Protein AF-0000000069436191 (afdb_homodimer)

Solvent-accessible surface area (backbone atoms only — not comparable to full-atom values): 34877 Å² total; per-residue (Å²): 104,67,65,55,50,49,53,53,51,55,36,47,48,59,32,48,50,51,50,50,50,50,41,52,49,48,66,71,60,47,90,66,58,65,64,50,59,71,51,43,87,77,59,64,56,68,67,55,45,51,48,48,34,53,72,69,38,68,75,49,60,66,70,57,40,47,51,50,51,50,52,30,48,76,67,63,47,40,49,51,24,73,82,80,64,40,48,31,56,70,60,41,53,61,14,43,38,42,38,49,53,44,50,52,50,9,48,49,52,15,51,68,48,12,42,57,51,8,46,51,25,37,74,38,59,88,35,71,61,21,48,48,52,53,25,49,29,48,41,52,43,27,42,54,63,63,58,50,43,52,48,47,36,48,49,39,20,62,67,65,59,71,33,62,68,56,32,63,52,57,89,82,63,73,72,68,80,86,48,93,70,79,67,38,61,62,58,37,20,62,73,69,32,57,92,62,36,32,59,42,23,48,39,31,42,49,61,58,18,49,53,58,13,33,50,52,17,27,53,38,20,51,43,26,19,53,32,34,47,56,40,62,68,33,68,69,46,53,52,44,51,71,72,63,53,53,70,65,52,47,45,60,62,59,26,41,58,65,20,38,55,66,35,52,53,49,52,45,56,41,57,51,50,42,62,63,50,36,28,57,46,19,53,73,29,55,31,69,19,47,40,35,51,44,53,51,24,55,75,66,62,22,56,38,36,38,41,37,45,50,51,50,48,25,49,50,39,50,51,53,48,50,51,41,53,52,50,46,37,65,71,39,52,76,71,60,58,75,126,104,67,65,56,51,49,54,53,51,56,36,48,50,59,32,48,51,50,49,52,51,50,42,53,49,47,66,70,60,49,90,64,56,64,66,49,60,71,50,44,88,76,60,64,57,68,68,55,44,53,49,47,34,55,70,70,39,67,76,49,59,65,71,57,38,48,51,51,50,51,52,31,48,77,69,63,48,40,49,52,26,75,81,80,64,40,47,33,56,70,59,41,51,61,14,44,38,41,37,49,53,42,50,51,50,9,47,49,52,14,50,68,48,12,43,58,51,8,45,51,25,35,76,39,60,87,35,70,61,22,48,47,53,52,24,50,30,49,42,52,42,26,40,53,62,65,57,50,44,51,47,47,37,50,48,40,20,63,68,64,58,72,31,63,68,57,32,61,52,57,90,81,62,74,74,68,82,87,50,90,69,80,68,39,62,62,59,37,21,62,73,69,32,57,92,61,36,33,56,42,25,48,37,30,42,50,61,58,18,49,52,58,13,33,50,51,17,27,52,38,21,50,43,26,19,52,31,34,47,57,41,63,67,33,67,69,47,53,52,45,51,70,72,63,54,52,69,67,52,45,45,59,62,59,27,40,58,64,20,38,55,67,35,53,52,48,52,44,56,40,56,53,50,43,64,62,51,36,27,58,48,19,53,74,29,55,32,69,20,48,42,37,51,45,52,51,23,57,75,65,62,22,56,37,37,39,42,38,45,48,51,51,50,26,49,48,41,50,51,53,49,50,50,40,51,54,50,45,37,66,72,39,53,77,70,60,58,72,125

Radius of gyration: 26.85 Å; Cα contacts (8 Å, |Δi|>4): 843; chains: 2; bounding box: 74×88×77 Å

Foldseek 3Di:
DVVVLVVLVVVLVVVLVVLLVVLLVVVVPPPDLVLDVLVPPPDDDPVVSVVVCVVLVVVPDSVVNSVVCVVCVVVVQLDAWSVPRHGLSVLAVLQALLLVLLLVLLLCVLCVQQQVLLLVLLVPPPDPSVVVSLVQLVVLQPDDLLVLLVVCLCVCCVPVVQADQAEQFDPPWDQDPVDPDPSNQLVRCVPGNDPCSNVRRVRLNVSLSNSLNSNSNSVLSVLNNVLLNVQCPDPVLVVVVVVPDDPVCSSVPPRNLRSCLVSLVSSLVVSLVSSVVVLSSCVRRVRSHLNVQLVVCVVVVRSSNNSSSVSVSSSVSSVSSSVSVVVSCVSPVVVVDDD/DVVVLVVLVVVLVVVLVVLLVVLLVVVVPPPDLVLDVLVPPPDDDPVVSVVVCVVLVVPPDSVVNSVVCVVCVVVVQLDAFSVPRHGLSVLAVLQALLLVLLLVLLLCVLCVQQQVLLLVLLVPPPDPSVVVSLVQLVVLQPDDLLVLLVVCLCVCCVPVVQAHQAEQFDPPWDQDPVDPDPSNQLVRCVVGNDPCSNVRRVRLNPSLSNSLNSNSNSVLSVLNNVLLNVQCPDPVLVVVVVVPDDPVCSSVPPRNLRSCLVSLVSSLVVSLVSSVVVLSSCVRRVRSHLNVQLVVCVVVVRSSNNSSSSSVSSSVSSVSSSVSVVVSCVSPVVVVDDD

Nearest PDB structures (foldseek):
  8wd9-assembly1_B  TM=8.576E-01  e=1.086E-16  Mycobacterium tuberculosis H37Rv
  8wda-assembly1_B  TM=8.908E-01  e=9.859E-16  Mycobacterium tuberculosis H37Rv
  8j5q-assembly1_B  TM=8.521E-01  e=1.640E-15  Mycobacterium tuberculosis H37Rv
  3tuz-assembly2_F  TM=8.317E-01  e=4.512E-04  Escherichia coli K-12
  6bav-assembly1_B  TM=1.288E-01  e=5.093E+00  Pyrococcus horikoshii OT3

InterPro domains:
  IPR000515 ABC transporter type 1, transmembrane domain MetI-like [PF00528] (114-337)
  IPR000515 ABC transporter type 1, transmembrane domain MetI-like [PS50928] (96-328)
  IPR000515 ABC transporter type 1, transmembrane domain MetI-like [cd06261] (96-326)
  IPR035906 MetI-like superfamily [G3DSA:1.10.3720.10] (88-330)
  IPR035906 MetI-like superfamily [SSF161098] (89-322)
  IPR045621 ABC transporter type 1, GsiC-like, N-terminal domain [PF19300] (1-99)

Structure (mmCIF, N/CA/C/O backbone):
data_AF-0000000069436191-model_v1
#
loop_
_entity.id
_entity.type
_entity.pdbx_description
1 polymer 'Dipeptide ABC transporter permease DppB'
#
loop_
_atom_site.group_PDB
_atom_site.id
_atom_site.type_symbol
_atom_site.label_atom_id
_atom_site.label_alt_id
_atom_site.label_comp_id
_atom_site.label_asym_id
_atom_site.label_entity_id
_atom_site.label_seq_id
_atom_site.pdbx_PDB_ins_code
_atom_site.Cartn_x
_atom_site.Cartn_y
_atom_site.Cartn_z
_atom_site.occupancy
_atom_site.B_iso_or_equiv
_atom_site.auth_seq_id
_atom_site.auth_comp_id
_atom_site.auth_asym_id
_atom_site.auth_atom_id
_atom_site.pdbx_PDB_model_num
ATOM 1 N N . MET A 1 1 ? -16.312 -28.203 4.945 1 65.62 1 MET A N 1
ATOM 2 C CA . MET A 1 1 ? -16.547 -26.766 4.895 1 65.62 1 MET A CA 1
ATOM 3 C C . MET A 1 1 ? -16.672 -26.172 6.297 1 65.62 1 MET A C 1
ATOM 5 O O . MET A 1 1 ? -16.016 -25.172 6.613 1 65.62 1 MET A O 1
ATOM 9 N N . LEU A 1 2 ? -17.5 -26.906 7.113 1 65.94 2 LEU A N 1
ATOM 10 C CA . LEU A 1 2 ? -17.688 -26.391 8.469 1 65.94 2 LEU A CA 1
ATOM 11 C C . LEU A 1 2 ? -16.375 -26.422 9.25 1 65.94 2 LEU A C 1
ATOM 13 O O . LEU A 1 2 ? -16.047 -25.484 9.969 1 65.94 2 LEU A O 1
ATOM 17 N N . GLN A 1 3 ? -15.711 -27.484 9.062 1 65.38 3 GLN A N 1
ATOM 18 C CA . GLN A 1 3 ? -14.43 -27.578 9.75 1 65.38 3 GLN A CA 1
ATOM 19 C C . GLN A 1 3 ? -13.453 -26.516 9.25 1 65.38 3 GLN A C 1
ATOM 21 O O . GLN A 1 3 ? -12.68 -25.969 10.031 1 65.38 3 GLN A O 1
ATOM 26 N N . PHE A 1 4 ? -13.578 -26.328 8 1 68.19 4 PHE A N 1
ATOM 27 C CA . PHE A 1 4 ? -12.75 -25.297 7.391 1 68.19 4 PHE A CA 1
ATOM 28 C C . PHE A 1 4 ? -13.086 -23.922 7.953 1 68.19 4 PHE A C 1
ATOM 30 O O . PHE A 1 4 ? -12.188 -23.156 8.32 1 68.19 4 PHE A O 1
ATOM 37 N N . ILE A 1 5 ? -14.32 -23.672 8.094 1 70.69 5 ILE A N 1
ATOM 38 C CA . ILE A 1 5 ? -14.797 -22.391 8.609 1 70.69 5 ILE A CA 1
ATOM 39 C C . ILE A 1 5 ? -14.406 -22.234 10.078 1 70.69 5 ILE A C 1
ATOM 41 O O . ILE A 1 5 ? -13.938 -21.172 10.5 1 70.69 5 ILE A O 1
ATOM 45 N N . LEU A 1 6 ? -14.508 -23.312 10.773 1 69.94 6 LEU A N 1
ATOM 46 C CA . LEU A 1 6 ? -14.195 -23.281 12.195 1 69.94 6 LEU A CA 1
ATOM 47 C C . LEU A 1 6 ? -12.703 -23.078 12.422 1 69.94 6 LEU A C 1
ATOM 49 O O . LEU A 1 6 ? -12.297 -22.359 13.336 1 69.94 6 LEU A O 1
ATOM 53 N N . ARG A 1 7 ? -12.023 -23.656 11.594 1 67.75 7 ARG A N 1
ATOM 54 C CA . ARG A 1 7 ? -10.578 -23.516 11.711 1 67.75 7 ARG A CA 1
ATOM 55 C C . ARG A 1 7 ? -10.133 -22.094 11.398 1 67.75 7 ARG A C 1
ATOM 57 O O . ARG A 1 7 ? -9.273 -21.547 12.086 1 67.75 7 ARG A O 1
ATOM 64 N N . ARG A 1 8 ? -10.797 -21.625 10.438 1 69.19 8 ARG A N 1
ATOM 65 C CA . ARG A 1 8 ? -10.461 -20.25 10.062 1 69.19 8 ARG A CA 1
ATOM 66 C C . ARG A 1 8 ? -10.945 -19.266 11.117 1 69.19 8 ARG A C 1
ATOM 68 O O . ARG A 1 8 ? -10.258 -18.281 11.414 1 69.19 8 ARG A O 1
ATOM 75 N N . LEU A 1 9 ? -12.078 -19.578 11.648 1 71.5 9 LEU A N 1
ATOM 76 C CA . LEU A 1 9 ? -12.609 -18.75 12.727 1 71.5 9 LEU A CA 1
ATOM 77 C C . LEU A 1 9 ? -11.719 -18.844 13.969 1 71.5 9 LEU A C 1
ATOM 79 O O . LEU A 1 9 ? -11.562 -17.859 14.695 1 71.5 9 LEU A O 1
ATOM 83 N N . GLY A 1 10 ? -11.148 -19.938 14.156 1 70.62 10 GLY A N 1
ATOM 84 C CA . GLY A 1 10 ? -10.211 -20.125 15.25 1 70.62 10 GLY A CA 1
ATOM 85 C C . GLY A 1 10 ? -8.984 -19.25 15.141 1 70.62 10 GLY A C 1
ATOM 86 O O . GLY A 1 10 ? -8.438 -18.812 16.156 1 70.62 10 GLY A O 1
ATOM 87 N N . LEU A 1 11 ? -8.68 -18.922 13.961 1 70.44 11 LEU A N 1
ATOM 88 C CA . LEU A 1 11 ? -7.504 -18.078 13.742 1 70.44 11 LEU A CA 1
ATOM 89 C C . LEU A 1 11 ? -7.832 -16.609 13.984 1 70.44 11 LEU A C 1
ATOM 91 O O . LEU A 1 11 ? -6.945 -15.82 14.305 1 70.44 11 LEU A O 1
ATOM 95 N N . VAL A 1 12 ? -9.078 -16.344 13.906 1 75.81 12 VAL A N 1
ATOM 96 C CA . VAL A 1 12 ? -9.539 -14.969 14.062 1 75.81 12 VAL A CA 1
ATOM 97 C C . VAL A 1 12 ? -9.492 -14.57 15.539 1 75.81 12 VAL A C 1
ATOM 99 O O . VAL A 1 12 ? -9.164 -13.43 15.875 1 75.81 12 VAL A O 1
ATOM 102 N N . ILE A 1 13 ? -9.602 -15.516 16.391 1 77.5 13 ILE A N 1
ATOM 103 C CA . ILE A 1 13 ? -9.719 -15.234 17.812 1 77.5 13 ILE A CA 1
ATOM 104 C C . ILE A 1 13 ? -8.367 -14.773 18.359 1 77.5 13 ILE A C 1
ATOM 106 O O . ILE A 1 13 ? -8.258 -13.695 18.938 1 77.5 13 ILE A O 1
ATOM 110 N N . PRO A 1 14 ? -7.367 -15.484 18.109 1 75.94 14 PRO A N 1
ATOM 111 C CA . PRO A 1 14 ? -6.07 -15.016 18.609 1 75.94 14 PRO A CA 1
ATOM 112 C C . PRO A 1 14 ? -5.656 -13.68 18 1 75.94 14 PRO A C 1
ATOM 114 O O . PRO A 1 14 ? -5.016 -12.867 18.672 1 75.94 14 PRO A O 1
ATOM 117 N N . THR A 1 15 ? -5.996 -13.586 16.812 1 75.88 15 THR A N 1
ATOM 118 C CA . THR A 1 15 ? -5.672 -12.328 16.156 1 75.88 15 THR A CA 1
ATOM 119 C C . THR A 1 15 ? -6.41 -11.164 16.812 1 75.88 15 THR A C 1
ATOM 121 O O . THR A 1 15 ? -5.836 -10.102 17.016 1 75.88 15 THR A O 1
ATOM 124 N N . PHE A 1 16 ? -7.609 -11.438 17.094 1 80.25 16 PHE A N 1
ATOM 125 C CA . PHE A 1 16 ? -8.422 -10.414 17.75 1 80.25 16 PHE A CA 1
ATOM 126 C C . PHE A 1 16 ? -7.879 -10.109 19.141 1 80.25 16 PHE A C 1
ATOM 128 O O . PHE A 1 16 ? -7.824 -8.945 19.562 1 80.25 16 PHE A O 1
ATOM 135 N N . ILE A 1 17 ? -7.465 -11.062 19.828 1 81.44 17 ILE A N 1
ATOM 136 C CA . ILE A 1 17 ? -6.883 -10.875 21.156 1 81.44 17 ILE A CA 1
ATOM 137 C C . ILE A 1 17 ? -5.586 -10.078 21.047 1 81.44 17 ILE A C 1
ATOM 139 O O . ILE A 1 17 ? -5.332 -9.18 21.844 1 81.44 17 ILE A O 1
ATOM 143 N N . GLY A 1 18 ? -4.879 -10.445 20.078 1 78.12 18 GLY A N 1
ATOM 144 C CA . GLY A 1 18 ? -3.643 -9.703 19.859 1 78.12 18 GLY A CA 1
ATOM 145 C C . GLY A 1 18 ? -3.867 -8.227 19.609 1 78.12 18 GLY A C 1
ATOM 146 O O . GLY A 1 18 ? -3.189 -7.379 20.188 1 78.12 18 GLY A O 1
ATOM 147 N N . ILE A 1 19 ? -4.82 -7.941 18.859 1 80.38 19 ILE A N 1
ATOM 148 C CA . ILE A 1 19 ? -5.102 -6.555 18.516 1 80.38 19 ILE A CA 1
ATOM 149 C C . ILE A 1 19 ? -5.656 -5.816 19.734 1 80.38 19 ILE A C 1
ATOM 151 O O . ILE A 1 19 ? -5.324 -4.652 19.969 1 80.38 19 ILE A O 1
ATOM 155 N N . THR A 1 20 ? -6.516 -6.488 20.453 1 84.69 20 THR A N 1
ATOM 156 C CA . THR A 1 20 ? -7.09 -5.852 21.625 1 84.69 20 THR A CA 1
ATOM 157 C C . THR A 1 20 ? -6.016 -5.59 22.688 1 84.69 20 THR A C 1
ATOM 159 O O . THR A 1 20 ? -6.047 -4.566 23.375 1 84.69 20 THR A O 1
ATOM 162 N N . LEU A 1 21 ? -5.113 -6.465 22.781 1 83.06 21 LEU A N 1
ATOM 163 C CA . LEU A 1 21 ? -4.016 -6.27 23.719 1 83.06 21 LEU A CA 1
ATOM 164 C C . LEU A 1 21 ? -3.152 -5.082 23.312 1 83.06 21 LEU A C 1
ATOM 166 O O . LEU A 1 21 ? -2.746 -4.281 24.156 1 83.06 21 LEU A O 1
ATOM 170 N N . LEU A 1 22 ? -2.959 -5.012 22.094 1 78 22 LEU A N 1
ATOM 171 C CA . LEU A 1 22 ? -2.107 -3.938 21.594 1 78 22 LEU A CA 1
ATOM 172 C C . LEU A 1 22 ? -2.801 -2.586 21.734 1 78 22 LEU A C 1
ATOM 174 O O . LEU A 1 22 ? -2.17 -1.595 22.109 1 78 22 LEU A O 1
ATOM 178 N N . THR A 1 23 ? -4.035 -2.539 21.406 1 79.5 23 THR A N 1
ATOM 179 C CA . THR A 1 23 ? -4.77 -1.282 21.531 1 79.5 23 THR A CA 1
ATOM 180 C C . THR A 1 23 ? -4.895 -0.86 22.984 1 79.5 23 THR A C 1
ATOM 182 O O . THR A 1 23 ? -4.836 0.331 23.297 1 79.5 23 THR A O 1
ATOM 185 N N . PHE A 1 24 ? -5.086 -1.838 23.812 1 81.56 24 PHE A N 1
ATOM 186 C CA . PHE A 1 24 ? -5.141 -1.571 25.25 1 81.56 24 PHE A CA 1
ATOM 187 C C . PHE A 1 24 ? -3.807 -1.03 25.75 1 81.56 24 PHE A C 1
ATOM 189 O O . PHE A 1 24 ? -3.771 -0.061 26.516 1 81.56 24 PHE A O 1
ATOM 196 N N . ALA A 1 25 ? -2.805 -1.638 25.344 1 76.25 25 ALA A N 1
ATOM 197 C CA . ALA A 1 25 ? -1.471 -1.213 25.75 1 76.25 25 ALA A CA 1
ATOM 198 C C . ALA A 1 25 ? -1.166 0.198 25.266 1 76.25 25 ALA A C 1
ATOM 200 O O . ALA A 1 25 ? -0.521 0.983 25.953 1 76.25 25 ALA A O 1
ATOM 201 N N . PHE A 1 26 ? -1.603 0.531 24.172 1 73.06 26 PHE A N 1
ATOM 202 C CA . PHE A 1 26 ? -1.365 1.833 23.562 1 73.06 26 PHE A CA 1
ATOM 203 C C . PHE A 1 26 ? -1.899 2.953 24.453 1 73.06 26 PHE A C 1
ATOM 205 O O . PHE A 1 26 ? -1.212 3.949 24.672 1 73.06 26 PHE A O 1
ATOM 212 N N . VAL A 1 27 ? -3.066 2.803 24.844 1 70.31 27 VAL A N 1
ATOM 213 C CA . VAL A 1 27 ? -3.713 3.859 25.625 1 70.31 27 VAL A CA 1
ATOM 214 C C . VAL A 1 27 ? -3 4.031 26.953 1 70.31 27 VAL A C 1
ATOM 216 O O . VAL A 1 27 ? -2.902 5.145 27.484 1 70.31 27 VAL A O 1
ATOM 219 N N . HIS A 1 28 ? -2.486 2.932 27.391 1 72.88 28 HIS A N 1
ATOM 220 C CA . HIS A 1 28 ? -1.858 2.982 28.703 1 72.88 28 HIS A CA 1
ATOM 221 C C . HIS A 1 28 ? -0.408 3.443 28.609 1 72.88 28 HIS A C 1
ATOM 223 O O . HIS A 1 28 ? 0.21 3.783 29.609 1 72.88 28 HIS A O 1
ATOM 229 N N . MET A 1 29 ? 0.049 3.461 27.406 1 68.06 29 MET A N 1
ATOM 230 C CA . MET A 1 29 ? 1.433 3.891 27.234 1 68.06 29 MET A CA 1
ATOM 231 C C . MET A 1 29 ? 1.503 5.379 26.906 1 68.06 29 MET A C 1
ATOM 233 O O . MET A 1 29 ? 2.584 5.969 26.906 1 68.06 29 MET A O 1
ATOM 237 N N . ILE A 1 30 ? 0.489 5.969 26.438 1 61.47 30 ILE A N 1
ATOM 238 C CA . ILE A 1 30 ? 0.455 7.402 26.172 1 61.47 30 ILE A CA 1
ATOM 239 C C . ILE A 1 30 ? 0.725 8.172 27.469 1 61.47 30 ILE A C 1
ATOM 241 O O . ILE A 1 30 ? 0.074 7.938 28.484 1 61.47 30 ILE A O 1
ATOM 245 N N . PRO A 1 31 ? 1.877 8.977 27.344 1 57.66 31 PRO A N 1
ATOM 246 C CA . PRO A 1 31 ? 2.168 9.781 28.547 1 57.66 31 PRO A CA 1
ATOM 247 C C . PRO A 1 31 ? 1.069 10.797 28.844 1 57.66 31 PRO A C 1
ATOM 249 O O . PRO A 1 31 ? 0.55 11.445 27.938 1 57.66 31 PRO A O 1
ATOM 252 N N . GLY A 1 32 ? 0.412 10.797 30.016 1 57.31 32 GLY A N 1
ATOM 253 C CA . GLY A 1 32 ? -0.577 11.742 30.5 1 57.31 32 GLY A CA 1
ATOM 254 C C . GLY A 1 32 ? -1.736 11.086 31.219 1 57.31 32 GLY A C 1
ATOM 255 O O . GLY A 1 32 ? -1.962 9.883 31.078 1 57.31 32 GLY A O 1
ATOM 256 N N . ASP A 1 33 ? -2.031 11.641 32.312 1 58.78 33 ASP A N 1
ATOM 257 C CA . ASP A 1 33 ? -3.184 11.18 33.094 1 58.78 33 ASP A CA 1
ATOM 258 C C . ASP A 1 33 ? -4.457 11.219 32.25 1 58.78 33 ASP A C 1
ATOM 260 O O . ASP A 1 33 ? -4.898 12.297 31.828 1 58.78 33 ASP A O 1
ATOM 264 N N . PRO A 1 34 ? -4.855 9.992 31.656 1 60.06 34 PRO A N 1
ATOM 265 C CA . PRO A 1 34 ? -6.055 9.984 30.812 1 60.06 34 PRO A CA 1
ATOM 266 C C . PRO A 1 34 ? -7.172 10.867 31.359 1 60.06 34 PRO A C 1
ATOM 268 O O . PRO A 1 34 ? -7.906 11.492 30.594 1 60.06 34 PRO A O 1
ATOM 271 N N . VAL A 1 35 ? -7.238 10.875 32.625 1 61.38 35 VAL A N 1
ATOM 272 C CA . VAL A 1 35 ? -8.258 11.695 33.281 1 61.38 35 VAL A CA 1
ATOM 273 C C . VAL A 1 35 ? -7.973 13.172 33 1 61.38 35 VAL A C 1
ATOM 275 O O . VAL A 1 35 ? -8.891 13.961 32.75 1 61.38 35 VAL A O 1
ATOM 278 N N . MET A 1 36 ? -6.754 13.406 33 1 62.09 36 MET A N 1
ATOM 279 C CA . MET A 1 36 ? -6.391 14.797 32.781 1 62.09 36 MET A CA 1
ATOM 280 C C . MET A 1 36 ? -6.605 15.172 31.312 1 62.09 36 MET A C 1
ATOM 282 O O . MET A 1 36 ? -7.02 16.297 31 1 62.09 36 MET A O 1
ATOM 286 N N . ILE A 1 37 ? -6.391 14.266 30.562 1 59.62 37 ILE A N 1
ATOM 287 C CA . ILE A 1 37 ? -6.57 14.508 29.125 1 59.62 37 ILE A CA 1
ATOM 288 C C . ILE A 1 37 ? -8.055 14.695 28.812 1 59.62 37 ILE A C 1
ATOM 290 O O . ILE A 1 37 ? -8.422 15.57 28.031 1 59.62 37 ILE A O 1
ATOM 294 N N . MET A 1 38 ? -8.812 13.883 29.453 1 57.78 38 MET A N 1
ATOM 295 C CA . MET A 1 38 ? -10.258 13.977 29.266 1 57.78 38 MET A CA 1
ATOM 296 C C . MET A 1 38 ? -10.805 15.281 29.844 1 57.78 38 MET A C 1
ATOM 298 O O . MET A 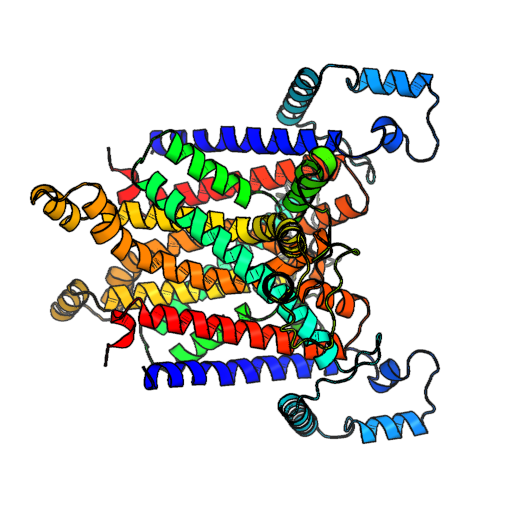1 38 ? -11.742 15.867 29.297 1 57.78 38 MET A O 1
ATOM 302 N N . ALA A 1 39 ? -10.219 15.578 31.016 1 58.19 39 ALA A N 1
ATOM 303 C CA . ALA A 1 39 ? -10.695 16.781 31.688 1 58.19 39 ALA A CA 1
ATOM 304 C C . ALA A 1 39 ? -10.266 18.031 30.938 1 58.19 39 ALA A C 1
ATOM 306 O O . ALA A 1 39 ? -10.852 19.109 31.125 1 58.19 39 ALA A O 1
ATOM 307 N N . GLY A 1 40 ? -9.508 17.734 29.812 1 52.88 40 GLY A N 1
ATOM 308 C CA . GLY A 1 40 ? -9.086 18.859 29.016 1 52.88 40 GLY A CA 1
ATOM 309 C C . GLY A 1 40 ? -8.227 19.859 29.781 1 52.88 40 GLY A C 1
ATOM 310 O O . GLY A 1 40 ? -7.562 19.484 30.75 1 52.88 40 GLY A O 1
ATOM 311 N N . GLU A 1 41 ? -8.234 21.156 29.312 1 51.88 41 GLU A N 1
ATOM 312 C CA . GLU A 1 41 ? -7.48 22.297 29.812 1 51.88 41 GLU A CA 1
ATOM 313 C C . GLU A 1 41 ? -7.992 22.766 31.172 1 51.88 41 GLU A C 1
ATOM 315 O O . GLU A 1 41 ? -7.309 23.5 31.875 1 51.88 41 GLU A O 1
ATOM 320 N N . ARG A 1 42 ? -9.211 22.625 31.5 1 55.75 42 ARG A N 1
ATOM 321 C CA . ARG A 1 42 ? -9.734 23.344 32.656 1 55.75 42 ARG A CA 1
ATOM 322 C C . ARG A 1 42 ? -9.258 22.703 33.938 1 55.75 42 ARG A C 1
ATOM 324 O O . ARG A 1 42 ? -9.398 23.297 35.031 1 55.75 42 ARG A O 1
ATOM 331 N N . GLY A 1 43 ? -8.492 21.797 33.875 1 58.41 43 GLY A N 1
ATOM 332 C CA . GLY A 1 43 ? -7.93 21.266 35.094 1 58.41 43 GLY A CA 1
ATOM 333 C C . GLY A 1 43 ? -8.969 20.625 36 1 58.41 43 GLY A C 1
ATOM 334 O O . GLY A 1 43 ? -10.164 20.891 35.875 1 58.41 43 GLY A O 1
ATOM 335 N N . ILE A 1 44 ? -8.883 19.469 36.531 1 65.12 44 ILE A N 1
ATOM 336 C CA . ILE A 1 44 ? -9.828 18.844 37.438 1 65.12 44 ILE A CA 1
ATOM 337 C C . ILE A 1 44 ? -9.25 18.828 38.844 1 65.12 44 ILE A C 1
ATOM 339 O O . ILE A 1 44 ? -8.031 18.812 39.031 1 65.12 44 ILE A O 1
ATOM 343 N N . SER A 1 45 ? -10.078 19.25 39.719 1 72.44 45 SER A N 1
ATOM 344 C CA . SER A 1 45 ? -9.68 19.156 41.125 1 72.44 45 SER A CA 1
ATOM 345 C C . SER A 1 45 ? -9.141 17.766 41.469 1 72.44 45 SER A C 1
ATOM 347 O O . SER A 1 45 ? -9.531 16.781 40.844 1 72.44 45 SER A O 1
ATOM 349 N N . PRO A 1 46 ? -8.109 17.703 42.25 1 74.94 46 PRO A N 1
ATOM 350 C CA . PRO A 1 46 ? -7.531 16.422 42.656 1 74.94 46 PRO A CA 1
ATOM 351 C C . PRO A 1 46 ? -8.586 15.414 43.094 1 74.94 46 PRO A C 1
ATOM 353 O O . PRO A 1 46 ? -8.461 14.211 42.844 1 74.94 46 PRO A O 1
ATOM 356 N N . GLU A 1 47 ? -9.555 15.859 43.781 1 73.31 47 GLU A N 1
ATOM 357 C CA . GLU A 1 47 ? -10.602 14.953 44.25 1 73.31 47 GLU A CA 1
ATOM 358 C C . GLU A 1 47 ? -11.391 14.375 43.094 1 73.31 47 GLU A C 1
ATOM 360 O O . GLU A 1 47 ? -11.656 13.172 43.062 1 73.31 47 GLU A O 1
ATOM 365 N N . ARG A 1 48 ? -11.688 15.203 42.188 1 73 48 ARG A N 1
ATOM 366 C CA . ARG A 1 48 ? -12.422 14.742 41.031 1 73 48 ARG A CA 1
ATOM 367 C C . ARG A 1 48 ? -11.562 13.836 40.156 1 73 48 ARG A C 1
ATOM 369 O O . ARG A 1 48 ? -12.055 12.875 39.562 1 73 48 ARG A O 1
ATOM 376 N N . HIS A 1 49 ? -10.336 14.211 40.156 1 72.38 49 HIS A N 1
ATOM 377 C CA . HIS A 1 49 ? -9.406 13.359 39.406 1 72.38 49 HIS A CA 1
ATOM 378 C C . HIS A 1 49 ? -9.398 11.945 39.969 1 72.38 49 HIS A C 1
ATOM 380 O O . HIS A 1 49 ? -9.484 10.977 39.219 1 72.38 49 HIS A O 1
ATOM 386 N N . ALA A 1 50 ? -9.312 11.875 41.25 1 72 50 ALA A N 1
ATOM 387 C CA . ALA A 1 50 ? -9.297 10.57 41.875 1 72 50 ALA A CA 1
ATOM 388 C C . ALA A 1 50 ? -10.617 9.836 41.688 1 72 50 ALA A C 1
ATOM 390 O O . ALA A 1 50 ? -10.633 8.617 41.469 1 72 50 ALA A O 1
ATOM 391 N N . GLN A 1 51 ? -11.633 10.516 41.719 1 68.81 51 GLN A N 1
ATOM 392 C CA . GLN A 1 51 ? -12.953 9.938 41.469 1 68.81 51 GLN A CA 1
ATOM 393 C C . GLN A 1 51 ? -13.086 9.398 40.062 1 68.81 51 GLN A C 1
ATOM 395 O O . GLN A 1 51 ? -13.617 8.312 39.844 1 68.81 51 GLN A O 1
ATOM 400 N N . LEU A 1 52 ? -12.531 10.172 39.188 1 66.88 52 LEU A N 1
ATOM 401 C CA . LEU A 1 52 ? -12.617 9.758 37.781 1 66.88 52 LEU A CA 1
ATOM 402 C C . LEU A 1 52 ? -11.727 8.555 37.5 1 66.88 52 LEU A C 1
ATOM 404 O O . LEU A 1 52 ? -12.078 7.676 36.719 1 66.88 52 LEU A O 1
ATOM 408 N N . LEU A 1 53 ? -10.648 8.594 38.219 1 67.75 53 LEU A N 1
ATOM 409 C CA . LEU A 1 53 ? -9.758 7.445 38.094 1 67.75 53 LEU A CA 1
ATOM 410 C C . LEU A 1 53 ? -10.438 6.168 38.594 1 67.75 53 LEU A C 1
ATOM 412 O O . LEU A 1 53 ? -10.32 5.117 37.969 1 67.75 53 LEU A O 1
ATOM 416 N N . ALA A 1 54 ? -11.102 6.375 39.688 1 68.12 54 ALA A N 1
ATOM 417 C CA . ALA A 1 54 ? -11.812 5.238 40.25 1 68.12 54 ALA A CA 1
ATOM 418 C C . ALA A 1 54 ? -13.008 4.844 39.375 1 68.12 54 ALA A C 1
ATOM 420 O O . ALA A 1 54 ? -13.266 3.658 39.188 1 68.12 54 ALA A O 1
ATOM 421 N N . GLU A 1 55 ? -13.609 5.727 38.875 1 64.88 55 GLU A N 1
ATOM 422 C CA . GLU A 1 55 ? -14.781 5.484 38.031 1 64.88 55 GLU A CA 1
ATOM 423 C C . GLU A 1 55 ? -14.391 4.805 36.719 1 64.88 55 GLU A C 1
ATOM 425 O O . GLU A 1 55 ? -15.125 3.953 36.219 1 64.88 55 GLU A O 1
ATOM 430 N N . LEU A 1 56 ? -13.219 5.18 36.344 1 64.31 56 LEU A N 1
ATOM 431 C CA . LEU A 1 56 ? -12.781 4.641 35.062 1 64.31 56 LEU A CA 1
ATOM 432 C C . LEU A 1 56 ? -12 3.348 35.25 1 64.31 56 LEU A C 1
ATOM 434 O O . LEU A 1 56 ? -11.664 2.674 34.25 1 64.31 56 LEU A O 1
ATOM 438 N N . GLY A 1 57 ? -11.922 2.98 36.562 1 65.19 57 GLY A N 1
ATOM 439 C CA . GLY A 1 57 ? -11.242 1.742 36.938 1 65.19 57 GLY A CA 1
ATOM 440 C C . GLY A 1 57 ? -9.758 1.759 36.594 1 65.19 57 GLY A C 1
ATOM 441 O O . GLY A 1 57 ? -9.164 0.711 36.344 1 65.19 57 GLY A O 1
ATOM 442 N N . LEU A 1 58 ? -9.234 2.928 36.625 1 67.31 58 LEU A N 1
ATOM 443 C CA . LEU A 1 58 ? -7.828 3.059 36.25 1 67.31 58 LEU A CA 1
ATOM 444 C C . LEU A 1 58 ? -6.926 2.787 37.438 1 67.31 58 LEU A C 1
ATOM 446 O O . LEU A 1 58 ? -5.703 2.703 37.281 1 67.31 58 LEU A O 1
ATOM 450 N N . ASP A 1 59 ? -7.613 2.584 38.625 1 71.31 59 ASP A N 1
ATOM 451 C CA . ASP A 1 59 ? -6.883 2.264 39.844 1 71.31 59 ASP A CA 1
ATOM 452 C C . ASP A 1 59 ? -6.734 0.753 40 1 71.31 59 ASP A C 1
ATOM 454 O O . ASP A 1 59 ? -6 0.292 40.875 1 71.31 59 ASP A O 1
ATOM 458 N N . LYS A 1 60 ? -7.332 0.055 39.156 1 78.94 60 LYS A N 1
ATOM 459 C CA . LYS A 1 60 ? -7.281 -1.402 39.25 1 78.94 60 LYS A CA 1
ATOM 460 C C . LYS A 1 60 ? -6.062 -1.956 38.531 1 78.94 60 LYS A C 1
ATOM 462 O O . LYS A 1 60 ? -5.434 -1.252 37.719 1 78.94 60 LYS A O 1
ATOM 467 N N . PRO A 1 61 ? -5.703 -3.225 38.938 1 84.88 61 PRO A N 1
ATOM 468 C CA . PRO A 1 61 ? -4.598 -3.855 38.219 1 84.88 61 PRO A CA 1
ATOM 469 C C . PRO A 1 61 ? -4.844 -3.918 36.688 1 84.88 61 PRO A C 1
ATOM 471 O O . PRO A 1 61 ? -5.996 -3.961 36.25 1 84.88 61 PRO A O 1
ATOM 474 N N . MET A 1 62 ? -3.865 -3.939 35.938 1 84 62 MET A N 1
ATOM 475 C CA . MET A 1 62 ? -3.908 -3.838 34.469 1 84 62 MET A CA 1
ATOM 476 C C . MET A 1 62 ? -4.734 -4.969 33.875 1 84 62 MET A C 1
ATOM 478 O O . MET A 1 62 ? -5.457 -4.766 32.906 1 84 62 MET A O 1
ATOM 482 N N . TRP A 1 63 ? -4.582 -6.168 34.469 1 86.62 63 TRP A N 1
ATOM 483 C CA . TRP A 1 63 ? -5.312 -7.297 33.906 1 86.62 63 TRP A CA 1
ATOM 484 C C . TRP A 1 63 ? -6.816 -7.105 34.062 1 86.62 63 TRP A C 1
ATOM 486 O O . TRP A 1 63 ? -7.594 -7.492 33.188 1 86.62 63 TRP A O 1
ATOM 496 N N . GLN A 1 64 ? -7.258 -6.488 35.156 1 87.88 64 GLN A N 1
ATOM 497 C CA . GLN A 1 64 ? -8.68 -6.207 35.344 1 87.88 64 GLN A CA 1
ATOM 498 C C . GLN A 1 64 ? -9.148 -5.102 34.406 1 87.88 64 GLN A C 1
ATOM 500 O O . GLN A 1 64 ? -10.273 -5.152 33.906 1 87.88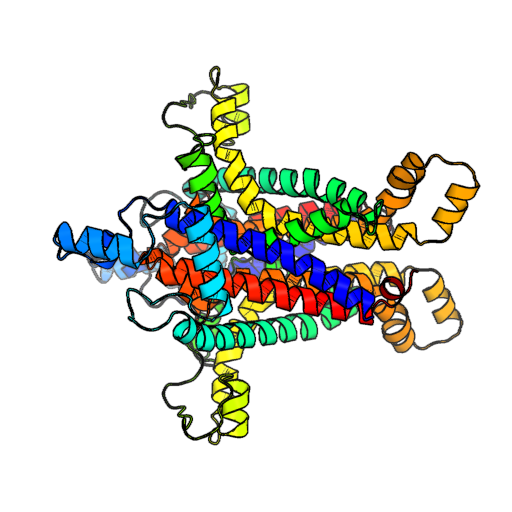 64 GLN A O 1
ATOM 505 N N . GLN A 1 65 ? -8.305 -4.16 34.25 1 86.38 65 GLN A N 1
ATOM 506 C CA . GLN A 1 65 ? -8.633 -3.096 33.312 1 86.38 65 GLN A CA 1
ATOM 507 C C . GLN A 1 65 ? -8.805 -3.645 31.906 1 86.38 65 GLN A C 1
ATOM 509 O O . GLN A 1 65 ? -9.688 -3.207 31.172 1 86.38 65 GLN A O 1
ATOM 514 N N . TYR A 1 66 ? -7.961 -4.605 31.656 1 88.88 66 TYR A N 1
ATOM 515 C CA . TYR A 1 66 ? -8.039 -5.223 30.328 1 88.88 66 TYR A CA 1
ATOM 516 C C . TYR A 1 66 ? -9.344 -5.992 30.172 1 88.88 66 TYR A C 1
ATOM 518 O O . TYR A 1 66 ? -9.992 -5.914 29.125 1 88.88 66 TYR A O 1
ATOM 526 N N . LEU A 1 67 ? -9.727 -6.715 31.156 1 88.38 67 LEU A N 1
ATOM 527 C CA . LEU A 1 67 ? -10.969 -7.473 31.094 1 88.38 67 LEU A CA 1
ATOM 528 C C . LEU A 1 67 ? -12.172 -6.543 30.969 1 88.38 67 LEU A C 1
ATOM 530 O O . LEU A 1 67 ? -13.141 -6.852 30.266 1 88.38 67 LEU A O 1
ATOM 534 N N . HIS A 1 68 ? -12.07 -5.473 31.688 1 84.94 68 HIS A N 1
ATOM 535 C CA . HIS A 1 68 ? -13.133 -4.48 31.578 1 84.94 68 HIS A CA 1
ATOM 536 C C . HIS A 1 68 ? -13.188 -3.889 30.172 1 84.94 68 HIS A C 1
ATOM 538 O O . HIS A 1 68 ? -14.281 -3.664 29.641 1 84.94 68 HIS A O 1
ATOM 544 N N . TYR A 1 69 ? -12.031 -3.559 29.703 1 85.44 69 TYR A N 1
ATOM 545 C CA . TYR A 1 69 ? -11.922 -3.047 28.344 1 85.44 69 TYR A CA 1
ATOM 546 C C . TYR A 1 69 ? -12.547 -4.016 27.344 1 85.44 69 TYR A C 1
ATOM 548 O O . TYR A 1 69 ? -13.344 -3.615 26.5 1 85.44 69 TYR A O 1
ATOM 556 N N . ILE A 1 70 ? -12.297 -5.297 27.5 1 87.94 70 ILE A N 1
ATOM 557 C CA . ILE A 1 70 ? -12.812 -6.324 26.594 1 87.94 70 ILE A CA 1
ATOM 558 C C . ILE A 1 70 ? -14.328 -6.426 26.75 1 87.94 70 ILE A C 1
ATOM 560 O O . ILE A 1 70 ? -15.047 -6.602 25.766 1 87.94 70 ILE A O 1
ATOM 564 N N . TRP A 1 71 ? -14.727 -6.367 27.938 1 87 71 TRP A N 1
ATOM 565 C CA . TRP A 1 71 ? -16.156 -6.414 28.203 1 87 71 TRP A CA 1
ATOM 566 C C . TRP A 1 71 ? -16.875 -5.246 27.547 1 87 71 TRP A C 1
ATOM 568 O O . TRP A 1 71 ? -17.953 -5.418 26.969 1 87 71 TRP A O 1
ATOM 578 N N . GLY A 1 72 ? -16.344 -4.156 27.656 1 85.69 72 GLY A N 1
ATOM 579 C CA . GLY A 1 72 ? -16.891 -2.986 26.984 1 85.69 72 GLY A CA 1
ATOM 580 C C . GLY A 1 72 ? -16.953 -3.129 25.469 1 85.69 72 GLY A C 1
ATOM 581 O O . GLY A 1 72 ? -17.984 -2.852 24.859 1 85.69 72 GLY A O 1
ATOM 582 N N . VAL A 1 73 ? -15.914 -3.588 24.922 1 85.88 73 VAL A N 1
ATOM 583 C CA . VAL A 1 73 ? -15.812 -3.762 23.469 1 85.88 73 VAL A CA 1
ATOM 584 C C . VAL A 1 73 ? -16.875 -4.754 23 1 85.88 73 VAL A C 1
ATOM 586 O O . VAL A 1 73 ? -17.531 -4.527 21.984 1 85.88 73 VAL A O 1
ATOM 589 N N . MET A 1 74 ? -17.047 -5.809 23.75 1 85.81 74 MET A N 1
ATOM 590 C CA . MET A 1 74 ? -18 -6.852 23.375 1 85.81 74 MET A CA 1
ATOM 591 C C . MET A 1 74 ? -19.422 -6.348 23.484 1 85.81 74 MET A C 1
ATOM 593 O O . MET A 1 74 ? -20.328 -6.891 22.828 1 85.81 74 MET A O 1
ATOM 597 N N . HIS A 1 75 ? -19.578 -5.316 24.25 1 86.69 75 HIS A N 1
ATOM 598 C CA . HIS A 1 75 ? -20.906 -4.758 24.391 1 86.69 75 HIS A CA 1
ATOM 599 C C . HIS A 1 75 ? -21.062 -3.473 23.594 1 86.69 75 HIS A C 1
ATOM 601 O O . HIS A 1 75 ? -22 -2.697 23.828 1 86.69 75 HIS A O 1
ATOM 607 N N . GLY A 1 76 ? -20.141 -3.232 22.812 1 81.19 76 GLY A N 1
ATOM 608 C CA . GLY A 1 76 ? -20.25 -2.117 21.891 1 81.19 76 GLY A CA 1
ATOM 609 C C . GLY A 1 76 ? -19.781 -0.803 22.484 1 81.19 76 GLY A C 1
ATOM 610 O O . GLY A 1 76 ? -19.969 0.258 21.875 1 81.19 76 GLY A O 1
ATOM 611 N N . ASP A 1 77 ? -19.297 -0.852 23.641 1 86.69 77 ASP A N 1
ATOM 612 C CA . ASP A 1 77 ? -18.766 0.355 24.25 1 86.69 77 ASP A CA 1
ATOM 613 C C . ASP A 1 77 ? -17.297 0.563 23.859 1 86.69 77 ASP A C 1
ATOM 615 O O . ASP A 1 77 ? -16.391 -0.029 24.469 1 86.69 77 ASP A O 1
ATOM 619 N N . LEU A 1 78 ? -17.141 1.458 22.969 1 87.56 78 LEU A N 1
ATOM 620 C CA . LEU A 1 78 ? -15.805 1.729 22.453 1 87.56 78 LEU A CA 1
ATOM 621 C C . LEU A 1 78 ? -15.32 3.107 22.891 1 87.56 78 LEU A C 1
ATOM 623 O O . LEU A 1 78 ? -14.305 3.602 22.406 1 87.56 78 LEU A O 1
ATOM 627 N N . GLY A 1 79 ? -16.109 3.68 23.797 1 84.81 79 GLY A N 1
ATOM 628 C CA . GLY A 1 79 ? -15.758 5 24.281 1 84.81 79 GLY A CA 1
ATOM 629 C C . GLY A 1 79 ? -16.469 6.125 23.547 1 84.81 79 GLY A C 1
ATOM 630 O O . GLY A 1 79 ? -17.328 5.871 22.703 1 84.81 79 GLY A O 1
ATOM 631 N N . ILE A 1 80 ? -16.141 7.379 23.984 1 87.38 80 ILE A N 1
ATOM 632 C CA . ILE A 1 80 ? -16.734 8.586 23.438 1 87.38 80 ILE A CA 1
ATOM 633 C C . ILE A 1 80 ? -15.648 9.484 22.859 1 87.38 80 ILE A C 1
ATOM 635 O O . ILE A 1 80 ? -14.594 9.68 23.469 1 87.38 80 ILE A O 1
ATOM 639 N N . SER A 1 81 ? -15.953 9.906 21.625 1 90 81 SER A N 1
ATOM 640 C CA . SER A 1 81 ? -15.008 10.82 21 1 90 81 SER A CA 1
ATOM 641 C C . SER A 1 81 ? -14.805 12.07 21.844 1 90 81 SER A C 1
ATOM 643 O O . SER A 1 81 ? -15.766 12.633 22.375 1 90 81 SER A O 1
ATOM 645 N N . LEU A 1 82 ? -13.555 12.492 21.969 1 81.38 82 LEU A N 1
ATOM 646 C CA . LEU A 1 82 ? -13.25 13.703 22.719 1 81.38 82 LEU A CA 1
ATOM 647 C C . LEU A 1 82 ? -13.664 14.953 21.953 1 81.38 82 LEU A C 1
ATOM 649 O O . LEU A 1 82 ? -14.008 15.969 22.547 1 81.38 82 LEU A O 1
ATOM 653 N N . LYS A 1 83 ? -13.625 14.781 20.703 1 83.38 83 LYS A N 1
ATOM 654 C CA . LYS A 1 83 ? -13.914 15.93 19.844 1 83.38 83 LYS A CA 1
ATOM 655 C C . LYS A 1 83 ? -15.414 16.078 19.609 1 83.38 83 LYS A C 1
ATOM 657 O O . LYS A 1 83 ? -15.992 17.125 19.906 1 83.38 83 LYS A O 1
ATOM 662 N N . SER A 1 84 ? -16.031 15.07 19.156 1 88.44 84 SER A N 1
ATOM 663 C CA . SER A 1 84 ? -17.438 15.172 18.766 1 88.44 84 SER A CA 1
ATOM 664 C C . SER A 1 84 ? -18.359 14.836 19.938 1 88.44 84 SER A C 1
ATOM 666 O O . SER A 1 84 ? -19.547 15.133 19.891 1 88.44 84 SER A O 1
ATOM 668 N N . ARG A 1 85 ? -17.828 14.133 20.906 1 89.81 85 ARG A N 1
ATOM 669 C CA . ARG A 1 85 ? -18.562 13.766 22.109 1 89.81 85 ARG A CA 1
ATOM 670 C C . ARG A 1 85 ? -19.672 12.773 21.797 1 89.81 85 ARG A C 1
ATOM 672 O O . ARG A 1 85 ? -20.719 12.766 22.453 1 89.81 85 ARG A O 1
ATOM 679 N N . ILE A 1 86 ? -19.547 12.031 20.812 1 92.19 86 ILE A N 1
ATOM 680 C CA . ILE A 1 86 ? -20.469 10.945 20.5 1 92.19 86 ILE A CA 1
ATOM 681 C C . ILE A 1 86 ? -19.719 9.609 20.547 1 92.19 86 ILE A C 1
ATOM 683 O O . ILE A 1 86 ? -18.5 9.578 20.453 1 92.19 86 ILE A O 1
ATOM 687 N N . PRO A 1 87 ? -20.562 8.586 20.719 1 92.62 87 PRO A N 1
ATOM 688 C CA . PRO A 1 87 ? -19.922 7.27 20.781 1 92.62 87 PRO A CA 1
ATOM 689 C C . PRO A 1 87 ? -19.109 6.945 19.531 1 92.62 87 PRO A C 1
ATOM 691 O O . PRO A 1 87 ? -19.531 7.266 18.422 1 92.62 87 PRO A O 1
ATOM 694 N N . VAL A 1 88 ? -17.938 6.316 19.766 1 93.06 88 VAL A N 1
ATOM 695 C CA . VAL A 1 88 ? -17.016 5.961 18.703 1 93.06 88 VAL A CA 1
ATOM 696 C C . VAL A 1 88 ? -17.719 5.07 17.688 1 93.06 88 VAL A C 1
ATOM 698 O O . VAL A 1 88 ? -17.516 5.203 16.469 1 93.06 88 VAL A O 1
ATOM 701 N N . TRP A 1 89 ? -18.641 4.281 18.141 1 91.56 89 TRP A N 1
ATOM 702 C CA . TRP A 1 89 ? -19.391 3.393 17.266 1 91.56 89 TRP A CA 1
ATOM 703 C C . TRP A 1 89 ? -20.219 4.191 16.266 1 91.56 89 TRP A C 1
ATOM 705 O O . TRP A 1 89 ? -20.281 3.842 15.086 1 91.56 89 TRP A O 1
ATOM 715 N N . ASP A 1 90 ? -20.766 5.215 16.734 1 92.94 90 ASP A N 1
ATOM 716 C CA . ASP A 1 90 ? -21.641 6.023 15.898 1 92.94 90 ASP A CA 1
ATOM 717 C C . ASP A 1 90 ? -20.844 6.801 14.852 1 92.94 90 ASP A C 1
ATOM 719 O O . ASP A 1 90 ? -21.344 7.062 13.75 1 92.94 90 ASP A O 1
ATOM 723 N N . GLU A 1 91 ? -19.672 7.07 15.148 1 92.88 91 GLU A N 1
ATOM 724 C CA . GLU A 1 91 ? -18.797 7.723 14.18 1 92.88 91 GLU A CA 1
ATOM 725 C C . GLU A 1 91 ? -18.25 6.723 13.164 1 92.88 91 GLU A C 1
ATOM 727 O O . GLU A 1 91 ? -18.062 7.055 11.992 1 92.88 91 GLU A O 1
ATOM 732 N N . PHE A 1 92 ? -18.094 5.578 13.625 1 92.88 92 PHE A N 1
ATOM 733 C CA . PHE A 1 92 ? -17.422 4.543 12.852 1 92.88 92 PHE A CA 1
ATOM 734 C C . PHE A 1 92 ? -18.312 4.039 11.727 1 92.88 92 PHE A C 1
ATOM 736 O O . PHE A 1 92 ? -17.875 3.889 10.586 1 92.88 92 PHE A O 1
ATOM 743 N N . VAL A 1 93 ? -19.516 3.818 11.977 1 92.62 93 VAL A N 1
ATOM 744 C CA . VAL A 1 93 ? -20.391 3.035 11.109 1 92.62 93 VAL A CA 1
ATOM 745 C C . VAL A 1 93 ? -20.547 3.734 9.758 1 92.62 93 VAL A C 1
ATOM 747 O O . VAL A 1 93 ? -20.344 3.121 8.711 1 92.62 93 VAL A O 1
ATOM 750 N N . PRO A 1 94 ? -20.891 5.004 9.805 1 93.06 94 PRO A N 1
ATOM 751 C CA . PRO A 1 94 ? -21.016 5.648 8.5 1 93.06 94 PRO A CA 1
ATOM 752 C C . PRO A 1 94 ? -19.703 5.684 7.723 1 93.06 94 PRO A C 1
ATOM 754 O O . PRO A 1 94 ? -19.703 5.562 6.496 1 93.06 94 PRO A O 1
ATOM 757 N N . ARG A 1 95 ? -18.609 5.879 8.391 1 93 95 ARG A N 1
ATOM 758 C CA . ARG A 1 95 ? -17.297 5.918 7.754 1 93 95 ARG A CA 1
ATOM 759 C C . ARG A 1 95 ? -16.906 4.547 7.207 1 93 95 ARG A C 1
ATOM 761 O O . ARG A 1 95 ? -16.281 4.449 6.152 1 93 95 ARG A O 1
ATOM 768 N N . PHE A 1 96 ? -17.297 3.621 7.973 1 92.06 96 PHE A N 1
ATOM 769 C CA . PHE A 1 96 ? -17.062 2.25 7.535 1 92.06 96 PHE A CA 1
ATOM 770 C C . PHE A 1 96 ? -17.797 1.966 6.227 1 92.06 96 PHE A C 1
ATOM 772 O O . PHE A 1 96 ? -17.219 1.39 5.305 1 92.06 96 PHE A O 1
ATOM 779 N N . LYS A 1 97 ? -18.969 2.238 6.141 1 93.44 97 LYS A N 1
ATOM 780 C CA . LYS A 1 97 ? -19.766 2.012 4.938 1 93.44 97 LYS A CA 1
ATOM 781 C C . LYS A 1 97 ? -19.172 2.754 3.74 1 93.44 97 LYS A C 1
ATOM 783 O O . LYS A 1 97 ? -19.156 2.23 2.625 1 93.44 97 LYS A O 1
ATOM 788 N N . ALA A 1 98 ? -18.703 3.924 4.008 1 94.56 98 ALA A N 1
ATOM 789 C CA . ALA A 1 98 ? -18.078 4.711 2.945 1 94.56 98 ALA A CA 1
ATOM 790 C C . ALA A 1 98 ? -16.812 4.023 2.426 1 94.56 98 ALA A C 1
ATOM 792 O O . ALA A 1 98 ? -16.625 3.904 1.214 1 94.56 98 ALA A O 1
ATOM 793 N N . THR A 1 99 ? -15.969 3.588 3.33 1 92.81 99 THR A N 1
ATOM 794 C CA . THR A 1 99 ? -14.719 2.934 2.945 1 92.81 99 THR A CA 1
ATOM 795 C C . THR A 1 99 ? -15 1.596 2.266 1 92.81 99 THR A C 1
ATOM 797 O O . THR A 1 99 ? -14.352 1.25 1.275 1 92.81 99 THR A O 1
ATOM 800 N N . LEU A 1 100 ? -15.93 0.903 2.793 1 90.81 100 LEU A N 1
ATOM 801 C CA . LEU A 1 100 ? -16.281 -0.392 2.217 1 90.81 100 LEU A CA 1
ATOM 802 C C . LEU A 1 100 ? -16.797 -0.232 0.795 1 90.81 100 LEU A C 1
ATOM 804 O O . LEU A 1 100 ? -16.422 -0.992 -0.1 1 90.81 100 LEU A O 1
ATOM 808 N N . GLU A 1 101 ? -17.672 0.655 0.647 1 94.56 101 GLU A N 1
ATOM 809 C CA . GLU A 1 101 ? -18.219 0.916 -0.679 1 94.56 101 GLU A CA 1
ATOM 810 C C . GLU A 1 101 ? -17.125 1.292 -1.67 1 94.56 101 GLU A C 1
ATOM 812 O O . GLU A 1 101 ? -17.094 0.797 -2.799 1 94.56 101 GLU A O 1
ATOM 817 N N . LEU A 1 102 ? -16.25 2.158 -1.283 1 94.75 102 LEU A N 1
ATOM 818 C CA . LEU A 1 102 ? -15.133 2.578 -2.121 1 94.75 102 LEU A CA 1
ATOM 819 C C . LEU A 1 102 ? -14.219 1.4 -2.438 1 94.75 102 LEU A C 1
ATOM 821 O O . LEU A 1 102 ? -13.82 1.208 -3.588 1 94.75 102 LEU A O 1
ATOM 825 N N . GLY A 1 103 ? -13.891 0.653 -1.419 1 92.94 103 GLY A N 1
ATOM 826 C CA . GLY A 1 103 ? -13.023 -0.5 -1.594 1 92.94 103 GLY A CA 1
ATOM 827 C C . GLY A 1 103 ? -13.594 -1.541 -2.537 1 92.94 103 GLY A C 1
ATOM 828 O O . GLY A 1 103 ? -12.883 -2.074 -3.391 1 92.94 103 GLY A O 1
ATOM 829 N N . VAL A 1 104 ? -14.836 -1.816 -2.379 1 91.81 104 VAL A N 1
ATOM 830 C CA . VAL A 1 104 ? -15.492 -2.807 -3.221 1 91.81 104 VAL A CA 1
ATOM 831 C C . VAL A 1 104 ? -15.492 -2.336 -4.676 1 91.81 104 VAL A C 1
ATOM 833 O O . VAL A 1 104 ? -15.18 -3.109 -5.582 1 91.81 104 VAL A O 1
ATOM 836 N N . CYS A 1 105 ? -15.828 -1.125 -4.871 1 95.69 105 CYS A N 1
ATOM 837 C CA . CYS A 1 105 ? -15.844 -0.586 -6.227 1 95.69 105 CYS A CA 1
ATOM 838 C C . CYS A 1 105 ? -14.438 -0.572 -6.82 1 95.69 105 CYS A C 1
ATOM 840 O O . CYS A 1 105 ? -14.266 -0.842 -8.008 1 95.69 105 CYS A O 1
ATOM 842 N N . ALA A 1 106 ? -13.469 -0.227 -6.031 1 95.88 106 ALA A N 1
ATOM 843 C CA . ALA A 1 106 ? -12.078 -0.236 -6.488 1 95.88 106 ALA A CA 1
ATOM 844 C C . ALA A 1 106 ? -11.648 -1.639 -6.906 1 95.88 106 ALA A C 1
ATOM 846 O O . ALA A 1 106 ? -11 -1.812 -7.938 1 95.88 106 ALA A O 1
ATOM 847 N N . MET A 1 107 ? -12.062 -2.621 -6.156 1 93 107 MET A N 1
ATOM 848 C CA . MET A 1 107 ? -11.695 -4 -6.461 1 93 107 MET A CA 1
ATOM 849 C C . MET A 1 107 ? -12.422 -4.496 -7.703 1 93 107 MET A C 1
ATOM 851 O O . MET A 1 107 ? -11.852 -5.234 -8.508 1 93 107 MET A O 1
ATOM 855 N N . ILE A 1 108 ? -13.664 -4.156 -7.797 1 95.38 108 ILE A N 1
ATOM 856 C CA . ILE A 1 108 ? -14.422 -4.527 -8.984 1 95.38 108 ILE A CA 1
ATOM 857 C C . ILE A 1 108 ? -13.75 -3.949 -10.227 1 95.38 108 ILE A C 1
ATOM 859 O O . ILE A 1 108 ? -13.57 -4.648 -11.227 1 95.38 108 ILE A O 1
ATOM 863 N N . PHE A 1 109 ? -13.398 -2.732 -10.133 1 96.12 109 PHE A N 1
ATOM 864 C CA . PHE A 1 109 ? -12.688 -2.086 -11.227 1 96.12 109 PHE A CA 1
ATOM 865 C C . PHE A 1 109 ? -11.391 -2.83 -11.547 1 96.12 109 PHE A C 1
ATOM 867 O O . PHE A 1 109 ? -11.117 -3.145 -12.703 1 96.12 109 PHE A O 1
ATOM 874 N N . ALA A 1 110 ? -10.555 -3.125 -10.516 1 95.44 110 ALA A N 1
ATOM 875 C CA . ALA A 1 110 ? -9.258 -3.777 -10.68 1 95.44 110 ALA A CA 1
ATOM 876 C C . ALA A 1 110 ? -9.422 -5.168 -11.289 1 95.44 110 ALA A C 1
ATOM 878 O O . ALA A 1 110 ? -8.672 -5.547 -12.195 1 95.44 110 ALA A O 1
ATOM 879 N N . VAL A 1 111 ? -10.43 -5.891 -10.852 1 95.25 111 VAL A N 1
ATOM 880 C CA . VAL A 1 111 ? -10.641 -7.262 -11.312 1 95.25 111 VAL A CA 1
ATOM 881 C C . VAL A 1 111 ? -11.25 -7.25 -12.711 1 95.25 111 VAL A C 1
ATOM 883 O O . VAL A 1 111 ? -10.797 -7.977 -13.602 1 95.25 111 VAL A O 1
ATOM 886 N N . ALA A 1 112 ? -12.258 -6.426 -12.93 1 97 112 ALA A N 1
ATOM 887 C CA . ALA A 1 112 ? -12.984 -6.379 -14.195 1 97 112 ALA A CA 1
ATOM 888 C C . ALA A 1 112 ? -12.07 -5.938 -15.336 1 97 112 ALA A C 1
ATOM 890 O O . ALA A 1 112 ? -12.227 -6.391 -16.469 1 97 112 ALA A O 1
ATOM 891 N N . VAL A 1 113 ? -11.188 -5.125 -15.055 1 96.25 113 VAL A N 1
ATOM 892 C CA . VAL A 1 113 ? -10.289 -4.629 -16.078 1 96.25 113 VAL A CA 1
ATOM 893 C C . VAL A 1 113 ? -9 -5.449 -16.078 1 96.25 113 VAL A C 1
ATOM 895 O O . VAL A 1 113 ? -8.477 -5.801 -17.141 1 96.25 113 VAL A O 1
ATOM 898 N N . GLY A 1 114 ? -8.484 -5.766 -14.922 1 96.06 114 GLY A N 1
ATOM 899 C CA . GLY A 1 114 ? -7.184 -6.398 -14.773 1 96.06 114 GLY A CA 1
ATOM 900 C C . GLY A 1 114 ? -7.129 -7.797 -15.367 1 96.06 114 GLY A C 1
ATOM 901 O O . GLY A 1 114 ? -6.172 -8.141 -16.062 1 96.06 114 GLY A O 1
ATOM 902 N N . ILE A 1 115 ? -8.109 -8.594 -15.102 1 95.69 115 ILE A N 1
ATOM 903 C CA . ILE A 1 115 ? -8.109 -9.977 -15.57 1 95.69 115 ILE A CA 1
ATOM 904 C C . ILE A 1 115 ? -8.188 -10.008 -17.094 1 95.69 115 ILE A C 1
ATOM 906 O O . ILE A 1 115 ? -7.332 -10.602 -17.75 1 95.69 115 ILE A O 1
ATOM 910 N N . PRO A 1 116 ? -9.195 -9.32 -17.703 1 96 116 PRO A N 1
ATOM 911 C CA . PRO A 1 116 ? -9.266 -9.344 -19.172 1 96 116 PRO A CA 1
ATOM 912 C C . PRO A 1 116 ? -8 -8.789 -19.828 1 96 116 PRO A C 1
ATOM 914 O O . PRO A 1 116 ? -7.523 -9.344 -20.828 1 96 116 PRO A O 1
ATOM 917 N N . VAL A 1 117 ? -7.477 -7.762 -19.344 1 95.62 117 VAL A N 1
ATOM 918 C CA . VAL A 1 117 ? -6.281 -7.156 -19.922 1 95.62 117 VAL A CA 1
ATOM 919 C C . VAL A 1 117 ? -5.098 -8.109 -19.781 1 95.62 117 VAL A C 1
ATOM 921 O O . VAL A 1 117 ? -4.305 -8.266 -20.703 1 95.62 117 VAL A O 1
ATOM 924 N N . GLY A 1 118 ? -4.957 -8.742 -18.625 1 94.19 118 GLY A N 1
ATOM 925 C CA . GLY A 1 118 ? -3.896 -9.719 -18.422 1 94.19 118 GLY A CA 1
ATOM 926 C C . GLY A 1 118 ? -4.008 -10.922 -19.344 1 94.19 118 GLY A C 1
ATOM 927 O O . GLY A 1 118 ? -3.006 -11.391 -19.875 1 94.19 118 GLY A O 1
ATOM 928 N N . VAL A 1 119 ? -5.207 -11.383 -19.5 1 94.44 119 VAL A N 1
ATOM 929 C CA . VAL A 1 119 ? -5.461 -12.523 -20.375 1 94.44 119 VAL A CA 1
ATOM 930 C C . VAL A 1 119 ? -5.105 -12.156 -21.812 1 94.44 119 VAL A C 1
ATOM 932 O O . VAL A 1 119 ? -4.387 -12.898 -22.484 1 94.44 119 VAL A O 1
ATOM 935 N N . LEU A 1 120 ? -5.602 -11.016 -22.219 1 94.06 120 LEU A N 1
ATOM 936 C CA . LEU A 1 120 ? -5.371 -10.586 -23.594 1 94.06 120 LEU A CA 1
ATOM 937 C C . LEU A 1 120 ? -3.887 -10.336 -23.844 1 94.06 120 LEU A C 1
ATOM 939 O O . LEU A 1 120 ? -3.375 -10.617 -24.922 1 94.06 120 LEU A O 1
ATOM 943 N N . ALA A 1 121 ? -3.27 -9.789 -22.906 1 92.25 121 ALA A N 1
ATOM 944 C CA . ALA A 1 121 ? -1.835 -9.539 -23.031 1 92.25 121 ALA A CA 1
ATOM 945 C C . ALA A 1 121 ? -1.062 -10.844 -23.172 1 92.25 121 ALA A C 1
ATOM 947 O O . ALA A 1 121 ? -0.1 -10.93 -23.938 1 92.25 121 ALA A O 1
ATOM 948 N N . ALA A 1 122 ? -1.481 -11.836 -22.438 1 91 122 ALA A N 1
ATOM 949 C CA . ALA A 1 122 ? -0.821 -13.141 -22.5 1 91 122 ALA A CA 1
ATOM 950 C C . ALA A 1 122 ? -1.092 -13.82 -23.844 1 91 122 ALA A C 1
ATOM 952 O O . ALA A 1 122 ? -0.199 -14.453 -24.406 1 91 122 ALA A O 1
ATOM 953 N N . VAL A 1 123 ? -2.332 -13.727 -24.297 1 91 123 VAL A N 1
ATOM 954 C CA . VAL A 1 123 ? -2.738 -14.391 -25.531 1 91 123 VAL A CA 1
ATOM 955 C C . VAL A 1 123 ? -2.033 -13.742 -26.719 1 91 123 VAL A C 1
ATOM 957 O O . VAL A 1 123 ? -1.676 -14.422 -27.688 1 91 123 VAL A O 1
ATOM 960 N N . LYS A 1 124 ? -1.864 -12.477 -26.656 1 92 124 LYS A N 1
ATOM 961 C CA . LYS A 1 124 ? -1.164 -11.758 -27.719 1 92 124 LYS A CA 1
ATOM 962 C C . LYS A 1 124 ? 0.265 -11.414 -27.297 1 92 124 LYS A C 1
ATOM 964 O O . LYS A 1 124 ? 0.702 -10.273 -27.438 1 92 124 LYS A O 1
ATOM 969 N N . ARG A 1 125 ? 0.778 -12.406 -26.875 1 86.38 125 ARG A N 1
ATOM 970 C CA . ARG A 1 125 ? 2.121 -12.219 -26.344 1 86.38 125 ARG A CA 1
ATOM 971 C C . ARG A 1 125 ? 3.045 -11.586 -27.375 1 86.38 125 ARG A C 1
ATOM 973 O O . ARG A 1 125 ? 3.086 -12.023 -28.531 1 86.38 125 ARG A O 1
ATOM 980 N N . GLY A 1 126 ? 3.801 -10.5 -26.984 1 82.62 126 GLY A N 1
ATOM 981 C CA . GLY A 1 126 ? 4.766 -9.859 -27.859 1 82.62 126 GLY A CA 1
ATOM 982 C C . GLY A 1 126 ? 4.148 -8.805 -28.75 1 82.62 126 GLY A C 1
ATOM 983 O O . GLY A 1 126 ? 4.859 -8.094 -29.469 1 82.62 126 GLY A O 1
ATOM 984 N N . SER A 1 127 ? 2.879 -8.688 -28.719 1 87.62 127 SER A N 1
ATOM 985 C CA . SER A 1 127 ? 2.176 -7.695 -29.516 1 87.62 127 SER A CA 1
ATOM 986 C C . SER A 1 127 ? 2.273 -6.309 -28.891 1 87.62 127 SER A C 1
ATOM 988 O O . SER A 1 127 ? 2.779 -6.156 -27.781 1 87.62 127 SER A O 1
ATOM 990 N N . ILE A 1 128 ? 1.813 -5.34 -29.688 1 85.88 128 ILE A N 1
ATOM 991 C CA . ILE A 1 128 ? 1.771 -3.965 -29.203 1 85.88 128 ILE A CA 1
ATOM 992 C C . ILE A 1 128 ? 0.83 -3.865 -28 1 85.88 128 ILE A C 1
ATOM 994 O O . ILE A 1 128 ? 1.083 -3.102 -27.062 1 85.88 128 ILE A O 1
ATOM 998 N N . PHE A 1 129 ? -0.188 -4.629 -28.078 1 87.81 129 PHE A N 1
ATOM 999 C CA . PHE A 1 129 ? -1.133 -4.613 -26.969 1 87.81 129 PHE A CA 1
ATOM 1000 C C . PHE A 1 129 ? -0.483 -5.148 -25.703 1 87.81 129 PHE A C 1
ATOM 1002 O O . PHE A 1 129 ? -0.678 -4.594 -24.609 1 87.81 129 PHE A O 1
ATOM 1009 N N . ASP A 1 130 ? 0.183 -6.199 -25.828 1 88.06 130 ASP A N 1
ATOM 1010 C CA . ASP A 1 130 ? 0.902 -6.785 -24.703 1 88.06 130 ASP A CA 1
ATOM 1011 C C . ASP A 1 130 ? 1.846 -5.77 -24.062 1 88.06 130 ASP A C 1
ATOM 1013 O O . ASP A 1 130 ? 1.739 -5.477 -22.875 1 88.06 130 ASP A O 1
ATOM 1017 N N . HIS A 1 131 ? 2.543 -5.133 -24.922 1 80.69 131 HIS A N 1
ATOM 1018 C CA . HIS A 1 131 ? 3.533 -4.18 -24.438 1 80.69 131 HIS A CA 1
ATOM 1019 C C . HIS A 1 131 ? 2.863 -2.949 -23.844 1 80.69 131 HIS A C 1
ATOM 1021 O O . HIS A 1 131 ? 3.301 -2.441 -22.797 1 80.69 131 HIS A O 1
ATOM 1027 N N . THR A 1 132 ? 1.88 -2.572 -24.438 1 83.25 132 THR A N 1
ATOM 1028 C CA . THR A 1 132 ? 1.178 -1.387 -23.969 1 83.25 132 THR A CA 1
ATOM 1029 C C . THR A 1 132 ? 0.461 -1.681 -22.641 1 83.25 132 THR A C 1
ATOM 1031 O O . THR A 1 132 ? 0.475 -0.857 -21.734 1 83.25 132 THR A O 1
ATOM 1034 N N . ALA A 1 133 ? -0.172 -2.807 -22.547 1 85.38 133 ALA A N 1
ATOM 1035 C CA . ALA A 1 133 ? -0.905 -3.176 -21.344 1 85.38 133 ALA A CA 1
ATOM 1036 C C . ALA A 1 133 ? 0.035 -3.297 -20.156 1 85.38 133 ALA A C 1
ATOM 1038 O O . ALA A 1 133 ? -0.242 -2.754 -19.078 1 85.38 133 ALA A O 1
ATOM 1039 N N . VAL A 1 134 ? 1.089 -3.9 -20.422 1 79.94 134 VAL A N 1
ATOM 1040 C CA . VAL A 1 134 ? 2.064 -4.094 -19.344 1 79.94 134 VAL A CA 1
ATOM 1041 C C . VAL A 1 134 ? 2.729 -2.762 -19 1 79.94 134 VAL A C 1
ATOM 1043 O O . VAL A 1 134 ? 2.943 -2.453 -17.828 1 79.94 134 VAL A O 1
ATOM 1046 N N . GLY A 1 135 ? 2.998 -1.99 -19.984 1 78.25 135 GLY A N 1
ATOM 1047 C CA . GLY A 1 135 ? 3.578 -0.675 -19.766 1 78.25 135 GLY A CA 1
ATOM 1048 C C . GLY A 1 135 ? 2.676 0.254 -18.984 1 78.25 135 GLY A C 1
ATOM 1049 O O . GLY A 1 135 ? 3.127 0.925 -18.047 1 78.25 135 GLY A O 1
ATOM 1050 N N . LEU A 1 136 ? 1.458 0.226 -19.281 1 81.31 136 LEU A N 1
ATOM 1051 C CA . LEU A 1 136 ? 0.493 1.078 -18.594 1 81.31 136 LEU A CA 1
ATOM 1052 C C . LEU A 1 136 ? 0.293 0.621 -17.156 1 81.31 136 LEU A C 1
ATOM 1054 O O . LEU A 1 136 ? 0.118 1.447 -16.25 1 81.31 136 LEU A O 1
ATOM 1058 N N . ALA A 1 137 ? 0.226 -0.646 -17.031 1 80.81 137 ALA A N 1
ATOM 1059 C CA . ALA A 1 137 ? 0.098 -1.182 -15.672 1 80.81 137 ALA A CA 1
ATOM 1060 C C . ALA A 1 137 ? 1.293 -0.786 -14.812 1 80.81 137 ALA A C 1
ATOM 1062 O O . ALA A 1 137 ? 1.13 -0.418 -13.648 1 80.81 137 ALA A O 1
ATOM 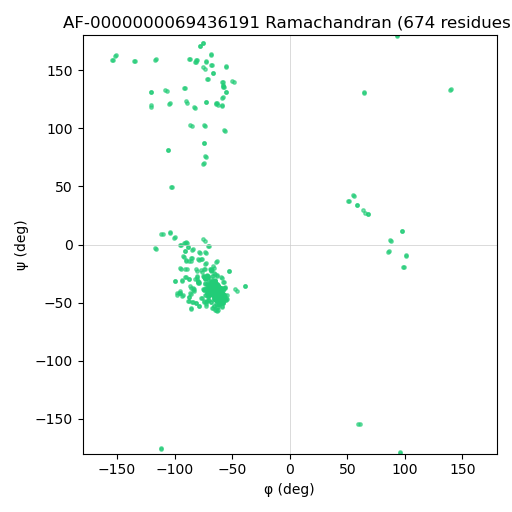1063 N N . LEU A 1 138 ? 2.42 -0.787 -15.445 1 74.62 138 LEU A N 1
ATOM 1064 C CA . LEU A 1 138 ? 3.641 -0.401 -14.742 1 74.62 138 LEU A CA 1
ATOM 1065 C C . LEU A 1 138 ? 3.643 1.093 -14.438 1 74.62 138 LEU A C 1
ATOM 1067 O O . LEU A 1 138 ? 4.105 1.512 -13.375 1 74.62 138 LEU A O 1
ATOM 1071 N N . THR A 1 139 ? 3.17 1.854 -15.32 1 74.31 139 THR A N 1
ATOM 1072 C CA . THR A 1 139 ? 3.092 3.295 -15.117 1 74.31 139 THR A CA 1
ATOM 1073 C C . THR A 1 139 ? 2.191 3.627 -13.93 1 74.31 139 THR A C 1
ATOM 1075 O O . THR A 1 139 ? 2.547 4.449 -13.086 1 74.31 139 THR A O 1
ATOM 1078 N N . GLY A 1 140 ? 1.005 3.047 -13.984 1 73.12 140 GLY A N 1
ATOM 1079 C CA . GLY A 1 140 ? 0.096 3.256 -12.867 1 73.12 140 GLY A CA 1
ATOM 1080 C C . GLY A 1 140 ? 0.687 2.842 -11.531 1 73.12 140 GLY A C 1
ATOM 1081 O O . GLY A 1 140 ? 0.524 3.543 -10.531 1 73.12 140 GLY A O 1
ATOM 1082 N N . TYR A 1 141 ? 1.381 1.855 -11.578 1 74.12 141 TYR A N 1
ATOM 1083 C CA . TYR A 1 141 ? 2.014 1.29 -10.398 1 74.12 141 TYR A CA 1
ATOM 1084 C C . TYR A 1 141 ? 3.152 2.178 -9.906 1 74.12 141 TYR A C 1
ATOM 1086 O O . TYR A 1 141 ? 3.424 2.248 -8.711 1 74.12 141 TYR A O 1
ATOM 1094 N N . SER A 1 142 ? 3.766 2.92 -10.82 1 72.81 142 SER A N 1
ATOM 1095 C CA . SER A 1 142 ? 4.992 3.65 -10.516 1 72.81 142 SER A CA 1
ATOM 1096 C C . SER A 1 142 ? 4.688 5.066 -10.039 1 72.81 142 SER A C 1
ATOM 1098 O O . SER A 1 142 ? 5.574 5.762 -9.539 1 72.81 142 SER A O 1
ATOM 1100 N N . MET A 1 143 ? 3.504 5.43 -10.18 1 77 143 MET A N 1
ATOM 1101 C CA . MET A 1 143 ? 3.131 6.777 -9.75 1 77 143 MET A CA 1
ATOM 1102 C C . MET A 1 143 ? 2.66 6.777 -8.297 1 77 143 MET A C 1
ATOM 1104 O O . MET A 1 143 ? 1.919 5.887 -7.883 1 77 143 MET A O 1
ATOM 1108 N N . PRO A 1 144 ? 3.186 7.789 -7.547 1 75.69 144 PRO A N 1
ATOM 1109 C CA . PRO A 1 144 ? 2.609 7.922 -6.207 1 75.69 144 PRO A CA 1
ATOM 1110 C C . PRO A 1 144 ? 1.098 8.141 -6.234 1 75.69 144 PRO A C 1
ATOM 1112 O O . PRO A 1 144 ? 0.593 8.891 -7.07 1 75.69 144 PRO A O 1
ATOM 1115 N N . ILE A 1 145 ? 0.489 7.449 -5.387 1 79 145 ILE A N 1
ATOM 1116 C CA . ILE A 1 145 ? -0.97 7.43 -5.387 1 79 145 ILE A CA 1
ATOM 1117 C C . ILE A 1 145 ? -1.508 8.844 -5.211 1 79 145 ILE A C 1
ATOM 1119 O O . ILE A 1 145 ? -2.516 9.219 -5.816 1 79 145 ILE A O 1
ATOM 1123 N N . PHE A 1 146 ? -0.929 9.602 -4.301 1 76.19 146 PHE A N 1
ATOM 1124 C CA . PHE A 1 146 ? -1.433 10.945 -4.062 1 76.19 146 PHE A CA 1
ATOM 1125 C C . PHE A 1 146 ? -1.305 11.805 -5.316 1 76.19 146 PHE A C 1
ATOM 1127 O O . PHE A 1 146 ? -2.197 12.594 -5.629 1 76.19 146 PHE A O 1
ATOM 1134 N N . TRP A 1 147 ? -0.218 11.68 -5.945 1 77.44 147 TRP A N 1
ATOM 1135 C CA . TRP A 1 147 ? 0.002 12.438 -7.172 1 77.44 147 TRP A CA 1
ATOM 1136 C C . TRP A 1 147 ? -0.962 12 -8.266 1 77.44 147 TRP A C 1
ATOM 1138 O O . TRP A 1 147 ? -1.518 12.828 -8.984 1 77.44 147 TRP A O 1
ATOM 1148 N N . TRP A 1 148 ? -1.048 10.766 -8.391 1 83.44 148 TRP A N 1
ATOM 1149 C CA . TRP A 1 148 ? -1.976 10.203 -9.367 1 83.44 148 TRP A CA 1
ATOM 1150 C C . TRP A 1 148 ? -3.393 10.711 -9.125 1 83.44 148 TRP A C 1
ATOM 1152 O O . TRP A 1 148 ? -4.082 11.125 -10.062 1 83.44 148 TRP A O 1
ATOM 1162 N N . GLY A 1 149 ? -3.814 10.656 -7.91 1 85.94 149 GLY A N 1
ATOM 1163 C CA . GLY A 1 149 ? -5.133 11.164 -7.559 1 85.94 149 GLY A CA 1
ATOM 1164 C C . GLY A 1 149 ? -5.312 12.633 -7.875 1 85.94 149 GLY A C 1
ATOM 1165 O O . GLY A 1 149 ? -6.32 13.031 -8.461 1 85.94 149 GLY A O 1
ATOM 1166 N N . MET A 1 150 ? -4.375 13.383 -7.52 1 80.5 150 MET A N 1
ATOM 1167 C CA . MET A 1 150 ? -4.445 14.828 -7.742 1 80.5 150 MET A CA 1
ATOM 1168 C C . MET A 1 150 ? -4.477 15.141 -9.234 1 80.5 150 MET A C 1
ATOM 1170 O O . MET A 1 150 ? -5.207 16.031 -9.672 1 80.5 150 MET A O 1
ATOM 1174 N N . MET A 1 151 ? -3.705 14.414 -10 1 82.69 151 MET A N 1
ATOM 1175 C CA . MET A 1 151 ? -3.66 14.625 -11.445 1 82.69 151 MET A CA 1
ATOM 1176 C C . MET A 1 151 ? -5.004 14.297 -12.086 1 82.69 151 MET A C 1
ATOM 1178 O O . MET A 1 151 ? -5.461 15.008 -12.977 1 82.69 151 MET A O 1
ATOM 1182 N N . LEU A 1 152 ? -5.523 13.25 -11.68 1 87.69 152 LEU A N 1
ATOM 1183 C CA . LEU A 1 152 ? -6.812 12.859 -12.242 1 87.69 152 LEU A CA 1
ATOM 1184 C C . LEU A 1 152 ? -7.891 13.883 -11.891 1 87.69 152 LEU A C 1
ATOM 1186 O O . LEU A 1 152 ? -8.766 14.172 -12.711 1 87.69 152 LEU A O 1
ATOM 1190 N N . ILE A 1 153 ? -7.836 14.391 -10.664 1 87.81 153 ILE A N 1
ATOM 1191 C CA . ILE A 1 153 ? -8.789 15.43 -10.281 1 87.81 153 ILE A CA 1
ATOM 1192 C C . ILE A 1 153 ? -8.609 16.656 -11.18 1 87.81 153 ILE A C 1
ATOM 1194 O O . ILE A 1 153 ? -9.586 17.188 -11.703 1 87.81 153 ILE A O 1
ATOM 1198 N N . MET A 1 154 ? -7.469 17.078 -11.367 1 82.75 154 MET A N 1
ATOM 1199 C CA . MET A 1 154 ? -7.172 18.281 -12.133 1 82.75 154 MET A CA 1
ATOM 1200 C C . MET A 1 154 ? -7.582 18.109 -13.594 1 82.75 154 MET A C 1
ATOM 1202 O O . MET A 1 154 ? -8.156 19.016 -14.195 1 82.75 154 MET A O 1
ATOM 1206 N N . LEU A 1 155 ? -7.32 16.953 -14.125 1 83.44 155 LEU A N 1
ATOM 1207 C CA . LEU A 1 155 ? -7.582 16.719 -15.539 1 83.44 155 LEU A CA 1
ATOM 1208 C C . LEU A 1 155 ? -9.055 16.391 -15.773 1 83.44 155 LEU A C 1
ATOM 1210 O O . LEU A 1 155 ? -9.727 17.047 -16.578 1 83.44 155 LEU A O 1
ATOM 1214 N N . VAL A 1 156 ? -9.531 15.492 -15.039 1 89.62 156 VAL A N 1
ATOM 1215 C CA . VAL A 1 156 ? -10.844 14.93 -15.336 1 89.62 156 VAL A CA 1
ATOM 1216 C C . VAL A 1 156 ? -11.93 15.781 -14.68 1 89.62 156 VAL A C 1
ATOM 1218 O O . VAL A 1 156 ? -12.977 16.031 -15.273 1 89.62 156 VAL A O 1
ATOM 1221 N N . SER A 1 157 ? -11.656 16.188 -13.461 1 89.25 157 SER A N 1
ATOM 1222 C CA . SER A 1 157 ? -12.695 16.906 -12.719 1 89.25 157 SER A CA 1
ATOM 1223 C C . SER A 1 157 ? -12.641 18.406 -13 1 89.25 157 SER A C 1
ATOM 1225 O O . SER A 1 157 ? -13.68 19.031 -13.203 1 89.25 157 SER A O 1
ATOM 1227 N N . VAL A 1 158 ? -11.531 18.953 -12.984 1 83.94 158 VAL A N 1
ATOM 1228 C CA . VAL A 1 158 ? -11.406 20.406 -13.078 1 83.94 158 VAL A CA 1
ATOM 1229 C C . VAL A 1 158 ? -11.344 20.828 -14.547 1 83.94 158 VAL A C 1
ATOM 1231 O O . VAL A 1 158 ? -12.148 21.641 -15 1 83.94 158 VAL A O 1
ATOM 1234 N N . HIS A 1 159 ? -10.547 20.219 -15.312 1 82.25 159 HIS A N 1
ATOM 1235 C CA . HIS A 1 159 ? -10.352 20.656 -16.688 1 82.25 159 HIS A CA 1
ATOM 1236 C C . HIS A 1 159 ? -11.492 20.188 -17.578 1 82.25 159 HIS A C 1
ATOM 1238 O O . HIS A 1 159 ? -12.094 21 -18.297 1 82.25 159 HIS A O 1
ATOM 1244 N N . TRP A 1 160 ? -11.789 18.875 -17.562 1 90.12 160 TRP A N 1
ATOM 1245 C CA . TRP A 1 160 ? -12.797 18.312 -18.453 1 90.12 160 TRP A CA 1
ATOM 1246 C C . TRP A 1 160 ? -14.18 18.344 -17.797 1 90.12 160 TRP A C 1
ATOM 1248 O O . TRP A 1 160 ? -15.195 18.141 -18.484 1 90.12 160 TRP A O 1
ATOM 1258 N N . ASN A 1 161 ? -14.242 18.578 -16.5 1 91.75 161 ASN A N 1
ATOM 1259 C CA . ASN A 1 161 ? -15.492 18.656 -15.758 1 91.75 161 ASN A CA 1
ATOM 1260 C C . ASN A 1 161 ? -16.344 17.406 -15.938 1 91.75 161 ASN A C 1
ATOM 1262 O O . ASN A 1 161 ? -17.547 17.484 -16.172 1 91.75 161 ASN A O 1
ATOM 1266 N N . LEU A 1 162 ? -15.688 16.281 -15.891 1 92.5 162 LEU A N 1
ATOM 1267 C CA . LEU A 1 162 ? -16.391 15.023 -16.141 1 92.5 162 LEU A CA 1
ATOM 1268 C C . LEU A 1 162 ? -16.859 14.406 -14.82 1 92.5 162 LEU A C 1
ATOM 1270 O O . LEU A 1 162 ? -17.812 13.625 -14.812 1 92.5 162 LEU A O 1
ATOM 1274 N N . THR A 1 163 ? -16.172 14.617 -13.773 1 93.62 163 THR A N 1
ATOM 1275 C CA . THR A 1 163 ? -16.5 14.07 -12.469 1 93.62 163 THR A CA 1
ATOM 1276 C C . THR A 1 163 ? -16.359 15.133 -11.383 1 93.62 163 THR A C 1
ATOM 1278 O O . THR A 1 163 ? -15.688 16.141 -11.586 1 93.62 163 THR A O 1
ATOM 1281 N N . PRO A 1 164 ? -17.062 14.898 -10.258 1 92.5 164 PRO A N 1
ATOM 1282 C CA . PRO A 1 164 ? -16.859 15.828 -9.148 1 92.5 164 PRO A CA 1
ATOM 1283 C C . PRO A 1 164 ? -15.469 15.727 -8.539 1 92.5 164 PRO A C 1
ATOM 1285 O O . PRO A 1 164 ? -14.758 14.75 -8.773 1 92.5 164 PRO A O 1
ATOM 1288 N N . VAL A 1 165 ? -15.133 16.75 -7.781 1 87.44 165 VAL A N 1
ATOM 1289 C CA . VAL A 1 165 ? -13.789 16.859 -7.23 1 87.44 165 VAL A CA 1
ATOM 1290 C C . VAL A 1 165 ? -13.703 16.109 -5.91 1 87.44 165 VAL A C 1
ATOM 1292 O O . VAL A 1 165 ? -12.664 15.523 -5.59 1 87.44 165 VAL A O 1
ATOM 1295 N N . SER A 1 166 ? -14.789 16.156 -5.145 1 90.06 166 SER A N 1
ATOM 1296 C CA . SER A 1 166 ? -14.688 15.609 -3.797 1 90.06 166 SER A CA 1
ATOM 1297 C C . SER A 1 166 ? -16.047 15.148 -3.281 1 90.06 166 SER A C 1
ATOM 1299 O O . SER A 1 166 ? -17.078 15.523 -3.83 1 90.06 166 SER A O 1
ATOM 1301 N N . GLY A 1 167 ? -15.938 14.25 -2.285 1 91.06 167 GLY A N 1
ATOM 1302 C CA . GLY A 1 167 ? -17.156 13.836 -1.611 1 91.06 167 GLY A CA 1
ATOM 1303 C C . GLY A 1 167 ? -17.766 12.586 -2.203 1 91.06 167 GLY A C 1
ATOM 1304 O O . GLY A 1 167 ? -17.25 12.031 -3.174 1 91.06 167 GLY A O 1
ATOM 1305 N N . ARG A 1 168 ? -18.859 12.211 -1.599 1 93.44 168 ARG A N 1
ATOM 1306 C CA . ARG A 1 168 ? -19.562 11 -2.025 1 93.44 168 ARG A CA 1
ATOM 1307 C C . ARG A 1 168 ? -20.75 11.344 -2.918 1 93.44 168 ARG A C 1
ATOM 1309 O O . ARG A 1 168 ? -21.172 10.531 -3.746 1 93.44 168 ARG A O 1
ATOM 1316 N N . VAL A 1 169 ? -21.297 12.461 -2.646 1 93.06 169 VAL A N 1
ATOM 1317 C CA . VAL A 1 169 ? -22.438 12.969 -3.408 1 93.06 169 VAL A CA 1
ATOM 1318 C C . VAL A 1 169 ? -22.438 14.492 -3.385 1 93.06 169 VAL A C 1
ATOM 1320 O O . VAL A 1 169 ? -21.766 15.102 -2.547 1 93.06 169 VAL A O 1
ATOM 1323 N N . SER A 1 170 ? -23.188 15 -4.332 1 92 170 SER A N 1
ATOM 1324 C CA . SER A 1 170 ? -23.344 16.453 -4.355 1 92 170 SER A CA 1
ATOM 1325 C C . SER A 1 170 ? -24.25 16.922 -3.217 1 92 170 SER A C 1
ATOM 1327 O O . SER A 1 170 ? -25.031 16.141 -2.662 1 92 170 SER A O 1
ATOM 1329 N N . ASP A 1 171 ? -24.078 18.156 -2.91 1 86.62 171 ASP A N 1
ATOM 1330 C CA . ASP A 1 171 ? -24.859 18.766 -1.84 1 86.62 171 ASP A CA 1
ATOM 1331 C C . ASP A 1 171 ? -26.344 18.797 -2.199 1 86.62 171 ASP A C 1
ATOM 1333 O O . ASP A 1 171 ? -27.203 18.906 -1.319 1 86.62 171 ASP A O 1
ATOM 1337 N N . MET A 1 172 ? -26.625 18.594 -3.393 1 84.56 172 MET A N 1
ATOM 1338 C CA . MET A 1 172 ? -28.016 18.672 -3.859 1 84.56 172 MET A CA 1
ATOM 1339 C C . MET A 1 172 ? -28.734 17.344 -3.664 1 84.56 172 MET A C 1
ATOM 1341 O O . MET A 1 172 ? -29.953 17.281 -3.734 1 84.56 172 MET A O 1
ATOM 1345 N N . VAL A 1 173 ? -27.984 16.312 -3.414 1 88.5 173 VAL A N 1
ATOM 1346 C CA . VAL A 1 173 ? -28.578 15 -3.209 1 88.5 173 VAL A CA 1
ATOM 1347 C C . VAL A 1 173 ? -29.062 14.875 -1.766 1 88.5 173 VAL A C 1
ATOM 1349 O O . VAL A 1 173 ? -28.281 15.039 -0.825 1 88.5 173 VAL A O 1
ATOM 1352 N N . PHE A 1 174 ? -30.391 14.695 -1.632 1 86.5 174 PHE A N 1
ATOM 1353 C CA . PHE A 1 174 ? -30.984 14.539 -0.315 1 86.5 174 PHE A CA 1
ATOM 1354 C C . PHE A 1 174 ? -31.703 13.203 -0.201 1 86.5 174 PHE A C 1
ATOM 1356 O O . PHE A 1 174 ? -32.594 12.891 -1.007 1 86.5 174 PHE A O 1
ATOM 1363 N N . LEU A 1 175 ? -31.266 12.406 0.721 1 90.56 175 LEU A N 1
ATOM 1364 C CA . LEU A 1 175 ? -31.922 11.141 1.015 1 90.56 175 LEU A CA 1
ATOM 1365 C C . LEU A 1 175 ? -32.719 11.227 2.324 1 90.56 175 LEU A C 1
ATOM 1367 O O . LEU A 1 175 ? -32.156 11.602 3.357 1 90.56 175 LEU A O 1
ATOM 1371 N N . ASP A 1 176 ? -33.969 10.992 2.242 1 88.56 176 ASP A N 1
ATOM 1372 C CA . ASP A 1 176 ? -34.875 11.055 3.389 1 88.56 176 ASP A CA 1
ATOM 1373 C C . ASP A 1 176 ? -34.531 10 4.43 1 88.56 176 ASP A C 1
ATOM 1375 O O . ASP A 1 176 ? -34.594 8.797 4.152 1 88.56 176 ASP A O 1
ATOM 1379 N N . ASP A 1 177 ? -34.25 10.383 5.605 1 86.81 177 ASP A N 1
ATOM 1380 C CA . ASP A 1 177 ? -33.781 9.492 6.672 1 86.81 177 ASP A CA 1
ATOM 1381 C C . ASP A 1 177 ? -34.906 8.625 7.203 1 86.81 177 ASP A C 1
ATOM 1383 O O . ASP A 1 177 ? -34.688 7.723 8.008 1 86.81 177 ASP A O 1
ATOM 1387 N N . THR A 1 178 ? -36.156 8.883 6.738 1 90.81 178 THR A N 1
ATOM 1388 C CA . THR A 1 178 ? -37.281 8.055 7.129 1 90.81 178 THR A CA 1
ATOM 1389 C C . THR A 1 178 ? -37.281 6.727 6.375 1 90.81 178 THR A C 1
ATOM 1391 O O . THR A 1 178 ? -37.938 5.766 6.785 1 90.81 178 THR A O 1
ATOM 1394 N N . ASN A 1 179 ? -36.625 6.723 5.266 1 90.44 179 ASN A N 1
ATOM 1395 C CA . ASN A 1 179 ? -36.469 5.488 4.512 1 90.44 179 ASN A CA 1
ATOM 1396 C C . ASN A 1 179 ? -35.438 4.559 5.168 1 90.44 179 ASN A C 1
ATOM 1398 O O . ASN A 1 179 ? -34.625 5 5.969 1 90.44 179 ASN A O 1
ATOM 1402 N N . PRO A 1 180 ? -35.594 3.303 4.961 1 92.38 180 PRO A N 1
ATOM 1403 C CA . PRO A 1 180 ? -34.594 2.361 5.504 1 92.38 180 PRO A CA 1
ATOM 1404 C C . PRO A 1 180 ? -33.281 2.389 4.746 1 92.38 180 PRO A C 1
ATOM 1406 O O . PRO A 1 180 ? -32.938 1.427 4.047 1 92.38 180 PRO A O 1
ATOM 1409 N N . LEU A 1 181 ? -32.594 3.393 5.027 1 93.44 181 LEU A N 1
ATOM 1410 C CA . LEU A 1 181 ? -31.312 3.602 4.34 1 93.44 181 LEU A CA 1
ATOM 1411 C C . LEU A 1 181 ? -30.266 2.6 4.812 1 93.44 181 LEU A C 1
ATOM 1413 O O . LEU A 1 181 ? -30.219 2.27 6 1 93.44 181 LEU A O 1
ATOM 1417 N N . THR A 1 182 ? -29.469 2.16 3.887 1 93.56 182 THR A N 1
ATOM 1418 C CA . THR A 1 182 ? -28.406 1.209 4.18 1 93.56 182 THR A CA 1
ATOM 1419 C C . THR A 1 182 ? -27.125 1.938 4.602 1 93.56 182 THR A C 1
ATOM 1421 O O . THR A 1 182 ? -26.281 1.371 5.293 1 93.56 182 THR A O 1
ATOM 1424 N N . GLY A 1 183 ? -26.938 3.119 4.098 1 92.81 183 GLY A N 1
ATOM 1425 C CA . GLY A 1 183 ? -25.719 3.869 4.344 1 92.81 183 GLY A CA 1
ATOM 1426 C C . GLY A 1 183 ? -24.734 3.814 3.182 1 92.81 183 GLY A C 1
ATOM 1427 O O . GLY A 1 183 ? -23.75 4.547 3.16 1 92.81 183 GLY A O 1
ATOM 1428 N N . PHE A 1 184 ? -25.047 2.961 2.262 1 95.56 184 PHE A N 1
ATOM 1429 C CA . PHE A 1 184 ? -24.312 2.924 1.004 1 95.56 184 PHE A CA 1
ATOM 1430 C C . PHE A 1 184 ? -24.938 3.861 -0.021 1 95.56 184 PHE A C 1
ATOM 1432 O O . PHE A 1 184 ? -26.094 3.658 -0.435 1 95.56 184 PHE A O 1
ATOM 1439 N N . MET A 1 185 ? -24.188 4.77 -0.49 1 95.62 185 MET A N 1
ATOM 1440 C CA . MET A 1 185 ? -24.734 5.844 -1.306 1 95.62 185 MET A CA 1
ATOM 1441 C C . MET A 1 185 ? -25.203 5.316 -2.658 1 95.62 185 MET A C 1
ATOM 1443 O O . MET A 1 185 ? -26.219 5.777 -3.195 1 95.62 185 MET A O 1
ATOM 1447 N N . LEU A 1 186 ? -24.469 4.391 -3.211 1 96.31 186 LEU A N 1
ATOM 1448 C CA . LEU A 1 186 ? -24.875 3.84 -4.5 1 96.31 186 LEU A CA 1
ATOM 1449 C C . LEU A 1 186 ? -26.203 3.094 -4.379 1 96.31 186 LEU A C 1
ATOM 1451 O O . LEU A 1 186 ? -27.094 3.262 -5.215 1 96.31 186 LEU A O 1
ATOM 1455 N N . ILE A 1 187 ? -26.344 2.361 -3.316 1 96.12 187 ILE A N 1
ATOM 1456 C CA . ILE A 1 187 ? -27.562 1.591 -3.098 1 96.12 187 ILE A CA 1
ATOM 1457 C C . ILE A 1 187 ? -28.703 2.531 -2.723 1 96.12 187 ILE A C 1
ATOM 1459 O O . ILE A 1 187 ? -29.797 2.449 -3.293 1 96.12 187 ILE A O 1
ATOM 1463 N N . ASP A 1 188 ? -28.5 3.404 -1.797 1 96.62 188 ASP A N 1
ATOM 1464 C CA . ASP A 1 188 ? -29.547 4.289 -1.282 1 96.62 188 ASP A CA 1
ATOM 1465 C C . ASP A 1 188 ? -30.047 5.23 -2.371 1 96.62 188 ASP A C 1
ATOM 1467 O O . ASP A 1 188 ? -31.25 5.496 -2.461 1 96.62 188 ASP A O 1
ATOM 1471 N N . THR A 1 189 ? -29.156 5.742 -3.205 1 96 189 THR A N 1
ATOM 1472 C CA . THR A 1 189 ? -29.578 6.648 -4.27 1 96 189 THR A CA 1
ATOM 1473 C C . THR A 1 189 ? -30.297 5.883 -5.375 1 96 189 THR A C 1
ATOM 1475 O O . THR A 1 189 ? -31.172 6.43 -6.055 1 96 189 THR A O 1
ATOM 1478 N N . ALA A 1 190 ? -29.969 4.641 -5.594 1 96.12 190 ALA A N 1
ATOM 1479 C CA . ALA A 1 190 ? -30.609 3.82 -6.609 1 96.12 190 ALA A CA 1
ATOM 1480 C C . ALA A 1 190 ? -32.031 3.477 -6.207 1 96.12 190 ALA A C 1
ATOM 1482 O O . ALA A 1 190 ? -32.938 3.453 -7.047 1 96.12 190 ALA A O 1
ATOM 1483 N N . ILE A 1 191 ? -32.219 3.248 -4.961 1 96.06 191 ILE A N 1
ATOM 1484 C CA . ILE A 1 191 ? -33.5 2.754 -4.492 1 96.06 191 ILE A CA 1
ATOM 1485 C C . ILE A 1 191 ? -34.375 3.928 -4.059 1 96.06 191 ILE A C 1
ATOM 1487 O O . ILE A 1 191 ? -35.562 3.986 -4.391 1 96.06 191 ILE A O 1
ATOM 1491 N N . TRP A 1 192 ? -33.844 4.859 -3.357 1 94.19 192 TRP A N 1
ATOM 1492 C CA . TRP A 1 192 ? -34.656 5.887 -2.715 1 94.19 192 TRP A CA 1
ATOM 1493 C C . TRP A 1 192 ? -34.312 7.266 -3.279 1 94.19 192 TRP A C 1
ATOM 1495 O O . TRP A 1 192 ? -34.938 8.258 -2.896 1 94.19 192 TRP A O 1
ATOM 1505 N N . GLY A 1 193 ? -33.344 7.316 -4.168 1 92.56 193 GLY A N 1
ATOM 1506 C CA . GLY A 1 193 ? -32.938 8.609 -4.691 1 92.56 193 GLY A CA 1
ATOM 1507 C C . GLY A 1 193 ? -33.875 9.117 -5.793 1 92.56 193 GLY A C 1
ATOM 1508 O O . GLY A 1 193 ? -34.594 8.344 -6.402 1 92.56 193 GLY A O 1
ATOM 1509 N N . GLU A 1 194 ? -33.812 10.398 -5.973 1 93.81 194 GLU A N 1
ATOM 1510 C CA . GLU A 1 194 ? -34.5 11.016 -7.105 1 93.81 194 GLU A CA 1
ATOM 1511 C C . GLU A 1 194 ? -33.75 10.758 -8.414 1 93.81 194 GLU A C 1
ATOM 1513 O O . GLU A 1 194 ? -32.688 10.148 -8.406 1 93.81 194 GLU A O 1
ATOM 1518 N N . GLU A 1 195 ? -34.406 11.172 -9.477 1 92.12 195 GLU A N 1
ATOM 1519 C CA . GLU A 1 195 ? -33.781 11 -10.789 1 92.12 195 GLU A CA 1
ATOM 1520 C C . GLU A 1 195 ? -32.438 11.711 -10.852 1 92.12 195 GLU A C 1
ATOM 1522 O O . GLU A 1 195 ? -32.312 12.883 -10.469 1 92.12 195 GLU A O 1
ATOM 1527 N N . GLY A 1 196 ? -31.422 11.008 -11.219 1 93.31 196 GLY A N 1
ATOM 1528 C CA . GLY A 1 196 ? -30.125 11.625 -11.367 1 93.31 196 GLY A CA 1
ATOM 1529 C C . GLY A 1 196 ? -29.219 11.398 -10.164 1 93.31 196 GLY A C 1
ATOM 1530 O O . GLY A 1 196 ? -28 11.562 -10.258 1 93.31 196 GLY A O 1
ATOM 1531 N N . ASN A 1 197 ? -29.859 11.055 -9.039 1 94.94 197 ASN A N 1
ATOM 1532 C CA . ASN A 1 197 ? -29.078 10.906 -7.82 1 94.94 197 ASN A CA 1
ATOM 1533 C C . ASN A 1 197 ? -28.094 9.75 -7.918 1 94.94 197 ASN A C 1
ATOM 1535 O O . ASN A 1 197 ? -26.969 9.852 -7.438 1 94.94 197 ASN A O 1
ATOM 1539 N N . PHE A 1 198 ? -28.562 8.742 -8.508 1 96.31 198 PHE A N 1
ATOM 1540 C CA . PHE A 1 198 ? -27.688 7.594 -8.672 1 96.31 198 PHE A CA 1
ATOM 1541 C C . PHE A 1 198 ? -26.5 7.941 -9.562 1 96.31 198 PHE A C 1
ATOM 1543 O O . PHE A 1 198 ? -25.359 7.555 -9.273 1 96.31 198 PHE A O 1
ATOM 1550 N N . ILE A 1 199 ? -26.75 8.641 -10.586 1 95.75 199 ILE A N 1
ATOM 1551 C CA . ILE A 1 199 ? -25.688 9.047 -11.516 1 95.75 199 ILE A CA 1
ATOM 1552 C C . ILE A 1 199 ? -24.719 9.984 -10.812 1 95.75 199 ILE A C 1
ATOM 1554 O O . ILE A 1 199 ? -23.516 9.945 -11.062 1 95.75 199 ILE A O 1
ATOM 1558 N N . ASP A 1 200 ? -25.25 10.805 -9.953 1 96 200 ASP A N 1
ATOM 1559 C CA . ASP A 1 200 ? -24.406 11.703 -9.164 1 96 200 ASP A CA 1
ATOM 1560 C C . ASP A 1 200 ? -23.469 10.914 -8.258 1 96 200 ASP A C 1
ATOM 1562 O O . ASP A 1 200 ? -22.266 11.188 -8.211 1 96 200 ASP A O 1
ATOM 1566 N N . ALA A 1 201 ? -24.031 9.945 -7.609 1 96.31 201 ALA A N 1
ATOM 1567 C CA . ALA A 1 201 ? -23.234 9.094 -6.723 1 96.31 201 ALA A CA 1
ATOM 1568 C C . ALA A 1 201 ? -22.172 8.336 -7.504 1 96.31 201 ALA A C 1
ATOM 1570 O O . ALA A 1 201 ? -21.031 8.203 -7.051 1 96.31 201 ALA A O 1
ATOM 1571 N N . LEU A 1 202 ? -22.531 7.875 -8.602 1 96.31 202 LEU A N 1
ATOM 1572 C CA . LEU A 1 202 ? -21.609 7.141 -9.461 1 96.31 202 LEU A CA 1
ATOM 1573 C C . LEU A 1 202 ? -20.469 8.047 -9.938 1 96.31 202 LEU A C 1
ATOM 1575 O O . LEU A 1 202 ? -19.312 7.629 -9.969 1 96.31 202 LEU A O 1
ATOM 1579 N N . ALA A 1 203 ? -20.828 9.219 -10.289 1 96.06 203 ALA A N 1
ATOM 1580 C CA . ALA A 1 203 ? -19.844 10.18 -10.773 1 96.06 203 ALA A CA 1
ATOM 1581 C C . ALA A 1 203 ? -18.812 10.5 -9.695 1 96.06 203 ALA A C 1
ATOM 1583 O O . ALA A 1 203 ? -17.641 10.727 -9.992 1 96.06 203 ALA A O 1
ATOM 1584 N N . HIS A 1 204 ? -19.234 10.547 -8.461 1 96.06 204 HIS A N 1
ATOM 1585 C CA . HIS A 1 204 ? -18.344 10.82 -7.336 1 96.06 204 HIS A CA 1
ATOM 1586 C C . HIS A 1 204 ? -17.453 9.617 -7.027 1 96.06 204 HIS A C 1
ATOM 1588 O O . HIS A 1 204 ? -16.375 9.773 -6.461 1 96.06 204 HIS A O 1
ATOM 1594 N N . MET A 1 205 ? -17.875 8.445 -7.457 1 96.88 205 MET A N 1
ATOM 1595 C CA . MET A 1 205 ? -17.219 7.191 -7.102 1 96.88 205 MET A CA 1
ATOM 1596 C C . MET A 1 205 ? -16.141 6.832 -8.117 1 96.88 205 MET A C 1
ATOM 1598 O O . MET A 1 205 ? -15.141 6.203 -7.773 1 96.88 205 MET A O 1
ATOM 1602 N N . ILE A 1 206 ? -16.234 7.203 -9.273 1 96.62 206 ILE A N 1
ATOM 1603 C CA . ILE A 1 206 ? -15.453 6.711 -10.398 1 96.62 206 ILE A CA 1
ATOM 1604 C C . ILE A 1 206 ? -13.977 7.016 -10.18 1 96.62 206 ILE A C 1
ATOM 1606 O O . ILE A 1 206 ? -13.141 6.105 -10.164 1 96.62 206 ILE A O 1
ATOM 1610 N N . LEU A 1 207 ? -13.609 8.281 -9.914 1 95.69 207 LEU A N 1
ATOM 1611 C CA . LEU A 1 207 ? -12.211 8.664 -9.844 1 95.69 207 LEU A CA 1
ATOM 1612 C C . LEU A 1 207 ? -11.547 8.086 -8.602 1 95.69 207 LEU A C 1
ATOM 1614 O O . LEU A 1 207 ? -10.461 7.5 -8.68 1 95.69 207 LEU A O 1
ATOM 1618 N N . PRO A 1 208 ? -12.211 8.242 -7.414 1 95.19 208 PRO A N 1
ATOM 1619 C CA . PRO A 1 208 ? -11.586 7.641 -6.238 1 95.19 208 PRO A CA 1
ATOM 1620 C C . PRO A 1 208 ? -11.414 6.129 -6.367 1 95.19 208 PRO A C 1
ATOM 1622 O O . PRO A 1 208 ? -10.406 5.574 -5.922 1 95.19 208 PRO A O 1
ATOM 1625 N N . ALA A 1 209 ? -12.383 5.492 -6.977 1 95.88 209 ALA A N 1
ATOM 1626 C CA . ALA A 1 209 ? -12.289 4.047 -7.172 1 95.88 209 ALA A CA 1
ATOM 1627 C C . ALA A 1 209 ? -11.156 3.691 -8.125 1 95.88 209 ALA A C 1
ATOM 1629 O O . ALA A 1 209 ? -10.445 2.703 -7.918 1 95.88 209 ALA A O 1
ATOM 1630 N N . MET A 1 210 ? -11.023 4.426 -9.102 1 94.56 210 MET A N 1
ATOM 1631 C CA . MET A 1 210 ? -9.945 4.191 -10.062 1 94.56 210 MET A CA 1
ATOM 1632 C C . MET A 1 210 ? -8.578 4.406 -9.414 1 94.56 210 MET A C 1
ATOM 1634 O O . MET A 1 210 ? -7.66 3.617 -9.625 1 94.56 210 MET A O 1
ATOM 1638 N N . VAL A 1 211 ? -8.469 5.449 -8.656 1 92.38 211 VAL A N 1
ATOM 1639 C CA . VAL A 1 211 ? -7.199 5.77 -8.008 1 92.38 211 VAL A CA 1
ATOM 1640 C C . VAL A 1 211 ? -6.836 4.676 -7.008 1 92.38 211 VAL A C 1
ATOM 1642 O O . VAL A 1 211 ? -5.715 4.16 -7.02 1 92.38 211 VAL A O 1
ATOM 1645 N N . LEU A 1 212 ? -7.773 4.301 -6.215 1 91.81 212 LEU A N 1
ATOM 1646 C CA . LEU A 1 212 ? -7.539 3.264 -5.211 1 91.81 212 LEU A CA 1
ATOM 1647 C C . LEU A 1 212 ? -7.301 1.911 -5.875 1 91.81 212 LEU A C 1
ATOM 1649 O O . LEU A 1 212 ? -6.559 1.079 -5.348 1 91.81 212 LEU A O 1
ATOM 1653 N N . GLY A 1 213 ? -7.898 1.676 -7 1 92.81 213 GLY A N 1
ATOM 1654 C CA . GLY A 1 213 ? -7.82 0.394 -7.684 1 92.81 213 GLY A CA 1
ATOM 1655 C C . GLY A 1 213 ? -6.633 0.29 -8.625 1 92.81 213 GLY A C 1
ATOM 1656 O O . GLY A 1 213 ? -6.383 -0.771 -9.203 1 92.81 213 GLY A O 1
ATOM 1657 N N . THR A 1 214 ? -5.887 1.301 -8.742 1 90.56 214 THR A N 1
ATOM 1658 C CA . THR A 1 214 ? -4.805 1.336 -9.719 1 90.56 214 THR A CA 1
ATOM 1659 C C . THR A 1 214 ? -3.732 0.304 -9.383 1 90.56 214 THR A C 1
ATOM 1661 O O . THR A 1 214 ? -3.312 -0.469 -10.242 1 90.56 214 THR A O 1
ATOM 1664 N N . ILE A 1 215 ? -3.318 0.243 -8.133 1 86.81 215 ILE A N 1
ATOM 1665 C CA . ILE A 1 215 ? -2.254 -0.673 -7.738 1 86.81 215 ILE A CA 1
ATOM 1666 C C . ILE A 1 215 ? -2.75 -2.113 -7.836 1 86.81 215 ILE A C 1
ATOM 1668 O O . ILE A 1 215 ? -2.125 -2.949 -8.492 1 86.81 215 ILE A O 1
ATOM 1672 N N . PRO A 1 216 ? -3.912 -2.393 -7.266 1 90.81 216 PRO A N 1
ATOM 1673 C CA . PRO A 1 216 ? -4.43 -3.748 -7.461 1 90.81 216 PRO A CA 1
ATOM 1674 C C . PRO A 1 216 ? -4.59 -4.113 -8.938 1 90.81 216 PRO A C 1
ATOM 1676 O O . PRO A 1 216 ? -4.371 -5.266 -9.312 1 90.81 216 PRO A O 1
ATOM 1679 N N . LEU A 1 217 ? -5 -3.166 -9.703 1 92.44 217 LEU A N 1
ATOM 1680 C CA . LEU A 1 217 ? -5.148 -3.412 -11.133 1 92.44 217 LEU A CA 1
ATOM 1681 C C . LEU A 1 217 ? -3.828 -3.859 -11.75 1 92.44 217 LEU A C 1
ATOM 1683 O O . LEU A 1 217 ? -3.785 -4.848 -12.484 1 92.44 217 LEU A O 1
ATOM 1687 N N . ALA A 1 218 ? -2.85 -3.133 -11.477 1 88.56 218 ALA A N 1
ATOM 1688 C CA . ALA A 1 218 ? -1.532 -3.451 -12.023 1 88.56 218 ALA A CA 1
ATOM 1689 C C . ALA A 1 218 ? -1.068 -4.832 -11.57 1 88.56 218 ALA A C 1
ATOM 1691 O O . ALA A 1 218 ? -0.509 -5.598 -12.352 1 88.56 218 ALA A O 1
ATOM 1692 N N . VAL A 1 219 ? -1.269 -5.18 -10.359 1 87.81 219 VAL A N 1
ATOM 1693 C CA . VAL A 1 219 ? -0.853 -6.457 -9.789 1 87.81 219 VAL A CA 1
ATOM 1694 C C . VAL A 1 219 ? -1.643 -7.594 -10.438 1 87.81 219 VAL A C 1
ATOM 1696 O O . VAL A 1 219 ? -1.075 -8.625 -10.797 1 87.81 219 VAL A O 1
ATOM 1699 N N . ILE A 1 220 ? -2.859 -7.379 -10.602 1 92.06 220 ILE A N 1
ATOM 1700 C CA . ILE A 1 220 ? -3.727 -8.406 -11.164 1 92.06 220 ILE A CA 1
ATOM 1701 C C . ILE A 1 220 ? -3.385 -8.625 -12.641 1 92.06 220 ILE A C 1
ATOM 1703 O O . ILE A 1 220 ? -3.342 -9.758 -13.109 1 92.06 220 ILE A O 1
ATOM 1707 N N . VAL A 1 221 ? -3.162 -7.559 -13.359 1 92.25 221 VAL A N 1
ATOM 1708 C CA . VAL A 1 221 ? -2.764 -7.672 -14.758 1 92.25 221 VAL A CA 1
ATOM 1709 C C . VAL A 1 221 ? -1.492 -8.516 -14.867 1 92.25 221 VAL A C 1
ATOM 1711 O O . VAL A 1 221 ? -1.431 -9.461 -15.656 1 92.25 221 VAL A O 1
ATOM 1714 N N . ARG A 1 222 ? -0.581 -8.25 -14.062 1 85.69 222 ARG A N 1
ATOM 1715 C CA . ARG A 1 222 ? 0.715 -8.922 -14.133 1 85.69 222 ARG A CA 1
ATOM 1716 C C . ARG A 1 222 ? 0.602 -10.375 -13.703 1 85.69 222 ARG A C 1
ATOM 1718 O O . ARG A 1 222 ? 1.185 -11.266 -14.328 1 85.69 222 ARG A O 1
ATOM 1725 N N . MET A 1 223 ? -0.08 -10.594 -12.664 1 88.31 223 MET A N 1
ATOM 1726 C CA . MET A 1 223 ? -0.238 -11.961 -12.188 1 88.31 223 MET A CA 1
ATOM 1727 C C . MET A 1 223 ? -1.027 -12.805 -13.188 1 88.31 223 MET A C 1
ATOM 1729 O O . MET A 1 223 ? -0.668 -13.945 -13.461 1 88.31 223 MET A O 1
ATOM 1733 N N . THR A 1 224 ? -2.045 -12.195 -13.695 1 92.44 224 THR A N 1
ATOM 1734 C CA . THR A 1 224 ? -2.867 -12.914 -14.664 1 92.44 224 THR A CA 1
ATOM 1735 C C . THR A 1 224 ? -2.062 -13.227 -15.922 1 92.44 224 THR A C 1
ATOM 1737 O O . THR A 1 224 ? -2.104 -14.359 -16.422 1 92.44 224 THR A O 1
ATOM 1740 N N . ARG A 1 225 ? -1.4 -12.258 -16.359 1 90.88 225 ARG A N 1
ATOM 1741 C CA . ARG A 1 225 ? -0.581 -12.469 -17.547 1 90.88 225 ARG A CA 1
ATOM 1742 C C . ARG A 1 225 ? 0.461 -13.562 -17.297 1 90.88 225 ARG A C 1
ATOM 1744 O O . ARG A 1 225 ? 0.639 -14.453 -18.125 1 90.88 225 ARG A O 1
ATOM 1751 N N . SER A 1 226 ? 1.143 -13.477 -16.234 1 84.19 226 SER A N 1
ATOM 1752 C CA . SER A 1 226 ? 2.191 -14.438 -15.898 1 84.19 226 SER A CA 1
ATOM 1753 C C . SER A 1 226 ? 1.629 -15.852 -15.766 1 84.19 226 SER A C 1
ATOM 1755 O O . SER A 1 226 ? 2.203 -16.797 -16.297 1 84.19 226 SER A O 1
ATOM 1757 N N . SER A 1 227 ? 0.557 -15.961 -15.07 1 87.12 227 SER A N 1
ATOM 1758 C CA . SER A 1 227 ? -0.072 -17.266 -14.867 1 87.12 227 SER A CA 1
ATOM 1759 C C . SER A 1 227 ? -0.586 -17.844 -16.188 1 87.12 227 SER A C 1
ATOM 1761 O O . SER A 1 227 ? -0.455 -19.047 -16.438 1 87.12 227 SER A O 1
ATOM 1763 N N . MET A 1 228 ? -1.154 -17 -17.031 1 90.19 228 MET A N 1
ATOM 1764 C CA . MET A 1 228 ? -1.658 -17.438 -18.328 1 90.19 228 MET A CA 1
ATOM 1765 C C . MET A 1 228 ? -0.521 -17.922 -19.219 1 90.19 228 MET A C 1
ATOM 1767 O O . MET A 1 228 ? -0.66 -18.938 -19.922 1 90.19 228 MET A O 1
ATOM 1771 N N . LEU A 1 229 ? 0.555 -17.266 -19.234 1 85.38 229 LEU A N 1
ATOM 1772 C CA . LEU A 1 229 ? 1.705 -17.656 -20.047 1 85.38 229 LEU A CA 1
ATOM 1773 C C . LEU A 1 229 ? 2.244 -19 -19.609 1 85.38 229 LEU A C 1
ATOM 1775 O O . LEU A 1 229 ? 2.652 -19.812 -20.453 1 85.38 229 LEU A O 1
ATOM 1779 N N . GLU A 1 230 ? 2.232 -19.172 -18.312 1 82.31 230 GLU A N 1
ATOM 1780 C CA . GLU A 1 230 ? 2.695 -20.453 -17.781 1 82.31 230 GLU A CA 1
ATOM 1781 C C . GLU A 1 230 ? 1.77 -21.594 -18.203 1 82.31 230 GLU A C 1
ATOM 1783 O O . GLU A 1 230 ? 2.234 -22.656 -18.609 1 82.31 230 GLU A O 1
ATOM 1788 N N . VAL A 1 231 ? 0.543 -21.344 -18.109 1 84.31 231 VAL A N 1
ATOM 1789 C CA . VAL A 1 231 ? -0.448 -22.375 -18.375 1 84.31 231 VAL A CA 1
ATOM 1790 C C . VAL A 1 231 ? -0.523 -22.641 -19.891 1 84.31 231 VAL A C 1
ATOM 1792 O O . VAL A 1 231 ? -0.69 -23.781 -20.312 1 84.31 231 VAL A O 1
ATOM 1795 N N . LEU A 1 232 ? -0.427 -21.625 -20.734 1 87.25 232 LEU A N 1
ATOM 1796 C CA . LEU A 1 232 ? -0.521 -21.766 -22.172 1 87.25 232 LEU A CA 1
ATOM 1797 C C . LEU A 1 232 ? 0.659 -22.547 -22.734 1 87.25 232 LEU A C 1
ATOM 1799 O O . LEU A 1 232 ? 0.582 -23.109 -23.828 1 87.25 232 LEU A O 1
ATOM 1803 N N . GLY A 1 233 ? 1.673 -22.609 -21.969 1 82 233 GLY A N 1
ATOM 1804 C CA . GLY A 1 233 ? 2.848 -23.359 -22.391 1 82 233 GLY A CA 1
ATOM 1805 C C . GLY A 1 233 ? 2.816 -24.812 -21.984 1 82 233 GLY A C 1
ATOM 1806 O O . GLY A 1 233 ? 3.701 -25.594 -22.344 1 82 233 GLY A O 1
ATOM 1807 N N . GLU A 1 234 ? 1.775 -25.219 -21.344 1 83.19 234 GLU A N 1
ATOM 1808 C CA . GLU A 1 234 ? 1.691 -26.578 -20.812 1 83.19 234 GLU A CA 1
ATOM 1809 C C . GLU A 1 234 ? 1.271 -27.562 -21.891 1 83.19 234 GLU A C 1
ATOM 1811 O O . GLU A 1 234 ? 0.625 -27.188 -22.875 1 83.19 234 GLU A O 1
ATOM 1816 N N . ASP A 1 235 ? 1.623 -28.828 -21.656 1 81.88 235 ASP A N 1
ATOM 1817 C CA . ASP A 1 235 ? 1.382 -29.891 -22.625 1 81.88 235 ASP A CA 1
ATOM 1818 C C . ASP A 1 235 ? -0.114 -30.156 -22.797 1 81.88 235 ASP A C 1
ATOM 1820 O O . ASP A 1 235 ? -0.569 -30.484 -23.891 1 81.88 235 ASP A O 1
ATOM 1824 N N . TYR A 1 236 ? -0.829 -30.047 -21.781 1 80.25 236 TYR A N 1
ATOM 1825 C CA . TYR A 1 236 ? -2.248 -30.359 -21.891 1 80.25 236 TYR A CA 1
ATOM 1826 C C . TYR A 1 236 ? -2.967 -29.344 -22.766 1 80.25 236 TYR A C 1
ATOM 1828 O O . TYR A 1 236 ? -4.008 -29.641 -23.344 1 80.25 236 TYR A O 1
ATOM 1836 N N . ILE A 1 237 ? -2.428 -28.234 -22.906 1 85.75 237 ILE A N 1
ATOM 1837 C CA . ILE A 1 237 ? -2.992 -27.203 -23.781 1 85.75 237 ILE A CA 1
ATOM 1838 C C . ILE A 1 237 ? -2.707 -27.562 -25.234 1 85.75 237 ILE A C 1
ATOM 1840 O O . ILE A 1 237 ? -3.566 -27.391 -26.094 1 85.75 237 ILE A O 1
ATOM 1844 N N . ARG A 1 238 ? -1.58 -28.062 -25.453 1 84.44 238 ARG A N 1
ATOM 1845 C CA . ARG A 1 238 ? -1.243 -28.516 -26.797 1 84.44 238 ARG A CA 1
ATOM 1846 C C . ARG A 1 238 ? -2.145 -29.672 -27.234 1 84.44 238 ARG A C 1
ATOM 1848 O O . ARG A 1 238 ? -2.576 -29.734 -28.375 1 84.44 238 ARG A O 1
ATOM 1855 N N . THR A 1 239 ? -2.342 -30.516 -26.25 1 85.38 239 THR A N 1
ATOM 1856 C CA . THR A 1 239 ? -3.225 -31.641 -26.516 1 85.38 239 THR A CA 1
ATOM 1857 C C . THR A 1 239 ? -4.641 -31.156 -26.812 1 85.38 239 THR A C 1
ATOM 1859 O O . THR A 1 239 ? -5.305 -31.672 -27.719 1 85.38 239 THR A O 1
ATOM 1862 N N . ALA A 1 240 ? -5.062 -30.188 -26.125 1 85.88 240 ALA A N 1
ATOM 1863 C CA . ALA A 1 240 ? -6.402 -29.641 -26.328 1 85.88 240 ALA A CA 1
ATOM 1864 C C . ALA A 1 240 ? -6.52 -28.969 -27.703 1 85.88 240 ALA A C 1
ATOM 1866 O O . ALA A 1 240 ? -7.551 -29.094 -28.359 1 85.88 240 ALA A O 1
ATOM 1867 N N . ARG A 1 241 ? -5.492 -28.359 -28.141 1 86.94 241 ARG A N 1
ATOM 1868 C CA . ARG A 1 241 ? -5.461 -27.734 -29.469 1 86.94 241 ARG A CA 1
ATOM 1869 C C . ARG A 1 241 ? -5.453 -28.781 -30.562 1 86.94 241 ARG A C 1
ATOM 1871 O O . ARG A 1 241 ? -6.109 -28.609 -31.594 1 86.94 241 ARG A O 1
ATOM 1878 N N . ALA A 1 242 ? -4.812 -29.828 -30.266 1 88.06 242 ALA A N 1
ATOM 1879 C CA . ALA A 1 242 ? -4.711 -30.922 -31.25 1 88.06 242 ALA A CA 1
ATOM 1880 C C . ALA A 1 242 ? -6.043 -31.641 -31.406 1 88.06 242 ALA A C 1
ATOM 1882 O O . ALA A 1 242 ? -6.34 -32.188 -32.469 1 88.06 242 ALA A O 1
ATOM 1883 N N . LYS A 1 243 ? -6.812 -31.594 -30.391 1 90.38 243 LYS A N 1
ATOM 1884 C CA . LYS A 1 243 ? -8.117 -32.25 -30.406 1 90.38 243 LYS A CA 1
ATOM 1885 C C . LYS A 1 243 ? -9.141 -31.406 -31.172 1 90.38 243 LYS A C 1
ATOM 1887 O O . LYS A 1 243 ? -10.281 -31.812 -31.359 1 90.38 243 LYS A O 1
ATOM 1892 N N . GLY A 1 244 ? -8.781 -30.234 -31.562 1 87.56 244 GLY A N 1
ATOM 1893 C CA . GLY A 1 244 ? -9.625 -29.438 -32.438 1 87.56 244 GLY A CA 1
ATOM 1894 C C . GLY A 1 244 ? -10.461 -28.422 -31.672 1 87.56 244 GLY A C 1
ATOM 1895 O O . GLY A 1 244 ? -11.422 -27.875 -32.219 1 87.56 244 GLY A O 1
ATOM 1896 N N . LEU A 1 245 ? -10.219 -28.203 -30.516 1 86.81 245 LEU A N 1
ATOM 1897 C CA . LEU A 1 245 ? -10.969 -27.203 -29.766 1 86.81 245 LEU A CA 1
ATOM 1898 C C . LEU A 1 245 ? -10.695 -25.797 -30.281 1 86.81 245 LEU A C 1
ATOM 1900 O O . LEU A 1 245 ? -9.602 -25.516 -30.797 1 86.81 245 LEU A O 1
ATOM 1904 N N . THR A 1 246 ? -11.758 -24.984 -30.172 1 88.75 246 THR A N 1
ATOM 1905 C CA . THR A 1 246 ? -11.602 -23.609 -30.625 1 88.75 246 THR A CA 1
ATOM 1906 C C . THR A 1 246 ? -10.633 -22.844 -29.734 1 88.75 246 THR A C 1
ATOM 1908 O O . THR A 1 246 ? -10.469 -23.172 -28.562 1 88.75 246 THR A O 1
ATOM 1911 N N . ARG A 1 247 ? -10.023 -21.828 -30.281 1 87 247 ARG A N 1
ATOM 1912 C CA . ARG A 1 247 ? -9.039 -21.016 -29.562 1 87 247 ARG A CA 1
ATOM 1913 C C . ARG A 1 247 ? -9.656 -20.391 -28.312 1 87 247 ARG A C 1
ATOM 1915 O O . ARG A 1 247 ? -9.031 -20.359 -27.25 1 87 247 ARG A O 1
ATOM 1922 N N . MET A 1 248 ? -10.828 -19.922 -28.469 1 89.25 248 MET A N 1
ATOM 1923 C CA . MET A 1 248 ? -11.5 -19.25 -27.359 1 89.25 248 MET A CA 1
ATOM 1924 C C . MET A 1 248 ? -11.789 -20.234 -26.234 1 89.25 248 MET A C 1
ATOM 1926 O O . MET A 1 248 ? -11.664 -19.906 -25.047 1 89.25 248 MET A O 1
ATOM 1930 N N . ARG A 1 249 ? -12.141 -21.406 -26.609 1 87.62 249 ARG A N 1
ATOM 1931 C CA . ARG A 1 249 ? -12.438 -22.422 -25.609 1 87.62 249 ARG A CA 1
ATOM 1932 C C . ARG A 1 249 ? -11.172 -22.844 -24.859 1 87.62 249 ARG A C 1
ATOM 1934 O O . ARG A 1 249 ? -11.203 -23.062 -23.641 1 87.62 249 ARG A O 1
ATOM 1941 N N . VAL A 1 250 ? -10.109 -22.938 -25.625 1 89.19 250 VAL A N 1
ATOM 1942 C CA . VAL A 1 250 ? -8.836 -23.312 -25.031 1 89.19 250 VAL A CA 1
ATOM 1943 C C . VAL A 1 250 ? -8.398 -22.234 -24.031 1 89.19 250 VAL A C 1
ATOM 1945 O O . VAL A 1 250 ? -7.957 -22.547 -22.922 1 89.19 250 VAL A O 1
ATOM 1948 N N . ILE A 1 251 ? -8.609 -21.031 -24.391 1 89 251 ILE A N 1
ATOM 1949 C CA . ILE A 1 251 ? -8.141 -19.906 -23.578 1 89 251 ILE A CA 1
ATOM 1950 C C . ILE A 1 251 ? -9.023 -19.75 -22.344 1 89 251 ILE A C 1
ATOM 1952 O O . ILE A 1 251 ? -8.523 -19.672 -21.219 1 89 251 ILE A O 1
ATOM 1956 N N . ILE A 1 252 ? -10.328 -19.734 -22.453 1 87.38 252 ILE A N 1
ATOM 1957 C CA . ILE A 1 252 ? -11.258 -19.375 -21.391 1 87.38 252 ILE A CA 1
ATOM 1958 C C . ILE A 1 252 ? -11.523 -20.578 -20.5 1 87.38 252 ILE A C 1
ATOM 1960 O O . ILE A 1 252 ? -11.531 -20.469 -19.266 1 87.38 252 ILE A O 1
ATOM 1964 N N . VAL A 1 253 ? -11.602 -21.75 -21.047 1 85.25 253 VAL A N 1
ATOM 1965 C CA . VAL A 1 253 ? -12.039 -22.922 -20.281 1 85.25 253 VAL A CA 1
ATOM 1966 C C . VAL A 1 253 ? -10.82 -23.672 -19.766 1 85.25 253 VAL A C 1
ATOM 1968 O O . VAL A 1 253 ? -10.797 -24.109 -18.609 1 85.25 253 VAL A O 1
ATOM 1971 N N . HIS A 1 254 ? -9.82 -23.828 -20.531 1 84.62 254 HIS A N 1
ATOM 1972 C CA . HIS A 1 254 ? -8.711 -24.688 -20.125 1 84.62 254 HIS A CA 1
ATOM 1973 C C . HIS A 1 254 ? -7.57 -23.875 -19.531 1 84.62 254 HIS A C 1
ATOM 1975 O O . HIS A 1 254 ? -7.016 -24.234 -18.5 1 84.62 254 HIS A O 1
ATOM 1981 N N . ALA A 1 255 ? -7.273 -22.766 -20.141 1 89.44 255 ALA A N 1
ATOM 1982 C CA . ALA A 1 255 ? -6.105 -22 -19.688 1 89.44 255 ALA A CA 1
ATOM 1983 C C . ALA A 1 255 ? -6.457 -21.094 -18.516 1 89.44 255 ALA A C 1
ATOM 1985 O O . ALA A 1 255 ? -5.816 -21.141 -17.469 1 89.44 255 ALA A O 1
ATOM 1986 N N . LEU A 1 256 ? -7.52 -20.344 -18.672 1 90.12 256 LEU A N 1
ATOM 1987 C CA . LEU A 1 256 ? -7.863 -19.344 -17.672 1 90.12 256 LEU A CA 1
ATOM 1988 C C . LEU A 1 256 ? -8.25 -19.984 -16.344 1 90.12 256 LEU A C 1
ATOM 1990 O O . LEU A 1 256 ? -7.891 -19.5 -15.281 1 90.12 256 LEU A O 1
ATOM 1994 N N . ARG A 1 257 ? -8.93 -21.047 -16.391 1 83.94 257 ARG A N 1
ATOM 1995 C CA . ARG A 1 257 ? -9.367 -21.75 -15.188 1 83.94 257 ARG A CA 1
ATOM 1996 C C . ARG A 1 257 ? -8.18 -22.125 -14.312 1 83.94 257 ARG A C 1
ATOM 1998 O O . ARG A 1 257 ? -8.219 -21.953 -13.094 1 83.94 257 ARG A O 1
ATOM 2005 N N . ASN A 1 258 ? -7.18 -22.609 -14.93 1 81.69 258 ASN A N 1
ATOM 2006 C CA . ASN A 1 258 ? -5.992 -23.031 -14.188 1 81.69 258 ASN A CA 1
ATOM 2007 C C . ASN A 1 258 ? -5.113 -21.844 -13.82 1 81.69 258 ASN A C 1
ATOM 2009 O O . ASN A 1 258 ? -4.445 -21.859 -12.781 1 81.69 258 ASN A O 1
ATOM 2013 N N . ALA A 1 259 ? -5.137 -20.891 -14.672 1 87.5 259 ALA A N 1
ATOM 2014 C CA . ALA A 1 259 ? -4.324 -19.703 -14.438 1 87.5 259 ALA A CA 1
ATOM 2015 C C . ALA A 1 259 ? -4.922 -18.844 -13.328 1 87.5 259 ALA A C 1
ATOM 2017 O O . ALA A 1 259 ? -4.223 -18.016 -12.719 1 87.5 259 ALA A O 1
ATOM 2018 N N . MET A 1 260 ? -6.191 -19.094 -13.008 1 88.44 260 MET A N 1
ATOM 2019 C CA . MET A 1 260 ? -6.906 -18.234 -12.062 1 88.44 260 MET A CA 1
ATOM 2020 C C . MET A 1 260 ? -6.516 -18.562 -10.625 1 88.44 260 MET A C 1
ATOM 2022 O O . MET A 1 260 ? -6.715 -17.75 -9.727 1 88.44 260 MET A O 1
ATOM 2026 N N . LEU A 1 261 ? -5.859 -19.656 -10.383 1 81.44 261 LEU A N 1
ATOM 2027 C CA . LEU A 1 261 ? -5.578 -20.078 -9.016 1 81.44 261 LEU A CA 1
ATOM 2028 C C . LEU A 1 261 ? -4.664 -19.078 -8.312 1 81.44 261 LEU A C 1
ATOM 2030 O O . LEU A 1 261 ? -5.055 -18.469 -7.309 1 81.44 261 LEU A O 1
ATOM 2034 N N . PRO A 1 262 ? -3.488 -18.797 -8.875 1 83.31 262 PRO A N 1
ATOM 2035 C CA . PRO A 1 262 ? -2.654 -17.781 -8.227 1 83.31 262 PRO A CA 1
ATOM 2036 C C . PRO A 1 262 ? -3.268 -16.375 -8.289 1 83.31 262 PRO A C 1
ATOM 2038 O O . PRO A 1 262 ? -3.047 -15.562 -7.387 1 83.31 262 PRO A O 1
ATOM 2041 N N . VAL A 1 263 ? -4.082 -16.188 -9.336 1 88.25 263 VAL A N 1
ATOM 2042 C CA . VAL A 1 263 ? -4.699 -14.875 -9.523 1 88.25 263 VAL A CA 1
ATOM 2043 C C . VAL A 1 263 ? -5.711 -14.609 -8.414 1 88.25 263 VAL A C 1
ATOM 2045 O O . VAL A 1 263 ? -5.75 -13.523 -7.844 1 88.25 263 VAL A O 1
ATOM 2048 N N . VAL A 1 264 ? -6.461 -15.609 -8.086 1 84.5 264 VAL A N 1
ATOM 2049 C CA . VAL A 1 264 ? -7.465 -15.477 -7.039 1 84.5 264 VAL A CA 1
ATOM 2050 C C . VAL A 1 264 ? -6.777 -15.25 -5.695 1 84.5 264 VAL A C 1
ATOM 2052 O O . VAL A 1 264 ? -7.254 -14.461 -4.875 1 84.5 264 VAL A O 1
ATOM 2055 N N . THR A 1 265 ? -5.688 -15.914 -5.496 1 80.06 265 THR A N 1
ATOM 2056 C CA . THR A 1 265 ? -4.926 -15.727 -4.266 1 80.06 265 THR A CA 1
ATOM 2057 C C . THR A 1 265 ? -4.43 -14.289 -4.148 1 80.06 265 THR A C 1
ATOM 2059 O O . THR A 1 265 ? -4.566 -13.664 -3.098 1 80.06 265 THR A O 1
ATOM 2062 N N . VAL A 1 266 ? -3.945 -13.836 -5.203 1 83.94 266 VAL A N 1
ATOM 2063 C CA . VAL A 1 266 ? -3.395 -12.484 -5.199 1 83.94 266 VAL A CA 1
ATOM 2064 C C . VAL A 1 266 ? -4.52 -11.469 -5.008 1 83.94 266 VAL A C 1
ATOM 2066 O O . VAL A 1 266 ? -4.332 -10.445 -4.352 1 83.94 266 VAL A O 1
ATOM 2069 N N . ILE A 1 267 ? -5.637 -11.695 -5.633 1 87.38 267 ILE A N 1
ATOM 2070 C CA . ILE A 1 267 ? -6.789 -10.82 -5.457 1 87.38 267 ILE A CA 1
ATOM 2071 C C . ILE A 1 267 ? -7.168 -10.758 -3.979 1 87.38 267 ILE A C 1
ATOM 2073 O O . ILE A 1 267 ? -7.418 -9.672 -3.439 1 87.38 267 ILE A O 1
ATOM 2077 N N . GLY A 1 268 ? -7.199 -11.852 -3.391 1 79.5 268 GLY A N 1
ATOM 2078 C CA . GLY A 1 268 ? -7.465 -11.898 -1.962 1 79.5 268 GLY A CA 1
ATOM 2079 C C . GLY A 1 268 ? -6.465 -11.102 -1.146 1 79.5 268 GLY A C 1
ATOM 2080 O O . GLY A 1 268 ? -6.84 -10.391 -0.211 1 79.5 268 GLY A O 1
ATOM 2081 N N . LEU A 1 269 ? -5.254 -11.25 -1.521 1 76.75 269 LEU A N 1
ATOM 2082 C CA . LEU A 1 269 ? -4.199 -10.539 -0.814 1 76.75 269 LEU A CA 1
ATOM 2083 C C . LEU A 1 269 ? -4.324 -9.031 -1.028 1 76.75 269 LEU A C 1
ATOM 2085 O O . LEU A 1 269 ? -3.98 -8.242 -0.145 1 76.75 269 LEU A O 1
ATOM 2089 N N . GLN A 1 270 ? -4.816 -8.602 -2.18 1 84.5 270 GLN A N 1
ATOM 2090 C CA . GLN A 1 270 ? -4.965 -7.18 -2.494 1 84.5 270 GLN A CA 1
ATOM 2091 C C . GLN A 1 270 ? -6.09 -6.551 -1.682 1 84.5 270 GLN A C 1
ATOM 2093 O O . GLN A 1 270 ? -6.066 -5.348 -1.413 1 84.5 270 GLN A O 1
ATOM 2098 N N . VAL A 1 271 ? -7.031 -7.258 -1.289 1 77.06 271 VAL A N 1
ATOM 2099 C CA . VAL A 1 271 ? -8.133 -6.738 -0.49 1 77.06 271 VAL A CA 1
ATOM 2100 C C . VAL A 1 271 ? -7.602 -6.188 0.832 1 77.06 271 VAL A C 1
ATOM 2102 O O . VAL A 1 271 ? -8.047 -5.133 1.296 1 77.06 271 VAL A O 1
ATOM 2105 N N . GLY A 1 272 ? -6.734 -6.84 1.371 1 68.06 272 GLY A N 1
ATOM 2106 C CA . GLY A 1 272 ? -6.137 -6.371 2.611 1 68.06 272 GLY A CA 1
ATOM 2107 C C . GLY A 1 272 ? -5.305 -5.113 2.436 1 68.06 272 GLY A C 1
ATOM 2108 O O . GLY A 1 272 ? -5.293 -4.246 3.311 1 68.06 272 GLY A O 1
ATOM 2109 N N . THR A 1 273 ? -4.711 -5 1.316 1 71.19 273 THR A N 1
ATOM 2110 C CA . THR A 1 273 ? -3.836 -3.855 1.091 1 71.19 273 THR A CA 1
ATOM 2111 C C . THR A 1 273 ? -4.648 -2.619 0.718 1 71.19 273 THR A C 1
ATOM 2113 O O . THR A 1 273 ? -4.188 -1.49 0.896 1 71.19 273 THR A O 1
ATOM 2116 N N . LEU A 1 274 ? -5.816 -2.826 0.122 1 75.06 274 LEU A N 1
ATOM 2117 C CA . LEU A 1 274 ? -6.652 -1.708 -0.305 1 75.06 274 LEU A CA 1
ATOM 2118 C C . LEU A 1 274 ? -7.047 -0.84 0.884 1 75.06 274 LEU A C 1
ATOM 2120 O O . LEU A 1 274 ? -7.09 0.387 0.776 1 75.06 274 LEU A O 1
ATOM 2124 N N . LEU A 1 275 ? -7.312 -1.513 1.922 1 67.31 275 LEU A N 1
ATOM 2125 C CA . LEU A 1 275 ? -7.754 -0.765 3.094 1 67.31 275 LEU A CA 1
ATOM 2126 C C . LEU A 1 275 ? -6.648 0.16 3.596 1 67.31 275 LEU A C 1
ATOM 2128 O O . LEU A 1 275 ? -6.918 1.295 3.996 1 67.31 275 LEU A O 1
ATOM 2132 N N . ALA A 1 276 ? -5.418 -0.321 3.441 1 63.88 276 ALA A N 1
ATOM 2133 C CA . ALA A 1 276 ? -4.281 0.513 3.824 1 63.88 276 ALA A CA 1
ATOM 2134 C C . ALA A 1 276 ? -4.117 1.691 2.869 1 63.88 276 ALA A C 1
ATOM 2136 O O . ALA A 1 276 ? -3.795 2.803 3.295 1 63.88 276 ALA A O 1
ATOM 2137 N N . GLY A 1 277 ? -4.395 1.442 1.616 1 70.19 277 GLY A N 1
ATOM 2138 C CA . GLY A 1 277 ? -4.281 2.494 0.617 1 70.19 277 GLY A CA 1
ATOM 2139 C C . GLY A 1 277 ? -5.43 3.484 0.657 1 70.19 277 GLY A C 1
ATOM 2140 O O . GLY A 1 277 ? -5.324 4.586 0.119 1 70.19 277 GLY A O 1
ATOM 2141 N N . ALA A 1 278 ? -6.375 3.127 1.327 1 82.62 278 ALA A N 1
ATOM 2142 C CA . ALA A 1 278 ? -7.57 3.967 1.36 1 82.62 278 ALA A CA 1
ATOM 2143 C C . ALA A 1 278 ? -7.301 5.277 2.094 1 82.62 278 ALA A C 1
ATOM 2145 O O . ALA A 1 278 ? -7.91 6.305 1.787 1 82.62 278 ALA A O 1
ATOM 2146 N N . ILE A 1 279 ? -6.336 5.27 2.902 1 80.94 279 ILE A N 1
ATOM 2147 C CA . ILE A 1 279 ? -6.062 6.453 3.707 1 80.94 279 ILE A CA 1
ATOM 2148 C C . ILE A 1 279 ? -5.727 7.633 2.797 1 80.94 279 ILE A C 1
ATOM 2150 O O . ILE A 1 279 ? -6.328 8.703 2.91 1 80.94 279 ILE A O 1
ATOM 2154 N N . LEU A 1 280 ? -4.84 7.488 1.862 1 80.88 280 LEU A N 1
ATOM 2155 C CA . LEU A 1 280 ? -4.414 8.578 0.986 1 80.88 280 LEU A CA 1
ATOM 2156 C C . LEU A 1 280 ? -5.516 8.938 -0.003 1 80.88 280 LEU A C 1
ATOM 2158 O O . LEU A 1 280 ? -5.77 10.125 -0.244 1 80.88 280 LEU A O 1
ATOM 2162 N N . THR A 1 281 ? -6.137 7.934 -0.525 1 89.38 281 THR A N 1
ATOM 2163 C CA . THR A 1 281 ? -7.195 8.172 -1.499 1 89.38 281 THR A CA 1
ATOM 2164 C C . THR A 1 281 ? -8.359 8.93 -0.862 1 89.38 281 THR A C 1
ATOM 2166 O O . THR A 1 281 ? -8.891 9.867 -1.453 1 89.38 281 THR A O 1
ATOM 2169 N N . GLU A 1 282 ? -8.695 8.523 0.332 1 91.75 282 GLU A N 1
ATOM 2170 C CA . GLU A 1 282 ? -9.797 9.188 1.034 1 91.75 282 GLU A CA 1
ATOM 2171 C C . GLU A 1 282 ? -9.453 10.633 1.361 1 91.75 282 GLU A C 1
ATOM 2173 O O . GLU A 1 282 ? -10.32 11.508 1.328 1 91.75 282 GLU A O 1
ATOM 2178 N N . THR A 1 283 ? -8.234 10.844 1.659 1 84.44 283 THR A N 1
ATOM 2179 C CA . THR A 1 283 ? -7.793 12.195 1.99 1 84.44 283 THR A CA 1
ATOM 2180 C C . THR A 1 283 ? -7.812 13.086 0.754 1 84.44 283 THR A C 1
ATOM 2182 O O . THR A 1 283 ? -8.289 14.227 0.811 1 84.44 283 THR A O 1
ATOM 2185 N N . ILE A 1 284 ? -7.398 12.602 -0.347 1 85 284 ILE A N 1
ATOM 2186 C CA . ILE A 1 284 ? -7.277 13.383 -1.573 1 85 284 ILE A CA 1
ATOM 2187 C C . ILE A 1 284 ? -8.672 13.727 -2.105 1 85 284 ILE A C 1
ATOM 2189 O O . ILE A 1 284 ? -8.906 14.844 -2.58 1 85 284 ILE A O 1
ATOM 2193 N N . PHE A 1 285 ? -9.57 12.844 -1.98 1 92.81 285 PHE A N 1
ATOM 2194 C CA . PHE A 1 285 ? -10.898 13.031 -2.555 1 92.81 285 PHE A CA 1
ATOM 2195 C C . PHE A 1 285 ? -11.891 13.484 -1.491 1 92.81 285 PHE A C 1
ATOM 2197 O O . PHE A 1 285 ? -13.094 13.539 -1.74 1 92.81 285 PHE A O 1
ATOM 2204 N N . SER A 1 286 ? -11.375 13.781 -0.239 1 91.56 286 SER A N 1
ATOM 2205 C CA . SER A 1 286 ? -12.234 14.156 0.881 1 91.56 286 SER A CA 1
ATOM 2206 C C . SER A 1 286 ? -13.375 13.156 1.062 1 91.56 286 SER A C 1
ATOM 2208 O O . SER A 1 286 ? -14.531 13.555 1.239 1 91.56 286 SER A O 1
ATOM 2210 N N . TRP A 1 287 ? -12.992 11.961 0.83 1 93.69 287 TRP A N 1
ATOM 2211 C CA . TRP A 1 287 ? -13.914 10.844 1.049 1 93.69 287 TRP A CA 1
ATOM 2212 C C . TRP A 1 287 ? -14.117 10.594 2.539 1 93.69 287 TRP A C 1
ATOM 2214 O O . TRP A 1 287 ? -13.141 10.469 3.289 1 93.69 287 TRP A O 1
ATOM 2224 N N . PRO A 1 288 ? -15.312 10.641 2.994 1 93.69 288 PRO A N 1
ATOM 2225 C CA . PRO A 1 288 ? -15.531 10.469 4.434 1 93.69 288 PRO A CA 1
ATOM 2226 C C . PRO A 1 288 ? -15.383 9.008 4.875 1 93.69 288 PRO A C 1
ATOM 2228 O O . PRO A 1 288 ? -16.344 8.414 5.367 1 93.69 288 PRO A O 1
ATOM 2231 N N . GLY A 1 289 ? -14.195 8.523 4.84 1 93.19 289 GLY A N 1
ATOM 2232 C CA . GLY A 1 289 ? -13.922 7.133 5.145 1 93.19 289 GLY A CA 1
ATOM 2233 C C . GLY A 1 289 ? -13.148 6.945 6.438 1 93.19 289 GLY A C 1
ATOM 2234 O O . GLY A 1 289 ? -12.977 7.895 7.203 1 93.19 289 GLY A O 1
ATOM 2235 N N . LEU A 1 290 ? -12.797 5.719 6.699 1 90.06 290 LEU A N 1
ATOM 2236 C CA . LEU A 1 290 ? -12.141 5.316 7.938 1 90.06 290 LEU A CA 1
ATOM 2237 C C . LEU A 1 290 ? -10.711 5.848 7.992 1 90.06 290 LEU A C 1
ATOM 2239 O O . LEU A 1 290 ? -10.234 6.242 9.062 1 90.06 290 LEU A O 1
ATOM 2243 N N . GLY A 1 291 ? -10.117 5.75 6.891 1 84.5 291 GLY A N 1
ATOM 2244 C CA . GLY A 1 291 ? -8.727 6.191 6.867 1 84.5 291 GLY A CA 1
ATOM 2245 C C . GLY A 1 291 ? -8.555 7.645 7.258 1 84.5 291 GLY A C 1
ATOM 2246 O O . GLY A 1 291 ? -7.773 7.965 8.156 1 84.5 291 GLY A O 1
ATOM 2247 N N . ARG A 1 292 ? -9.234 8.461 6.641 1 85.5 292 ARG A N 1
ATOM 2248 C CA . ARG A 1 292 ? -9.195 9.891 6.945 1 85.5 292 ARG A CA 1
ATOM 2249 C C . ARG A 1 292 ? -9.633 10.156 8.383 1 85.5 292 ARG A C 1
ATOM 2251 O O . ARG A 1 292 ? -9.039 10.984 9.07 1 85.5 292 ARG A O 1
ATOM 2258 N N . TRP A 1 293 ? -10.602 9.43 8.797 1 89.94 293 TRP A N 1
ATOM 2259 C CA . TRP A 1 293 ? -11.141 9.57 10.141 1 89.94 293 TRP A CA 1
ATOM 2260 C C . TRP A 1 293 ? -10.086 9.227 11.188 1 89.94 293 TRP A C 1
ATOM 2262 O O . TRP A 1 293 ? -9.93 9.945 12.18 1 89.94 293 TRP A O 1
ATOM 2272 N N . LEU A 1 294 ? -9.344 8.266 10.953 1 86.75 294 LEU A N 1
ATOM 2273 C CA . LEU A 1 294 ? -8.336 7.82 11.898 1 86.75 294 LEU A CA 1
ATOM 2274 C C . LEU A 1 294 ? -7.141 8.773 11.914 1 86.75 294 LEU A C 1
ATOM 2276 O O . LEU A 1 294 ? -6.57 9.047 12.969 1 86.75 294 LEU A O 1
ATOM 2280 N N . ILE A 1 295 ? -6.809 9.211 10.797 1 79.69 295 ILE A N 1
ATOM 2281 C CA . ILE A 1 295 ? -5.688 10.141 10.719 1 79.69 295 ILE A CA 1
ATOM 2282 C C . ILE A 1 295 ? -6.031 11.438 11.445 1 79.69 295 ILE A C 1
ATOM 2284 O O . ILE A 1 295 ? -5.199 12 12.156 1 79.69 295 ILE A O 1
ATOM 2288 N N . ASP A 1 296 ? -7.215 11.891 11.25 1 82.56 296 ASP A N 1
ATOM 2289 C CA . ASP A 1 296 ? -7.68 13.086 11.945 1 82.56 296 ASP A CA 1
ATOM 2290 C C . ASP A 1 296 ? -7.668 12.883 13.461 1 82.56 296 ASP A C 1
ATOM 2292 O O . ASP A 1 296 ? -7.281 13.773 14.211 1 82.56 296 ASP A O 1
ATOM 2296 N N . ALA A 1 297 ? -8.125 11.766 13.836 1 84.75 297 ALA A N 1
ATOM 2297 C CA . ALA A 1 297 ? -8.172 11.438 15.258 1 84.75 297 ALA A CA 1
ATOM 2298 C C . ALA A 1 297 ? -6.766 11.398 15.852 1 84.75 297 ALA A C 1
ATOM 2300 O O . ALA A 1 297 ? -6.559 11.812 17 1 84.75 297 ALA A O 1
ATOM 2301 N N . LEU A 1 298 ? -5.883 10.883 15.141 1 75.94 298 LEU A N 1
ATOM 2302 C CA . LEU A 1 298 ? -4.496 10.812 15.594 1 75.94 298 LEU A CA 1
ATOM 2303 C C . LEU A 1 298 ? -3.9 12.203 15.742 1 75.94 298 LEU A C 1
ATOM 2305 O O . LEU A 1 298 ? -3.193 12.484 16.719 1 75.94 298 LEU A O 1
ATOM 2309 N N . GLN A 1 299 ? -4.176 13.008 14.781 1 74.25 299 GLN A N 1
ATOM 2310 C CA . GLN A 1 299 ? -3.65 14.367 14.797 1 74.25 299 GLN A CA 1
ATOM 2311 C C . GLN A 1 299 ? -4.23 15.164 15.961 1 74.25 299 GLN A C 1
ATOM 2313 O O . GLN A 1 299 ? -3.545 16 16.547 1 74.25 299 GLN A O 1
ATOM 2318 N N . ARG A 1 300 ? -5.449 14.844 16.312 1 78.12 300 ARG A N 1
ATOM 2319 C CA . ARG A 1 300 ? -6.145 15.562 17.391 1 78.12 300 ARG A CA 1
ATOM 2320 C C . ARG A 1 300 ? -5.988 14.844 18.719 1 78.12 300 ARG A C 1
ATOM 2322 O O . ARG A 1 300 ? -6.543 15.273 19.734 1 78.12 300 ARG A O 1
ATOM 2329 N N . ARG A 1 301 ? -5.336 13.797 18.703 1 76.12 301 ARG A N 1
ATOM 2330 C CA . ARG A 1 301 ? -5.082 12.992 19.906 1 76.12 301 ARG A CA 1
ATOM 2331 C C . ARG A 1 301 ? -6.387 12.547 20.547 1 76.12 301 ARG A C 1
ATOM 2333 O O . ARG A 1 301 ? -6.555 12.672 21.766 1 76.12 301 ARG A O 1
ATOM 2340 N N . ASP A 1 302 ? -7.324 12.312 19.734 1 83.62 302 ASP A N 1
ATOM 2341 C CA . ASP A 1 302 ? -8.57 11.703 20.188 1 83.62 302 ASP A CA 1
ATOM 2342 C C . ASP A 1 302 ? -8.383 10.219 20.469 1 83.62 302 ASP A C 1
ATOM 2344 O O . ASP A 1 302 ? -8.75 9.375 19.656 1 83.62 302 ASP A O 1
ATOM 2348 N N . TYR A 1 303 ? -7.988 9.938 21.641 1 77.56 303 TYR A N 1
ATOM 2349 C CA . TYR A 1 303 ? -7.484 8.617 21.984 1 77.56 303 TYR A CA 1
ATOM 2350 C C . TYR A 1 303 ? -8.586 7.57 21.906 1 77.56 303 TYR A C 1
ATOM 2352 O O . TYR A 1 303 ? -8.375 6.473 21.391 1 77.56 303 TYR A O 1
ATOM 2360 N N . PRO A 1 304 ? -9.789 7.863 22.344 1 83 304 PRO A N 1
ATOM 2361 C CA . PRO A 1 304 ? -10.836 6.848 22.203 1 83 304 PRO A CA 1
ATOM 2362 C C . PRO A 1 304 ? -11.125 6.484 20.75 1 83 304 PRO A C 1
ATOM 2364 O O . PRO A 1 304 ? -11.352 5.312 20.438 1 83 304 PRO A O 1
ATOM 2367 N N . VAL A 1 305 ? -11.055 7.426 19.922 1 87.19 305 VAL A N 1
ATOM 2368 C CA . VAL A 1 305 ? -11.305 7.176 18.5 1 87.19 305 VAL A CA 1
ATOM 2369 C C . VAL A 1 305 ? -10.148 6.371 17.906 1 87.19 305 VAL A C 1
ATOM 2371 O O . VAL A 1 305 ? -10.367 5.461 17.109 1 87.19 305 VAL A O 1
ATOM 2374 N N . VAL A 1 306 ? -8.992 6.734 18.312 1 83.19 306 VAL A N 1
ATOM 2375 C CA . VAL A 1 306 ? -7.828 6.02 17.797 1 83.19 306 VAL A CA 1
ATOM 2376 C C . VAL A 1 306 ? -7.863 4.566 18.266 1 83.19 306 VAL A C 1
ATOM 2378 O O . VAL A 1 306 ? -7.715 3.645 17.469 1 83.19 306 VAL A O 1
ATOM 2381 N N . GLN A 1 307 ? -8.109 4.371 19.516 1 82.75 307 GLN A N 1
ATOM 2382 C CA . GLN A 1 307 ? -8.125 3.027 20.078 1 82.75 307 GLN A CA 1
ATOM 2383 C C . GLN A 1 307 ? -9.289 2.209 19.531 1 82.75 307 GLN A C 1
ATOM 2385 O O . GLN A 1 307 ? -9.086 1.104 19.016 1 82.75 307 GLN A O 1
ATOM 2390 N N . GLY A 1 308 ? -10.438 2.764 19.688 1 86.12 308 GLY A N 1
ATOM 2391 C CA . GLY A 1 308 ? -11.617 2.061 19.203 1 86.12 308 GLY A CA 1
ATOM 2392 C C . GLY A 1 308 ? -11.664 1.923 17.703 1 86.12 308 GLY A C 1
ATOM 2393 O O . GLY A 1 308 ? -12.062 0.881 17.172 1 86.12 308 GLY A O 1
ATOM 2394 N N . GLY A 1 309 ? -11.273 2.984 17.062 1 87.75 309 GLY A N 1
ATOM 2395 C CA . GLY A 1 309 ? -11.281 2.973 15.602 1 87.75 309 GLY A CA 1
ATOM 2396 C C . GLY A 1 309 ? -10.32 1.962 15.008 1 87.75 309 GLY A C 1
ATOM 2397 O O . GLY A 1 309 ? -10.664 1.238 14.07 1 87.75 309 GLY A O 1
ATOM 2398 N N . VAL A 1 310 ? -9.18 1.893 15.523 1 84.44 310 VAL A N 1
ATOM 2399 C CA . VAL A 1 310 ? -8.172 0.96 15.039 1 84.44 310 VAL A CA 1
ATOM 2400 C C . VAL A 1 310 ? -8.633 -0.475 15.266 1 84.44 310 VAL A C 1
ATOM 2402 O O . VAL A 1 310 ? -8.445 -1.343 14.414 1 84.44 310 VAL A O 1
ATOM 2405 N N . LEU A 1 311 ? -9.18 -0.669 16.391 1 86.31 311 LEU A N 1
ATOM 2406 C CA . LEU A 1 311 ? -9.711 -1.994 16.703 1 86.31 311 LEU A CA 1
ATOM 2407 C C . LEU A 1 311 ? -10.789 -2.395 15.695 1 86.31 311 LEU A C 1
ATOM 2409 O O . LEU A 1 311 ? -10.781 -3.516 15.188 1 86.31 311 LEU A O 1
ATOM 2413 N N . LEU A 1 312 ? -11.625 -1.503 15.469 1 87.94 312 LEU A N 1
ATOM 2414 C CA . LEU A 1 312 ? -12.727 -1.79 14.562 1 87.94 312 LEU A CA 1
ATOM 2415 C C . LEU A 1 312 ? -12.227 -1.988 13.133 1 87.94 312 LEU A C 1
ATOM 2417 O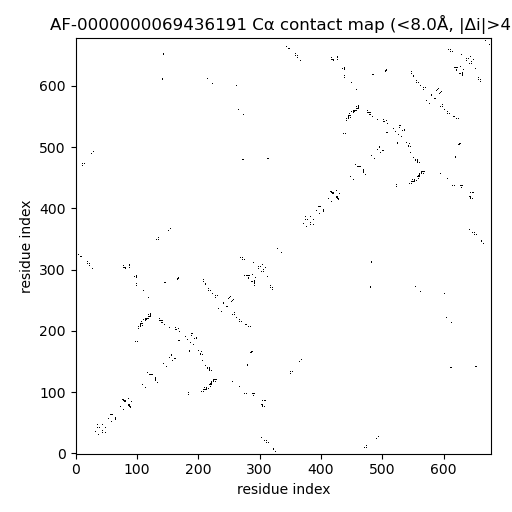 O . LEU A 1 312 ? -12.695 -2.885 12.43 1 87.94 312 LEU A O 1
ATOM 2421 N N . VAL A 1 313 ? -11.328 -1.185 12.742 1 84.75 313 VAL A N 1
ATOM 2422 C CA . VAL A 1 313 ? -10.766 -1.297 11.398 1 84.75 313 VAL A CA 1
ATOM 2423 C C . VAL A 1 313 ? -10.016 -2.619 11.258 1 84.75 313 VAL A C 1
ATOM 2425 O O . VAL A 1 313 ? -10.141 -3.307 10.234 1 84.75 313 VAL A O 1
ATOM 2428 N N . ALA A 1 314 ? -9.234 -2.912 12.234 1 82.19 314 ALA A N 1
ATOM 2429 C CA . ALA A 1 314 ? -8.516 -4.184 12.234 1 82.19 314 ALA A CA 1
ATOM 2430 C C . ALA A 1 314 ? -9.484 -5.359 12.148 1 82.19 314 ALA A C 1
ATOM 2432 O O . ALA A 1 314 ? -9.25 -6.316 11.406 1 82.19 314 ALA A O 1
ATOM 2433 N N . THR A 1 315 ? -10.516 -5.289 12.883 1 81.44 315 THR A N 1
ATOM 2434 C CA . THR A 1 315 ? -11.531 -6.336 12.875 1 81.44 315 THR A CA 1
ATOM 2435 C C . THR A 1 315 ? -12.164 -6.465 11.492 1 81.44 315 THR A C 1
ATOM 2437 O O . THR A 1 315 ? -12.398 -7.574 11.008 1 81.44 315 THR A O 1
ATOM 2440 N N . MET A 1 316 ? -12.422 -5.375 10.93 1 80.69 316 MET A N 1
ATOM 2441 C CA . MET A 1 316 ? -12.992 -5.379 9.586 1 80.69 316 MET A CA 1
ATOM 2442 C C . MET A 1 316 ? -12.055 -6.055 8.602 1 80.69 316 MET A C 1
ATOM 2444 O O . MET A 1 316 ? -12.492 -6.859 7.773 1 80.69 316 MET A O 1
ATOM 2448 N N . ILE A 1 317 ? -10.844 -5.75 8.695 1 77.56 317 ILE A N 1
ATOM 2449 C CA . ILE A 1 317 ? -9.852 -6.316 7.785 1 77.56 317 ILE A CA 1
ATOM 2450 C C . ILE A 1 317 ? -9.773 -7.828 7.988 1 77.56 317 ILE A C 1
ATOM 2452 O O . ILE A 1 317 ? -9.695 -8.586 7.023 1 77.56 317 ILE A O 1
ATOM 2456 N N . ILE A 1 318 ? -9.82 -8.25 9.203 1 78.94 318 ILE A N 1
ATOM 2457 C CA . ILE A 1 318 ? -9.781 -9.672 9.523 1 78.94 318 ILE A CA 1
ATOM 2458 C C . ILE A 1 318 ? -11 -10.367 8.914 1 78.94 318 ILE A C 1
ATOM 2460 O O . ILE A 1 318 ? -10.875 -11.445 8.328 1 78.94 318 ILE A O 1
ATOM 2464 N N . LEU A 1 319 ? -12.094 -9.734 9.023 1 79 319 LEU A N 1
ATOM 2465 C CA . LEU A 1 319 ? -13.328 -10.328 8.516 1 79 319 LEU A CA 1
ATOM 2466 C C . LEU A 1 319 ? -13.305 -10.414 6.992 1 79 319 LEU A C 1
ATOM 2468 O O . LEU A 1 319 ? -13.742 -11.414 6.414 1 79 319 LEU A O 1
ATOM 2472 N N . VAL A 1 320 ? -12.859 -9.398 6.414 1 75.75 320 VAL A N 1
ATOM 2473 C CA . VAL A 1 320 ? -12.789 -9.383 4.957 1 75.75 320 VAL A CA 1
ATOM 2474 C C . VAL A 1 320 ? -11.812 -10.453 4.473 1 75.75 320 VAL A C 1
ATOM 2476 O O . VAL A 1 320 ? -12.07 -11.141 3.486 1 75.75 320 VAL A O 1
ATOM 2479 N N . ASN A 1 321 ? -10.727 -10.594 5.18 1 73.62 321 ASN A N 1
ATOM 2480 C CA . ASN A 1 321 ? -9.75 -11.625 4.824 1 73.62 321 ASN A CA 1
ATOM 2481 C C . ASN A 1 321 ? -10.32 -13.031 5.016 1 73.62 321 ASN A C 1
ATOM 2483 O O . ASN A 1 321 ? -10.031 -13.938 4.234 1 73.62 321 ASN A O 1
ATOM 2487 N N . LEU A 1 322 ? -11.016 -13.156 6.012 1 76.12 322 LEU A N 1
ATOM 2488 C CA . LEU A 1 322 ? -11.672 -14.438 6.25 1 76.12 322 LEU A CA 1
ATOM 2489 C C . LEU A 1 322 ? -12.641 -14.773 5.121 1 76.12 322 LEU A C 1
ATOM 2491 O O . LEU A 1 322 ? -12.711 -15.922 4.676 1 76.12 322 LEU A O 1
ATOM 2495 N N . LEU A 1 323 ? -13.305 -13.781 4.703 1 75.31 323 LEU A N 1
ATOM 2496 C CA . LEU A 1 323 ? -14.242 -13.969 3.602 1 75.31 323 LEU A CA 1
ATOM 2497 C C . LEU A 1 323 ? -13.508 -14.344 2.32 1 75.31 323 LEU A C 1
ATOM 2499 O O . LEU A 1 323 ? -13.961 -15.211 1.568 1 75.31 323 LEU A O 1
ATOM 2503 N N . VAL A 1 324 ? -12.445 -13.734 2.121 1 71 324 VAL A N 1
ATOM 2504 C CA . VAL A 1 324 ? -11.641 -14.008 0.936 1 71 324 VAL A CA 1
ATOM 2505 C C . VAL A 1 324 ? -11.094 -15.43 1.004 1 71 324 VAL A C 1
ATOM 2507 O O . VAL A 1 324 ? -11.07 -16.141 -0.002 1 71 324 VAL A O 1
ATOM 2510 N N . ASP A 1 325 ? -10.625 -15.859 2.131 1 70.38 325 ASP A N 1
ATOM 2511 C CA . ASP A 1 325 ? -10.117 -17.219 2.312 1 70.38 325 ASP A CA 1
ATOM 2512 C C . ASP A 1 325 ? -11.211 -18.25 2.082 1 70.38 325 ASP A C 1
ATOM 2514 O O . ASP A 1 325 ? -10.969 -19.312 1.502 1 70.38 325 ASP A O 1
ATOM 2518 N N . LEU A 1 326 ? -12.336 -17.891 2.574 1 73 326 LEU A N 1
ATOM 2519 C CA . LEU A 1 326 ? -13.461 -18.797 2.381 1 73 326 LEU A CA 1
ATOM 2520 C C . LEU A 1 326 ? -13.82 -18.906 0.902 1 73 326 LEU A C 1
ATOM 2522 O O . LEU A 1 326 ? -14.148 -20 0.42 1 73 326 LEU A O 1
ATOM 2526 N N . LEU A 1 327 ? -13.719 -17.844 0.256 1 70.06 327 LEU A N 1
ATOM 2527 C CA . LEU A 1 327 ? -14 -17.844 -1.176 1 70.06 327 LEU A CA 1
ATOM 2528 C C . LEU A 1 327 ? -12.93 -18.609 -1.943 1 70.06 327 LEU A C 1
ATOM 2530 O O . LEU A 1 327 ? -13.242 -19.297 -2.92 1 70.06 327 LEU A O 1
ATOM 2534 N N . TYR A 1 328 ? -11.758 -18.453 -1.488 1 66.06 328 TYR A N 1
ATOM 2535 C CA . TYR A 1 328 ? -10.656 -19.219 -2.082 1 66.06 328 TYR A CA 1
ATOM 2536 C C . TYR A 1 328 ? -10.883 -20.719 -1.918 1 66.06 328 TYR A C 1
ATOM 2538 O O . TYR A 1 328 ? -10.594 -21.5 -2.828 1 66.06 328 TYR A O 1
ATOM 2546 N N . GLY A 1 329 ? -11.32 -21.125 -0.703 1 65.94 329 GLY A N 1
ATOM 2547 C CA . GLY A 1 329 ? -11.617 -22.531 -0.462 1 65.94 329 GLY A CA 1
ATOM 2548 C C . GLY A 1 329 ? -12.703 -23.078 -1.374 1 65.94 329 GLY A C 1
ATOM 2549 O O . GLY A 1 329 ? -12.656 -24.234 -1.782 1 65.94 329 GLY A O 1
ATOM 2550 N N . VAL A 1 330 ? -13.508 -22.188 -1.734 1 66.62 330 VAL A N 1
ATOM 2551 C CA . VAL A 1 330 ? -14.602 -22.609 -2.604 1 66.62 330 VAL A CA 1
ATOM 2552 C C . VAL A 1 330 ? -14.094 -22.75 -4.039 1 66.62 330 VAL A C 1
ATOM 2554 O O . VAL A 1 330 ? -14.5 -23.656 -4.762 1 66.62 330 VAL A O 1
ATOM 2557 N N . VAL A 1 331 ? -13.195 -21.969 -4.398 1 65 331 VAL A N 1
ATOM 2558 C CA . VAL A 1 331 ? -12.703 -21.938 -5.773 1 65 331 VAL A CA 1
ATOM 2559 C C . VAL A 1 331 ? -11.664 -23.031 -5.984 1 65 331 VAL A C 1
ATOM 2561 O O . VAL A 1 331 ? -11.578 -23.609 -7.07 1 65 331 VAL A O 1
ATOM 2564 N N . ASN A 1 332 ? -10.859 -23.188 -4.996 1 61.69 332 ASN A N 1
ATOM 2565 C CA . ASN A 1 332 ? -9.859 -24.25 -5.113 1 61.69 332 ASN A CA 1
ATOM 2566 C C . ASN A 1 332 ? -10.203 -25.453 -4.25 1 61.69 332 ASN A C 1
ATOM 2568 O O . ASN A 1 332 ? -9.781 -25.531 -3.094 1 61.69 332 ASN A O 1
ATOM 2572 N N . PRO A 1 333 ? -11.125 -26.328 -4.797 1 57.22 333 PRO A N 1
ATOM 2573 C CA . PRO A 1 333 ? -11.57 -27.484 -4.02 1 57.22 333 PRO A CA 1
ATOM 2574 C C . PRO A 1 333 ? -10.406 -28.328 -3.49 1 57.22 333 PRO A C 1
ATOM 2576 O O . PRO A 1 333 ? -10.586 -29.109 -2.551 1 57.22 333 PRO A O 1
ATOM 2579 N N . ARG A 1 334 ? -9.312 -28.203 -4.145 1 54.75 334 ARG A N 1
ATOM 2580 C CA . ARG A 1 334 ? -8.188 -29.016 -3.689 1 54.75 334 ARG A CA 1
ATOM 2581 C C . ARG A 1 334 ? -7.738 -28.594 -2.295 1 54.75 334 ARG A C 1
ATOM 2583 O O . ARG A 1 334 ? -7.09 -29.359 -1.584 1 54.75 334 ARG A O 1
ATOM 2590 N N . ILE A 1 335 ? -8.023 -27.422 -2.023 1 53.88 335 ILE A N 1
ATOM 2591 C CA . ILE A 1 335 ? -7.641 -26.938 -0.704 1 53.88 335 ILE A CA 1
ATOM 2592 C C . ILE A 1 335 ? -8.664 -27.391 0.333 1 53.88 335 ILE A C 1
ATOM 2594 O O . ILE A 1 335 ? -8.359 -27.469 1.525 1 53.88 335 ILE A O 1
ATOM 2598 N N . ARG A 1 336 ? -10.008 -27.562 -0.131 1 50.62 336 ARG A N 1
ATOM 2599 C CA . ARG A 1 336 ? -11.062 -28 0.778 1 50.62 336 ARG A CA 1
ATOM 2600 C C . ARG A 1 336 ? -10.781 -29.391 1.326 1 50.62 336 ARG A C 1
ATOM 2602 O O . ARG A 1 336 ? -11.141 -29.703 2.461 1 50.62 336 ARG A O 1
ATOM 2609 N N . HIS A 1 337 ? -10.633 -30.25 0.363 1 43.84 337 HIS A N 1
ATOM 2610 C CA . HIS A 1 337 ? -10.828 -31.672 0.634 1 43.84 337 HIS A CA 1
ATOM 2611 C C . HIS A 1 337 ? -9.648 -32.25 1.407 1 43.84 337 HIS A C 1
ATOM 2613 O O . HIS A 1 337 ? -9.648 -33.438 1.764 1 43.84 337 HIS A O 1
ATOM 2619 N N . LYS A 1 338 ? -8.461 -31.781 1.327 1 44.59 338 LYS A N 1
ATOM 2620 C CA . LYS A 1 338 ? -7.625 -32.906 1.751 1 44.59 338 LYS A CA 1
ATOM 2621 C C . LYS A 1 338 ? -7.715 -33.125 3.26 1 44.59 338 LYS A C 1
ATOM 2623 O O . LYS A 1 338 ? -7.441 -32.188 4.039 1 44.59 338 LYS A O 1
ATOM 2628 N N . LYS A 1 339 ? -8.57 -34.219 3.662 1 38.97 339 LYS A N 1
ATOM 2629 C CA . LYS A 1 339 ? -8.586 -35.062 4.844 1 38.97 339 LYS A CA 1
ATOM 2630 C C . LYS A 1 339 ? -7.164 -35.375 5.32 1 38.97 339 LYS A C 1
ATOM 2632 O O . LYS A 1 339 ? -6.27 -35.594 4.508 1 38.97 339 LYS A O 1
ATOM 2637 N N . MET B 1 1 ? 18.609 -13.125 -23.859 1 66.06 1 MET B N 1
ATOM 2638 C CA . MET B 1 1 ? 18.719 -12.203 -22.719 1 66.06 1 MET B CA 1
ATOM 2639 C C . MET B 1 1 ? 18.734 -10.758 -23.203 1 66.06 1 MET B C 1
ATOM 2641 O O . MET B 1 1 ? 17.984 -9.922 -22.688 1 66.06 1 MET B O 1
ATOM 2645 N N . LEU B 1 2 ? 19.594 -10.555 -24.25 1 65.94 2 LEU B N 1
ATOM 2646 C CA . LEU B 1 2 ? 19.688 -9.188 -24.75 1 65.94 2 LEU B CA 1
ATOM 2647 C C . LEU B 1 2 ? 18.344 -8.734 -25.328 1 65.94 2 LEU B C 1
ATOM 2649 O O . LEU B 1 2 ? 17.922 -7.598 -25.109 1 65.94 2 LEU B O 1
ATOM 2653 N N . GLN B 1 3 ? 17.781 -9.617 -26.031 1 65.5 3 GLN B N 1
ATOM 2654 C CA . GLN B 1 3 ? 16.484 -9.273 -26.609 1 65.5 3 GLN B CA 1
ATOM 2655 C C . GLN B 1 3 ? 15.438 -9.047 -25.516 1 65.5 3 GLN B C 1
ATOM 2657 O O . GLN B 1 3 ? 14.594 -8.156 -25.641 1 65.5 3 GLN B O 1
ATOM 2662 N N . PHE B 1 4 ? 15.594 -9.844 -24.547 1 68.31 4 PHE B N 1
ATOM 2663 C CA . PHE B 1 4 ? 14.703 -9.711 -23.406 1 68.31 4 PHE B CA 1
ATOM 2664 C C . PHE B 1 4 ? 14.898 -8.359 -22.719 1 68.31 4 PHE B C 1
ATOM 2666 O O . PHE B 1 4 ? 13.93 -7.664 -22.422 1 68.31 4 PHE B O 1
ATOM 2673 N N . ILE B 1 5 ? 16.109 -7.98 -22.562 1 70.81 5 ILE B N 1
ATOM 2674 C CA . ILE B 1 5 ? 16.453 -6.719 -21.922 1 70.81 5 ILE B CA 1
ATOM 2675 C C . ILE B 1 5 ? 15.992 -5.551 -22.781 1 70.81 5 ILE B C 1
ATOM 2677 O O . ILE B 1 5 ? 15.422 -4.582 -22.281 1 70.81 5 ILE B O 1
ATOM 2681 N N . LEU B 1 6 ? 16.156 -5.719 -24.062 1 70.19 6 LEU B N 1
ATOM 2682 C CA . LEU B 1 6 ? 15.789 -4.645 -24.969 1 70.19 6 LEU B CA 1
ATOM 2683 C C . LEU B 1 6 ? 14.273 -4.473 -25.031 1 70.19 6 LEU B C 1
ATOM 2685 O O . LEU B 1 6 ? 13.773 -3.348 -25.109 1 70.19 6 LEU B O 1
ATOM 2689 N N . ARG B 1 7 ? 13.68 -5.531 -24.953 1 67.81 7 ARG B N 1
ATOM 2690 C CA . ARG B 1 7 ? 12.227 -5.484 -24.969 1 67.81 7 ARG B CA 1
ATOM 2691 C C . ARG B 1 7 ? 11.672 -4.828 -23.719 1 67.81 7 ARG B C 1
ATOM 2693 O O . ARG B 1 7 ? 10.734 -4.023 -23.781 1 67.81 7 ARG B O 1
ATOM 2700 N N . ARG B 1 8 ? 12.32 -5.18 -22.719 1 69.25 8 ARG B N 1
ATOM 2701 C CA . ARG B 1 8 ? 11.875 -4.598 -21.453 1 69.25 8 ARG B CA 1
ATOM 2702 C C . ARG B 1 8 ? 12.242 -3.117 -21.375 1 69.25 8 ARG B C 1
ATOM 2704 O O . ARG B 1 8 ? 11.469 -2.312 -20.844 1 69.25 8 ARG B O 1
ATOM 2711 N N . LEU B 1 9 ? 13.391 -2.826 -21.922 1 71.69 9 LEU B N 1
ATOM 2712 C CA . LEU B 1 9 ? 13.805 -1.427 -21.984 1 71.69 9 LEU B CA 1
ATOM 2713 C C . LEU B 1 9 ? 12.875 -0.629 -22.891 1 71.69 9 LEU B C 1
ATOM 2715 O O . LEU B 1 9 ? 12.617 0.549 -22.641 1 71.69 9 LEU B O 1
ATOM 2719 N N . GLY B 1 10 ? 12.391 -1.248 -23.859 1 70.69 10 GLY B N 1
ATOM 2720 C CA . GLY B 1 10 ? 11.43 -0.624 -24.75 1 70.69 10 GLY B CA 1
ATOM 2721 C C . GLY B 1 10 ? 10.133 -0.24 -24.078 1 70.69 10 GLY B C 1
ATOM 2722 O O . GLY B 1 10 ? 9.508 0.764 -24.422 1 70.69 10 GLY B O 1
ATOM 2723 N N . LEU B 1 11 ? 9.852 -0.947 -23.062 1 70.44 11 LEU B N 1
ATOM 2724 C CA . LEU B 1 11 ? 8.625 -0.667 -22.328 1 70.44 11 LEU B CA 1
ATOM 2725 C C . LEU B 1 11 ? 8.812 0.504 -21.375 1 70.44 11 LEU B C 1
ATOM 2727 O O . LEU B 1 11 ? 7.852 1.186 -21.016 1 70.44 11 LEU B O 1
ATOM 2731 N N . VAL B 1 12 ? 10.023 0.728 -21.047 1 75.88 12 VAL B N 1
ATOM 2732 C CA . VAL B 1 12 ? 10.359 1.783 -20.109 1 75.88 12 VAL B CA 1
ATOM 2733 C C . VAL B 1 12 ? 10.219 3.148 -20.781 1 75.88 12 VAL B C 1
ATOM 2735 O O . VAL B 1 12 ? 9.781 4.113 -20.141 1 75.88 12 VAL B O 1
ATOM 2738 N N . ILE B 1 13 ? 10.383 3.178 -22.031 1 77.5 13 ILE B N 1
ATOM 2739 C CA . ILE B 1 13 ? 10.414 4.449 -22.75 1 77.5 13 ILE B CA 1
ATOM 2740 C C . ILE B 1 13 ? 9.008 5.035 -22.812 1 77.5 13 ILE B C 1
ATOM 2742 O O . ILE B 1 13 ? 8.773 6.172 -22.391 1 77.5 13 ILE B O 1
ATOM 2746 N N . PRO B 1 14 ? 8.086 4.312 -23.25 1 75.81 14 PRO B N 1
ATOM 2747 C CA . PRO B 1 14 ? 6.734 4.875 -23.266 1 75.81 14 PRO B CA 1
ATOM 2748 C C . PRO B 1 14 ? 6.223 5.242 -21.875 1 75.81 14 PRO B C 1
ATOM 2750 O O . PRO B 1 14 ? 5.488 6.219 -21.719 1 75.81 14 PRO B O 1
ATOM 2753 N N . THR B 1 15 ? 6.602 4.434 -21.016 1 75.94 15 THR B N 1
ATOM 2754 C CA . THR B 1 15 ? 6.191 4.723 -19.641 1 75.94 15 THR B CA 1
ATOM 2755 C C . THR B 1 15 ? 6.797 6.039 -19.156 1 75.94 15 THR B C 1
ATOM 2757 O O . THR B 1 15 ? 6.117 6.844 -18.516 1 75.94 15 THR B O 1
ATOM 2760 N N . PHE B 1 16 ? 8 6.188 -19.5 1 80.44 16 PHE B N 1
ATOM 2761 C CA . PHE B 1 16 ? 8.688 7.418 -19.125 1 80.44 16 PHE B CA 1
ATOM 2762 C C . PHE B 1 16 ? 8.062 8.617 -19.812 1 80.44 16 PHE B C 1
ATOM 2764 O O . PHE B 1 16 ? 7.887 9.68 -19.203 1 80.44 16 PHE B O 1
ATOM 2771 N N . ILE B 1 17 ? 7.719 8.484 -21 1 81.44 17 ILE B N 1
ATOM 2772 C CA . ILE B 1 17 ? 7.074 9.555 -21.766 1 81.44 17 ILE B CA 1
ATOM 2773 C C . ILE B 1 17 ? 5.715 9.875 -21.141 1 81.44 17 ILE B C 1
ATOM 2775 O O . ILE B 1 17 ? 5.348 11.039 -21 1 81.44 17 ILE B O 1
ATOM 2779 N N . GLY B 1 18 ? 5.078 8.852 -20.812 1 78.12 18 GLY B N 1
ATOM 2780 C CA . GLY B 1 18 ? 3.791 9.055 -20.172 1 78.12 18 GLY B CA 1
ATOM 2781 C C . GLY B 1 18 ? 3.893 9.836 -18.875 1 78.12 18 GLY B C 1
ATOM 2782 O O . GLY B 1 18 ? 3.121 10.773 -18.641 1 78.12 18 GLY B O 1
ATOM 2783 N N . ILE B 1 19 ? 4.844 9.539 -18.125 1 80.56 19 ILE B N 1
ATOM 2784 C CA . ILE B 1 19 ? 5.016 10.195 -16.828 1 80.56 19 ILE B CA 1
ATOM 2785 C C . ILE B 1 19 ? 5.457 11.648 -17.047 1 80.56 19 ILE B C 1
ATOM 2787 O O . ILE B 1 19 ? 5.016 12.547 -16.328 1 80.56 19 ILE B O 1
ATOM 2791 N N . THR B 1 20 ? 6.34 11.836 -17.984 1 84.81 20 THR B N 1
ATOM 2792 C CA . THR B 1 20 ? 6.809 13.195 -18.266 1 84.81 20 THR B CA 1
ATOM 2793 C C . THR B 1 20 ? 5.672 14.062 -18.781 1 84.81 20 THR B C 1
ATOM 2795 O O . THR B 1 20 ? 5.59 15.25 -18.469 1 84.81 20 THR B O 1
ATOM 2798 N N . LEU B 1 21 ? 4.848 13.492 -19.547 1 83.12 21 LEU B N 1
ATOM 2799 C CA . LEU B 1 21 ? 3.701 14.234 -20.062 1 83.12 21 LEU B CA 1
ATOM 2800 C C . LEU B 1 21 ? 2.754 14.617 -18.938 1 83.12 21 LEU B C 1
ATOM 2802 O O . LEU B 1 21 ? 2.244 15.742 -18.906 1 83.12 21 LEU B O 1
ATOM 2806 N N . LEU B 1 22 ? 2.611 13.719 -18.094 1 78.25 22 LEU B N 1
ATOM 2807 C CA . LEU B 1 22 ? 1.688 13.969 -16.984 1 78.25 22 LEU B CA 1
ATOM 2808 C C . LEU B 1 22 ? 2.252 15.008 -16.031 1 78.25 22 LEU B C 1
ATOM 2810 O O . LEU B 1 22 ? 1.52 15.875 -15.547 1 78.25 22 LEU B O 1
ATOM 2814 N N . THR B 1 23 ? 3.488 14.906 -15.727 1 79.69 23 THR B N 1
ATOM 2815 C CA . THR B 1 23 ? 4.102 15.875 -14.82 1 79.69 23 THR B CA 1
ATOM 2816 C C . THR B 1 23 ? 4.129 17.266 -15.445 1 79.69 23 THR B C 1
ATOM 2818 O O . THR B 1 23 ? 3.951 18.266 -14.758 1 79.69 23 THR B O 1
ATOM 2821 N N . PHE B 1 24 ? 4.367 17.281 -16.734 1 81.62 24 PHE B N 1
ATOM 2822 C CA . PHE B 1 24 ? 4.34 18.531 -17.453 1 81.62 24 PHE B CA 1
ATOM 2823 C C . PHE B 1 24 ? 2.943 19.156 -17.438 1 81.62 24 PHE B C 1
ATOM 2825 O O . PHE B 1 24 ? 2.789 20.344 -17.203 1 81.62 24 PHE B O 1
ATOM 2832 N N . ALA B 1 25 ? 2.027 18.359 -17.656 1 76.5 25 ALA B N 1
ATOM 2833 C CA . ALA B 1 25 ? 0.643 18.828 -17.672 1 76.5 25 ALA B CA 1
ATOM 2834 C C . ALA B 1 25 ? 0.23 19.344 -16.297 1 76.5 25 ALA B C 1
ATOM 2836 O O . ALA B 1 25 ? -0.513 20.312 -16.188 1 76.5 25 ALA B O 1
ATOM 2837 N N . PHE B 1 26 ? 0.681 18.781 -15.305 1 73.38 26 PHE B N 1
ATOM 2838 C CA . PHE B 1 26 ? 0.344 19.141 -13.938 1 73.38 26 PHE B CA 1
ATOM 2839 C C . PHE B 1 26 ? 0.737 20.578 -13.641 1 73.38 26 PHE B C 1
ATOM 2841 O O . PHE B 1 26 ? -0.048 21.328 -13.062 1 73.38 26 PHE B O 1
ATOM 2848 N N . VAL B 1 27 ? 1.896 20.875 -13.961 1 70.44 27 VAL B N 1
ATOM 2849 C CA . VAL B 1 27 ? 2.41 22.203 -13.641 1 70.44 27 VAL B CA 1
ATOM 2850 C C . VAL B 1 27 ? 1.631 23.266 -14.414 1 70.44 27 VAL B C 1
ATOM 2852 O O . VAL B 1 27 ? 1.41 24.375 -13.922 1 70.44 27 VAL B O 1
ATOM 2855 N N . HIS B 1 28 ? 1.206 22.828 -15.555 1 72.94 28 HIS B N 1
ATOM 2856 C CA . HIS B 1 28 ? 0.52 23.797 -16.406 1 72.94 28 HIS B CA 1
ATOM 2857 C C . HIS B 1 28 ? -0.961 23.891 -16.047 1 72.94 28 HIS B C 1
ATOM 2859 O O . HIS B 1 28 ? -1.65 24.812 -16.469 1 72.94 28 HIS B O 1
ATOM 2865 N N . MET B 1 29 ? -1.367 22.969 -15.273 1 68.31 29 MET B N 1
ATOM 2866 C CA . MET B 1 29 ? -2.775 22.984 -14.891 1 68.31 29 MET B CA 1
ATOM 2867 C C . MET B 1 29 ? -2.963 23.688 -13.547 1 68.31 29 MET B C 1
ATOM 2869 O O . MET B 1 29 ? -4.094 23.984 -13.148 1 68.31 29 MET B O 1
ATOM 2873 N N . ILE B 1 30 ? -1.998 23.812 -12.758 1 61.53 30 ILE B N 1
ATOM 2874 C CA . ILE B 1 30 ? -2.082 24.547 -11.492 1 61.53 30 ILE B CA 1
ATOM 2875 C C . ILE B 1 30 ? -2.479 25.984 -11.758 1 61.53 30 ILE B C 1
ATOM 2877 O O . ILE B 1 30 ? -1.858 26.672 -12.586 1 61.53 30 ILE B O 1
ATOM 2881 N N . PRO B 1 31 ? -3.697 26.312 -11.117 1 57.72 31 PRO B N 1
ATOM 2882 C CA . PRO B 1 31 ? -4.117 27.703 -11.289 1 57.72 31 PRO B CA 1
ATOM 2883 C C . PRO B 1 31 ? -3.127 28.703 -10.688 1 57.72 31 PRO B C 1
ATOM 2885 O O . PRO B 1 31 ? -2.633 28.484 -9.578 1 57.72 31 PRO B O 1
ATOM 2888 N N . GLY B 1 32 ? -2.512 29.641 -11.438 1 57.22 32 GLY B N 1
ATOM 2889 C CA . GLY B 1 32 ? -1.632 30.719 -11 1 57.22 32 GLY B CA 1
ATOM 2890 C C . GLY B 1 32 ? -0.455 30.938 -11.93 1 57.22 32 GLY B C 1
ATOM 2891 O O . GLY B 1 32 ? -0.12 30.062 -12.734 1 57.22 32 GLY B O 1
ATOM 2892 N N . ASP B 1 33 ? -0.262 32.156 -12.211 1 58.78 33 ASP B N 1
ATOM 2893 C CA . ASP B 1 33 ? 0.894 32.531 -13.016 1 58.78 33 ASP B CA 1
ATOM 2894 C C . ASP B 1 33 ? 2.193 32.062 -12.375 1 58.78 33 ASP B C 1
ATOM 2896 O O . ASP B 1 33 ? 2.555 32.5 -11.281 1 58.78 33 ASP B O 1
ATOM 2900 N N . PRO B 1 34 ? 2.723 30.844 -12.906 1 60.03 34 PRO B N 1
ATOM 2901 C CA . PRO B 1 34 ? 3.949 30.312 -12.312 1 60.03 34 PRO B CA 1
ATOM 2902 C C . PRO B 1 34 ? 4.957 31.406 -11.961 1 60.03 34 PRO B C 1
ATOM 2904 O O . PRO B 1 34 ? 5.656 31.297 -10.945 1 60.03 34 PRO B O 1
ATOM 2907 N N . VAL B 1 35 ? 4.977 32.375 -12.781 1 61.22 35 VAL B N 1
ATOM 2908 C CA . VAL B 1 35 ? 5.895 33.469 -12.531 1 61.22 35 VAL B CA 1
ATOM 2909 C C . VAL B 1 35 ? 5.484 34.219 -11.258 1 61.22 35 VAL B C 1
ATOM 2911 O O . VAL B 1 35 ? 6.34 34.625 -10.461 1 61.22 35 VAL B O 1
ATOM 2914 N N . MET B 1 36 ? 4.25 34.25 -11.133 1 62.03 36 MET B N 1
ATOM 2915 C CA . MET B 1 36 ? 3.77 34.938 -9.938 1 62.03 36 MET B CA 1
ATOM 2916 C C . MET B 1 36 ? 4.012 34.094 -8.688 1 62.03 36 MET B C 1
ATOM 2918 O O . MET B 1 36 ? 4.332 34.625 -7.625 1 62.03 36 MET B O 1
ATOM 2922 N N . ILE B 1 37 ? 3.914 32.938 -8.898 1 59.75 37 ILE B N 1
ATOM 2923 C CA . ILE B 1 37 ? 4.129 32.031 -7.773 1 59.75 37 ILE B CA 1
ATOM 2924 C C . ILE B 1 37 ? 5.598 32.031 -7.367 1 59.75 37 ILE B C 1
ATOM 2926 O O . ILE B 1 37 ? 5.922 32.062 -6.176 1 59.75 37 ILE B O 1
ATOM 2930 N N . MET B 1 38 ? 6.398 32.062 -8.359 1 57.62 38 MET B N 1
ATOM 2931 C CA . MET B 1 38 ? 7.836 32.125 -8.102 1 57.62 38 MET B CA 1
ATOM 2932 C C . MET B 1 38 ? 8.234 33.438 -7.473 1 57.62 38 MET B C 1
ATOM 2934 O O . MET B 1 38 ? 9.133 33.5 -6.633 1 57.62 38 MET B O 1
ATOM 2938 N N . ALA B 1 39 ? 7.574 34.469 -8.023 1 57.97 39 ALA B N 1
ATOM 2939 C CA . ALA B 1 39 ? 7.906 35.781 -7.535 1 57.97 39 ALA B CA 1
ATOM 2940 C C . ALA B 1 39 ? 7.398 36 -6.113 1 57.97 39 ALA B C 1
ATOM 2942 O O . ALA B 1 39 ? 7.875 36.906 -5.398 1 57.97 39 ALA B O 1
ATOM 2943 N N . GLY B 1 40 ? 6.715 34.875 -5.66 1 52.75 40 GLY B N 1
ATOM 2944 C CA . GLY B 1 40 ? 6.227 34.969 -4.293 1 52.75 40 GLY B CA 1
ATOM 2945 C C . GLY B 1 40 ? 5.254 36.094 -4.078 1 52.75 40 GLY B C 1
ATOM 2946 O O . GLY B 1 40 ? 4.586 36.531 -5.02 1 52.75 40 GLY B O 1
ATOM 2947 N N . GLU B 1 41 ? 5.168 36.594 -2.799 1 51.94 41 GLU B N 1
ATOM 2948 C CA . GLU B 1 41 ? 4.297 37.656 -2.279 1 51.94 41 GLU B CA 1
ATOM 2949 C C . GLU B 1 41 ? 4.711 39.031 -2.801 1 51.94 41 GLU B C 1
ATOM 2951 O O . GLU B 1 41 ? 3.938 39.969 -2.73 1 51.94 41 GLU B O 1
ATOM 2956 N N . ARG B 1 42 ? 5.93 39.25 -3.068 1 55.56 42 ARG B N 1
ATOM 2957 C CA . ARG B 1 42 ? 6.355 40.656 -3.266 1 55.56 42 ARG B CA 1
ATOM 2958 C C . ARG B 1 42 ? 5.871 41.188 -4.609 1 55.56 42 ARG B C 1
ATOM 2960 O O . ARG B 1 42 ? 5.918 42.375 -4.855 1 55.56 42 ARG B O 1
ATOM 2967 N N . GLY B 1 43 ? 5.191 40.469 -5.281 1 58.53 43 GLY B N 1
ATOM 2968 C CA . GLY B 1 43 ? 4.629 41 -6.512 1 58.53 43 GLY B CA 1
ATOM 2969 C C . GLY B 1 43 ? 5.684 41.375 -7.543 1 58.53 43 GLY B C 1
ATOM 2970 O O . GLY B 1 43 ? 6.859 41.531 -7.203 1 58.53 43 GLY B O 1
ATOM 2971 N N . ILE B 1 44 ? 5.656 41.031 -8.773 1 65.31 44 ILE B N 1
ATOM 2972 C CA . ILE B 1 44 ? 6.617 41.406 -9.797 1 65.31 44 ILE B CA 1
ATOM 2973 C C . ILE B 1 44 ? 5.984 42.406 -10.758 1 65.31 44 ILE B C 1
ATOM 2975 O O . ILE B 1 44 ? 4.766 42.406 -10.93 1 65.31 44 ILE B O 1
ATOM 2979 N N . SER B 1 45 ? 6.734 43.406 -10.984 1 72.31 45 SER B N 1
ATOM 2980 C CA . SER B 1 45 ? 6.281 44.375 -11.977 1 72.31 45 SER B CA 1
ATOM 2981 C C . SER B 1 45 ? 5.863 43.688 -13.273 1 72.31 45 SER B C 1
ATOM 2983 O O . SER B 1 45 ? 6.367 42.594 -13.594 1 72.31 45 SER B O 1
ATOM 2985 N N . PRO B 1 46 ? 4.82 44.156 -13.875 1 74.81 46 PRO B N 1
ATOM 2986 C CA . PRO B 1 46 ? 4.348 43.562 -15.133 1 74.81 46 PRO B CA 1
ATOM 2987 C C . PRO B 1 46 ? 5.469 43.344 -16.141 1 74.81 46 PRO B C 1
ATOM 2989 O O . PRO B 1 46 ? 5.465 42.375 -16.891 1 74.81 46 PRO B O 1
ATOM 2992 N N . GLU B 1 47 ? 6.363 44.25 -16.203 1 73.06 47 GLU B N 1
ATOM 2993 C CA . GLU B 1 47 ? 7.469 44.125 -17.156 1 73.06 47 GLU B CA 1
ATOM 2994 C C . GLU B 1 47 ? 8.352 42.938 -16.797 1 73.06 47 GLU B C 1
ATOM 2996 O O . GLU B 1 47 ? 8.734 42.156 -17.672 1 73.06 47 GLU B O 1
ATOM 3001 N N . ARG B 1 48 ? 8.625 42.812 -15.578 1 72.88 48 ARG B N 1
ATOM 3002 C CA . ARG B 1 48 ? 9.453 41.719 -15.133 1 72.88 48 ARG B CA 1
ATOM 3003 C C . ARG B 1 48 ? 8.711 40.375 -15.289 1 72.88 48 ARG B C 1
ATOM 3005 O O . ARG B 1 48 ? 9.32 39.344 -15.609 1 72.88 48 ARG B O 1
ATOM 3012 N N . HIS B 1 49 ? 7.461 40.5 -15.047 1 72.19 49 HIS B N 1
ATOM 3013 C CA . HIS B 1 49 ? 6.637 39.312 -15.242 1 72.19 49 HIS B CA 1
ATOM 3014 C C . HIS B 1 49 ? 6.734 38.812 -16.672 1 72.19 49 HIS B C 1
ATOM 3016 O O . HIS B 1 49 ? 6.945 37.625 -16.906 1 72.19 49 HIS B O 1
ATOM 3022 N N . ALA B 1 50 ? 6.594 39.719 -17.562 1 71.5 50 ALA B N 1
ATOM 3023 C CA . ALA B 1 50 ? 6.668 39.375 -18.984 1 71.5 50 ALA B CA 1
ATOM 3024 C C . ALA B 1 50 ? 8.055 38.844 -19.344 1 71.5 50 ALA B C 1
ATOM 3026 O O . ALA B 1 50 ? 8.195 37.906 -20.141 1 71.5 50 ALA B O 1
ATOM 3027 N N . GLN B 1 51 ? 9.008 39.406 -18.812 1 68.69 51 GLN B N 1
ATOM 3028 C CA . GLN B 1 51 ? 10.383 39 -19.047 1 68.69 51 GLN B CA 1
ATOM 3029 C C . GLN B 1 51 ? 10.625 37.562 -18.516 1 68.69 51 GLN B C 1
ATOM 3031 O O . GLN B 1 51 ? 11.266 36.75 -19.172 1 68.69 51 GLN B O 1
ATOM 3036 N N . LEU B 1 52 ? 10.039 37.344 -17.375 1 66.88 52 LEU B N 1
ATOM 3037 C CA . LEU B 1 52 ? 10.227 36.031 -16.766 1 66.88 52 LEU B CA 1
ATOM 3038 C C . LEU B 1 52 ? 9.453 34.969 -17.547 1 66.88 52 LEU B C 1
ATOM 3040 O O . LEU B 1 52 ? 9.93 33.844 -17.688 1 66.88 52 LEU B O 1
ATOM 3044 N N . LEU B 1 53 ? 8.359 35.438 -18.031 1 67.69 53 LEU B N 1
ATOM 3045 C CA . LEU B 1 53 ? 7.578 34.5 -18.859 1 67.69 53 LEU B CA 1
ATOM 3046 C C . LEU B 1 53 ? 8.352 34.125 -20.109 1 67.69 53 LEU B C 1
ATOM 3048 O O . LEU B 1 53 ? 8.359 32.938 -20.5 1 67.69 53 LEU B O 1
ATOM 3052 N N . ALA B 1 54 ? 8.938 35.125 -20.641 1 67.81 54 ALA B N 1
ATOM 3053 C CA . ALA B 1 54 ? 9.727 34.875 -21.844 1 67.81 54 ALA B CA 1
ATOM 3054 C C . ALA B 1 54 ? 10.984 34.094 -21.531 1 67.81 54 ALA B C 1
ATOM 3056 O O . ALA B 1 54 ? 11.359 33.188 -22.281 1 67.81 54 ALA B O 1
ATOM 3057 N N . GLU B 1 55 ? 11.523 34.344 -20.5 1 64.62 55 GLU B N 1
ATOM 3058 C CA . GLU B 1 55 ? 12.75 33.656 -20.094 1 64.62 55 GLU B CA 1
ATOM 3059 C C . GLU B 1 55 ? 12.477 32.188 -19.766 1 64.62 55 GLU B C 1
ATOM 3061 O O . GLU B 1 55 ? 13.305 31.328 -20.047 1 64.62 55 GLU B O 1
ATOM 3066 N N . LEU B 1 56 ? 11.305 32.031 -19.266 1 64.19 56 LEU B N 1
ATOM 3067 C CA . LEU B 1 56 ? 10.977 30.672 -18.844 1 64.19 56 LEU B CA 1
ATOM 3068 C C . LEU B 1 56 ? 10.305 29.891 -19.984 1 64.19 56 LEU B C 1
ATOM 3070 O O . LEU B 1 56 ? 10.07 28.688 -19.859 1 64.19 56 LEU B O 1
ATOM 3074 N N . GLY B 1 57 ? 10.203 30.656 -21.125 1 65 57 GLY B N 1
ATOM 3075 C CA . GLY B 1 57 ? 9.625 30.062 -22.312 1 65 57 GLY B CA 1
ATOM 3076 C C . GLY B 1 57 ? 8.164 29.703 -22.156 1 65 57 GLY B C 1
ATOM 3077 O O . GLY B 1 57 ? 7.672 28.766 -22.797 1 65 57 GLY B O 1
ATOM 3078 N N . LEU B 1 58 ? 7.535 30.422 -21.297 1 67.06 58 LEU B N 1
ATOM 3079 C CA . LEU B 1 58 ? 6.141 30.094 -21.016 1 67.06 58 LEU B CA 1
ATOM 3080 C C . LEU B 1 58 ? 5.219 30.75 -22.047 1 67.06 58 LEU B C 1
ATOM 3082 O O . LEU B 1 58 ? 4.016 30.469 -22.062 1 67.06 58 LEU B O 1
ATOM 3086 N N . ASP B 1 59 ? 5.855 31.547 -22.922 1 71.19 59 ASP B N 1
ATOM 3087 C CA . ASP B 1 59 ? 5.105 32.188 -24 1 71.19 59 ASP B CA 1
ATOM 3088 C C . ASP B 1 59 ? 5.086 31.344 -25.25 1 71.19 59 ASP B C 1
ATOM 3090 O O . ASP B 1 59 ? 4.352 31.625 -26.203 1 71.19 59 ASP B O 1
ATOM 3094 N N . LYS B 1 60 ? 5.789 30.312 -25.219 1 78.94 60 LYS B N 1
ATOM 3095 C CA . LYS B 1 60 ? 5.871 29.422 -26.391 1 78.94 60 LYS B CA 1
ATOM 3096 C C . LYS B 1 60 ? 4.738 28.406 -26.375 1 78.94 60 LYS B C 1
ATOM 3098 O O . LYS B 1 60 ? 4.082 28.203 -25.359 1 78.94 60 LYS B O 1
ATOM 3103 N N . PRO B 1 61 ? 4.484 27.859 -27.625 1 84.81 61 PRO B N 1
ATOM 3104 C CA . PRO B 1 61 ? 3.477 26.812 -27.672 1 84.81 61 PRO B CA 1
ATOM 3105 C C . PRO B 1 61 ? 3.787 25.656 -26.719 1 84.81 61 PRO B C 1
ATOM 3107 O O . PRO B 1 61 ? 4.957 25.391 -26.422 1 84.81 61 PRO B O 1
ATOM 3110 N N . MET B 1 62 ? 2.84 24.969 -26.281 1 84 62 MET B N 1
ATOM 3111 C CA . MET B 1 62 ? 2.938 23.938 -25.266 1 84 62 MET B CA 1
ATOM 3112 C C . MET B 1 62 ? 3.887 22.828 -25.688 1 84 62 MET B C 1
ATOM 3114 O O . MET B 1 62 ? 4.629 22.281 -24.875 1 84 62 MET B O 1
ATOM 3118 N N . TRP B 1 63 ? 3.809 22.484 -26.984 1 86.56 63 TRP B N 1
ATOM 3119 C CA . TRP B 1 63 ? 4.664 21.391 -27.438 1 86.56 63 TRP B CA 1
ATOM 3120 C C . TRP B 1 63 ? 6.137 21.781 -27.344 1 86.56 63 TRP B C 1
ATOM 3122 O O . TRP B 1 63 ? 6.98 20.938 -27.031 1 86.56 63 TRP B O 1
ATOM 3132 N N . GLN B 1 64 ? 6.473 23.031 -27.562 1 87.75 64 GLN B N 1
ATOM 3133 C CA . GLN B 1 64 ? 7.852 23.484 -27.422 1 87.75 64 GLN B CA 1
ATOM 3134 C C . GLN B 1 64 ? 8.266 23.531 -25.953 1 87.75 64 GLN B C 1
ATOM 3136 O O . GLN B 1 64 ? 9.406 23.219 -25.609 1 87.75 64 GLN B O 1
ATOM 3141 N N . GLN B 1 65 ? 7.34 23.969 -25.172 1 86.38 65 GLN B N 1
ATOM 3142 C CA . GLN B 1 65 ? 7.609 23.969 -23.734 1 86.38 65 GLN B CA 1
ATOM 3143 C C . GLN B 1 65 ? 7.891 22.562 -23.234 1 86.38 65 GLN B C 1
ATOM 3145 O O . GLN B 1 65 ? 8.766 22.375 -22.375 1 86.38 65 GLN B O 1
ATOM 3150 N N . TYR B 1 66 ? 7.152 21.672 -23.828 1 88.81 66 TYR B N 1
ATOM 3151 C CA . TYR B 1 66 ? 7.344 20.281 -23.422 1 88.81 66 TYR B CA 1
ATOM 3152 C C . TYR B 1 66 ? 8.719 19.766 -23.844 1 88.81 66 TYR B C 1
ATOM 3154 O O . TYR B 1 66 ? 9.406 19.094 -23.078 1 88.81 66 TYR B O 1
ATOM 3162 N N . LEU B 1 67 ? 9.125 20.078 -25.016 1 88.38 67 LEU B N 1
ATOM 3163 C CA . LEU B 1 67 ? 10.43 19.656 -25.5 1 88.38 67 LEU B CA 1
ATOM 3164 C C . LEU B 1 67 ? 11.547 20.281 -24.672 1 88.38 67 LEU B C 1
ATOM 3166 O O . LEU B 1 67 ? 12.562 19.641 -24.406 1 88.38 67 LEU B O 1
ATOM 3170 N N . HIS B 1 68 ? 11.32 21.516 -24.328 1 84.88 68 HIS B N 1
ATOM 3171 C CA . HIS B 1 68 ? 12.289 22.172 -23.469 1 84.88 68 HIS B CA 1
ATOM 3172 C C . HIS B 1 68 ? 12.352 21.5 -22.094 1 84.88 68 HIS B C 1
ATOM 3174 O O . HIS B 1 68 ? 13.438 21.328 -21.531 1 84.88 68 HIS B O 1
ATOM 3180 N N . TYR B 1 69 ? 11.203 21.234 -21.594 1 85.12 69 TYR B N 1
ATOM 3181 C CA . TYR B 1 69 ? 11.102 20.531 -20.312 1 85.12 69 TYR B CA 1
ATOM 3182 C C . TYR B 1 69 ? 11.852 19.203 -20.375 1 85.12 69 TYR B C 1
ATOM 3184 O O . TYR B 1 69 ? 12.641 18.891 -19.484 1 85.12 69 TYR B O 1
ATOM 3192 N N . ILE B 1 70 ? 11.695 18.469 -21.453 1 87.81 70 ILE B N 1
ATOM 3193 C CA . ILE B 1 70 ? 12.336 17.172 -21.625 1 87.81 70 ILE B CA 1
ATOM 3194 C C . ILE B 1 70 ? 13.852 17.359 -21.734 1 87.81 70 ILE B C 1
ATOM 3196 O O . ILE B 1 70 ? 14.617 16.562 -21.203 1 87.81 70 ILE B O 1
ATOM 3200 N N . TRP B 1 71 ? 14.188 18.328 -22.453 1 86.94 71 TRP B N 1
ATOM 3201 C CA . TRP B 1 71 ? 15.609 18.641 -22.609 1 86.94 71 TRP B CA 1
ATOM 3202 C C . TRP B 1 71 ? 16.25 18.953 -21.266 1 86.94 71 TRP B C 1
ATOM 3204 O O . TRP B 1 71 ? 17.359 18.516 -20.984 1 86.94 71 TRP B O 1
ATOM 3214 N N . GLY B 1 72 ? 15.609 19.688 -20.531 1 85.56 72 GLY B N 1
ATOM 3215 C CA . GLY B 1 72 ? 16.094 20 -19.203 1 85.56 72 GLY B CA 1
ATOM 3216 C C . GLY B 1 72 ? 16.219 18.781 -18.312 1 85.56 72 GLY B C 1
ATOM 3217 O O . GLY B 1 72 ? 17.25 18.578 -17.656 1 85.56 72 GLY B O 1
ATOM 3218 N N . VAL B 1 73 ? 15.258 17.969 -18.328 1 85.75 73 VAL B N 1
ATOM 3219 C CA . VAL B 1 73 ? 15.234 16.75 -17.516 1 85.75 73 VAL B CA 1
ATOM 3220 C C . VAL B 1 73 ? 16.391 15.844 -17.922 1 85.75 73 VAL B C 1
ATOM 3222 O O . VAL B 1 73 ? 17.078 15.281 -17.047 1 85.75 73 VAL B O 1
ATOM 3225 N N . MET B 1 74 ? 16.625 15.734 -19.188 1 85.69 74 MET B N 1
ATOM 3226 C CA . MET B 1 74 ? 17.672 14.859 -19.703 1 85.69 74 MET B CA 1
ATOM 3227 C C . MET B 1 74 ? 19.047 15.391 -19.328 1 85.69 74 MET B C 1
ATOM 3229 O O . MET B 1 74 ? 20.016 14.633 -19.281 1 85.69 74 MET B O 1
ATOM 3233 N N . HIS B 1 75 ? 19.078 16.656 -19.047 1 86.5 75 HIS B N 1
ATOM 3234 C CA . HIS B 1 75 ? 20.359 17.25 -18.672 1 86.5 75 HIS B CA 1
ATOM 3235 C C . HIS B 1 75 ? 20.438 17.484 -17.172 1 86.5 75 HIS B C 1
ATOM 3237 O O . HIS B 1 75 ? 21.281 18.25 -16.703 1 86.5 75 HIS B O 1
ATOM 3243 N N . GLY B 1 76 ? 19.516 16.969 -16.531 1 81 76 GLY B N 1
ATOM 3244 C CA . GLY B 1 76 ? 19.562 17 -15.07 1 81 76 GLY B CA 1
ATOM 3245 C C . GLY B 1 76 ? 18.953 18.25 -14.484 1 81 76 GLY B C 1
ATOM 3246 O O . GLY B 1 76 ? 19.062 18.516 -13.281 1 81 76 GLY B O 1
ATOM 3247 N N . ASP B 1 77 ? 18.438 19.062 -15.289 1 86.62 77 ASP B N 1
ATOM 3248 C CA . ASP B 1 77 ? 17.75 20.266 -14.797 1 86.62 77 ASP B CA 1
ATOM 3249 C C . ASP B 1 77 ? 16.297 19.969 -14.445 1 86.62 77 ASP B C 1
ATOM 3251 O O . ASP B 1 77 ? 15.43 19.969 -15.312 1 86.62 77 ASP B O 1
ATOM 3255 N N . LEU B 1 78 ? 16.109 19.844 -13.188 1 87.5 78 LEU B N 1
ATOM 3256 C CA . LEU B 1 78 ? 14.781 19.516 -12.703 1 87.5 78 LEU B CA 1
ATOM 3257 C C . LEU B 1 78 ? 14.156 20.703 -11.969 1 87.5 78 LEU B C 1
ATOM 3259 O O . LEU B 1 78 ? 13.117 20.562 -11.328 1 87.5 78 LEU B O 1
ATOM 3263 N N . GLY B 1 79 ? 14.859 21.812 -12.086 1 84.88 79 GLY B N 1
ATOM 3264 C CA . GLY B 1 79 ? 14.367 23.016 -11.422 1 84.88 79 GLY B CA 1
ATOM 3265 C C . GLY B 1 79 ? 15 23.25 -10.062 1 84.88 79 GLY B C 1
ATOM 3266 O O . GLY B 1 79 ? 15.906 22.516 -9.664 1 84.88 79 GLY B O 1
ATOM 3267 N N . ILE B 1 80 ? 14.531 24.359 -9.414 1 87.44 80 ILE B N 1
ATOM 3268 C CA . ILE B 1 80 ? 15.047 24.781 -8.117 1 87.44 80 ILE B CA 1
ATOM 3269 C C . ILE B 1 80 ? 13.914 24.812 -7.098 1 87.44 80 ILE B C 1
ATOM 3271 O O . ILE B 1 80 ? 12.82 25.312 -7.395 1 87.44 80 ILE B O 1
ATOM 3275 N N . SER B 1 81 ? 14.227 24.188 -5.969 1 90 81 SER B N 1
ATOM 3276 C CA . SER B 1 81 ? 13.234 24.219 -4.902 1 90 81 SER B CA 1
ATOM 3277 C C . SER B 1 81 ? 12.883 25.656 -4.512 1 90 81 SER B C 1
ATOM 3279 O O . SER B 1 81 ? 13.766 26.516 -4.398 1 90 81 SER B O 1
ATOM 3281 N N . LEU B 1 82 ? 11.602 25.922 -4.324 1 81.38 82 LEU B N 1
ATOM 3282 C CA . LEU B 1 82 ? 11.156 27.25 -3.914 1 81.38 82 LEU B CA 1
ATOM 3283 C C . LEU B 1 82 ? 11.484 27.5 -2.449 1 81.38 82 LEU B C 1
ATOM 3285 O O . LEU B 1 82 ? 11.719 28.641 -2.053 1 81.38 82 LEU B O 1
ATOM 3289 N N . LYS B 1 83 ? 11.516 26.469 -1.765 1 83.44 83 LYS B N 1
ATOM 3290 C CA . LYS B 1 83 ? 11.727 26.578 -0.325 1 83.44 83 LYS B CA 1
ATOM 3291 C C . LYS B 1 83 ? 13.219 26.641 0.005 1 83.44 83 LYS B C 1
ATOM 3293 O O . LYS B 1 83 ? 13.68 27.578 0.635 1 83.44 83 LYS B O 1
ATOM 3298 N N . SER B 1 84 ? 13.93 25.688 -0.426 1 88.56 84 SER B N 1
ATOM 3299 C CA . SER B 1 84 ? 15.336 25.578 -0.039 1 88.56 84 SER B CA 1
ATOM 3300 C C . SER B 1 84 ? 16.234 26.328 -1.012 1 88.56 84 SER B C 1
ATOM 3302 O O . SER B 1 84 ? 17.406 26.594 -0.711 1 88.56 84 SER B O 1
ATOM 3304 N N . ARG B 1 85 ? 15.742 26.562 -2.205 1 89.88 85 ARG B N 1
ATOM 3305 C CA . ARG B 1 85 ? 16.453 27.297 -3.242 1 89.88 85 ARG B CA 1
ATOM 3306 C C . ARG B 1 85 ? 17.656 26.516 -3.742 1 89.88 85 ARG B C 1
ATOM 3308 O O . ARG B 1 85 ? 18.672 27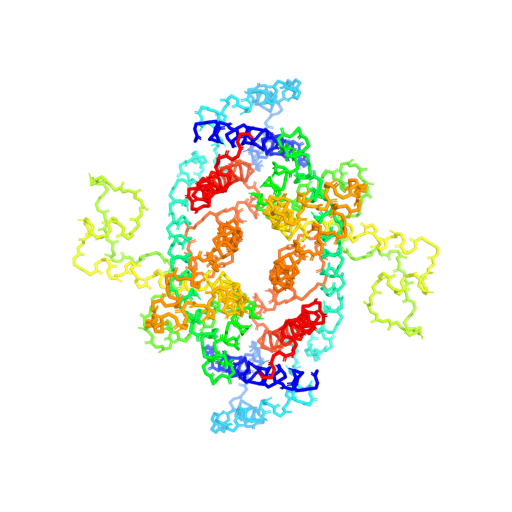.094 -4.137 1 89.88 85 ARG B O 1
ATOM 3315 N N . ILE B 1 86 ? 17.641 25.281 -3.652 1 92.19 86 ILE B N 1
ATOM 3316 C CA . ILE B 1 86 ? 18.672 24.422 -4.234 1 92.19 86 ILE B CA 1
ATOM 3317 C C . ILE B 1 86 ? 18.047 23.531 -5.309 1 92.19 86 ILE B C 1
ATOM 3319 O O . ILE B 1 86 ? 16.828 23.328 -5.328 1 92.19 86 ILE B O 1
ATOM 3323 N N . PRO B 1 87 ? 18.969 23.062 -6.164 1 92.56 87 PRO B N 1
ATOM 3324 C CA . PRO B 1 87 ? 18.453 22.219 -7.234 1 92.56 87 PRO B CA 1
ATOM 3325 C C . PRO B 1 87 ? 17.719 20.984 -6.703 1 92.56 87 PRO B C 1
ATOM 3327 O O . PRO B 1 87 ? 18.156 20.375 -5.715 1 92.56 87 PRO B O 1
ATOM 3330 N N . VAL B 1 88 ? 16.594 20.656 -7.383 1 93.06 88 VAL B N 1
ATOM 3331 C CA . VAL B 1 88 ? 15.758 19.516 -6.992 1 93.06 88 VAL B CA 1
ATOM 3332 C C . VAL B 1 88 ? 16.578 18.234 -6.973 1 93.06 88 VAL B C 1
ATOM 3334 O O . VAL B 1 88 ? 16.406 17.391 -6.094 1 93.06 88 VAL B O 1
ATOM 3337 N N . TRP B 1 89 ? 17.547 18.156 -7.832 1 91.56 89 TRP B N 1
ATOM 3338 C CA . TRP B 1 89 ? 18.406 16.969 -7.898 1 91.56 89 TRP B CA 1
ATOM 3339 C C . TRP B 1 89 ? 19.203 16.812 -6.609 1 91.56 89 TRP B C 1
ATOM 3341 O O . TRP B 1 89 ? 19.344 15.703 -6.098 1 91.56 89 TRP B O 1
ATOM 3351 N N . ASP B 1 90 ? 19.641 17.875 -6.117 1 92.94 90 ASP B N 1
ATOM 3352 C CA . ASP B 1 90 ? 20.469 17.844 -4.922 1 92.94 90 ASP B CA 1
ATOM 3353 C C . ASP B 1 90 ? 19.656 17.484 -3.686 1 92.94 90 ASP B C 1
ATOM 3355 O O . ASP B 1 90 ? 20.172 16.875 -2.75 1 92.94 90 ASP B O 1
ATOM 3359 N N . GLU B 1 91 ? 18.453 17.781 -3.717 1 92.81 91 GLU B N 1
ATOM 3360 C CA . GLU B 1 91 ? 17.562 17.406 -2.627 1 92.81 91 GLU B CA 1
ATOM 3361 C C . GLU B 1 91 ? 17.141 15.938 -2.746 1 92.81 91 GLU B C 1
ATOM 3363 O O . GLU B 1 91 ? 16.969 15.25 -1.735 1 92.81 91 GLU B O 1
ATOM 3368 N N . PHE B 1 92 ? 17.062 15.539 -3.92 1 92.94 92 PHE B N 1
ATOM 3369 C CA . PHE B 1 92 ? 16.516 14.227 -4.227 1 92.94 92 PHE B CA 1
ATOM 3370 C C . PHE B 1 92 ? 17.5 13.125 -3.838 1 92.94 92 PHE B C 1
ATOM 3372 O O . PHE B 1 92 ? 17.109 12.125 -3.227 1 92.94 92 PHE B O 1
ATOM 3379 N N . VAL B 1 93 ? 18.703 13.273 -4.109 1 92.69 93 VAL B N 1
ATOM 3380 C CA . VAL B 1 93 ? 19.672 12.188 -4.102 1 92.69 93 VAL B CA 1
ATOM 3381 C C . VAL B 1 93 ? 19.828 11.633 -2.688 1 92.69 93 VAL B C 1
ATOM 3383 O O . VAL B 1 93 ? 19.719 10.422 -2.477 1 92.69 93 VAL B O 1
ATOM 3386 N N . PRO B 1 94 ? 20.047 12.516 -1.741 1 93.06 94 PRO B N 1
ATOM 3387 C CA . PRO B 1 94 ? 20.156 11.953 -0.395 1 93.06 94 PRO B CA 1
ATOM 3388 C C . PRO B 1 94 ? 18.875 11.273 0.081 1 93.06 94 PRO B C 1
ATOM 3390 O O . PRO B 1 94 ? 18.938 10.266 0.793 1 93.06 94 PRO B O 1
ATOM 3393 N N . ARG B 1 95 ? 17.75 11.812 -0.258 1 93.06 95 ARG B N 1
ATOM 3394 C CA . ARG B 1 95 ? 16.469 11.242 0.131 1 93.06 95 ARG B CA 1
ATOM 3395 C C . ARG B 1 95 ? 16.234 9.906 -0.567 1 93.06 95 ARG B C 1
ATOM 3397 O O . ARG B 1 95 ? 15.656 8.984 0.022 1 93.06 95 ARG B O 1
ATOM 3404 N N . PHE B 1 96 ? 16.672 9.922 -1.747 1 92.12 96 PHE B N 1
ATOM 3405 C CA . PHE B 1 96 ? 16.578 8.68 -2.512 1 92.12 96 PHE B CA 1
ATOM 3406 C C . PHE B 1 96 ? 17.375 7.574 -1.84 1 92.12 96 PHE B C 1
ATOM 3408 O O . PHE B 1 96 ? 16.891 6.449 -1.692 1 92.12 96 PHE B O 1
ATOM 3415 N N . LYS B 1 97 ? 18.531 7.789 -1.526 1 93.44 97 LYS B N 1
ATOM 3416 C CA . LYS B 1 97 ? 19.391 6.805 -0.878 1 93.44 97 LYS B CA 1
ATOM 3417 C C . LYS B 1 97 ? 18.781 6.328 0.438 1 93.44 97 LYS B C 1
ATOM 3419 O O . LYS B 1 97 ? 18.859 5.141 0.769 1 93.44 97 LYS B O 1
ATOM 3424 N N . ALA B 1 98 ? 18.203 7.246 1.134 1 94.56 98 ALA B N 1
ATOM 3425 C CA . ALA B 1 98 ? 17.547 6.895 2.395 1 94.56 98 ALA B CA 1
ATOM 3426 C C . ALA B 1 98 ? 16.375 5.941 2.16 1 94.56 98 ALA B C 1
ATOM 3428 O O . ALA B 1 98 ? 16.25 4.93 2.852 1 94.56 98 ALA B O 1
ATOM 3429 N N . THR B 1 99 ? 15.531 6.266 1.205 1 92.88 99 THR B N 1
ATOM 3430 C CA . THR B 1 99 ? 14.367 5.441 0.908 1 92.88 99 THR B CA 1
ATOM 3431 C C . THR B 1 99 ? 14.797 4.082 0.352 1 92.88 99 THR B C 1
ATOM 3433 O O . THR B 1 99 ? 14.219 3.053 0.708 1 92.88 99 THR B O 1
ATOM 3436 N N . LEU B 1 100 ? 15.773 4.121 -0.476 1 90.81 100 LEU B N 1
ATOM 3437 C CA . LEU B 1 100 ? 16.25 2.875 -1.066 1 90.81 100 LEU B CA 1
ATOM 3438 C C . LEU B 1 100 ? 16.812 1.949 0.005 1 90.81 100 LEU B C 1
ATOM 3440 O O . LEU B 1 100 ? 16.547 0.747 -0 1 90.81 100 LEU B O 1
ATOM 3444 N N . GLU B 1 101 ? 17.609 2.49 0.805 1 94.56 101 GLU B N 1
ATOM 3445 C CA . GLU B 1 101 ? 18.188 1.703 1.891 1 94.56 101 GLU B CA 1
ATOM 3446 C C . GLU B 1 101 ? 17.094 1.099 2.775 1 94.56 101 GLU B C 1
ATOM 3448 O O . GLU B 1 101 ? 17.172 -0.078 3.135 1 94.56 101 GLU B O 1
ATOM 3453 N N . LEU B 1 102 ? 16.141 1.874 3.146 1 94.81 102 LEU B N 1
ATOM 3454 C CA . LEU B 1 102 ? 15.016 1.412 3.965 1 94.81 102 LEU B CA 1
ATOM 3455 C C . LEU B 1 102 ? 14.227 0.329 3.24 1 94.81 102 LEU B C 1
ATOM 3457 O O . LEU B 1 102 ? 13.898 -0.703 3.83 1 94.81 102 LEU B O 1
ATOM 3461 N N . GLY B 1 103 ? 13.922 0.586 1.991 1 93 103 GLY B N 1
ATOM 3462 C CA . GLY B 1 103 ? 13.172 -0.37 1.195 1 93 103 GLY B CA 1
ATOM 3463 C C . GLY B 1 103 ? 13.875 -1.707 1.048 1 93 103 GLY B C 1
ATOM 3464 O O . GLY B 1 103 ? 13.242 -2.76 1.172 1 93 103 GLY B O 1
ATOM 3465 N N . VAL B 1 104 ? 15.117 -1.652 0.787 1 91.88 104 VAL B N 1
ATOM 3466 C CA . VAL B 1 104 ? 15.898 -2.873 0.613 1 91.88 104 VAL B CA 1
ATOM 3467 C C . VAL B 1 104 ? 15.914 -3.668 1.917 1 91.88 104 VAL B C 1
ATOM 3469 O O . VAL B 1 104 ? 15.711 -4.883 1.913 1 91.88 104 VAL B O 1
ATOM 3472 N N . CYS B 1 105 ? 16.141 -3 2.977 1 95.69 105 CYS B N 1
ATOM 3473 C CA . CYS B 1 105 ? 16.172 -3.676 4.27 1 95.69 105 CYS B CA 1
ATOM 3474 C C . CYS B 1 105 ? 14.797 -4.242 4.609 1 95.69 105 CYS B C 1
ATOM 3476 O O . CYS B 1 105 ? 14.688 -5.336 5.172 1 95.69 105 CYS B O 1
ATOM 3478 N N . ALA B 1 106 ? 13.766 -3.51 4.312 1 95.88 106 ALA B N 1
ATOM 3479 C CA . ALA B 1 106 ? 12.406 -3.986 4.547 1 95.88 106 ALA B CA 1
ATOM 3480 C C . ALA B 1 106 ? 12.125 -5.25 3.742 1 95.88 106 ALA B C 1
ATOM 3482 O O . ALA B 1 106 ? 11.531 -6.203 4.258 1 95.88 106 ALA B O 1
ATOM 3483 N N . MET B 1 107 ? 12.594 -5.281 2.533 1 93.06 107 MET B N 1
ATOM 3484 C CA . MET B 1 107 ? 12.359 -6.438 1.675 1 93.06 107 MET B CA 1
ATOM 3485 C C . MET B 1 107 ? 13.18 -7.637 2.141 1 93.06 107 MET B C 1
ATOM 3487 O O . MET B 1 107 ? 12.711 -8.773 2.088 1 93.06 107 MET B O 1
ATOM 3491 N N . ILE B 1 108 ? 14.391 -7.371 2.508 1 95.44 108 ILE B N 1
ATOM 3492 C CA . ILE B 1 108 ? 15.227 -8.445 3.037 1 95.44 108 ILE B CA 1
ATOM 3493 C C . ILE B 1 108 ? 14.555 -9.07 4.258 1 95.44 108 ILE B C 1
ATOM 3495 O O . ILE B 1 108 ? 14.484 -10.297 4.375 1 95.44 108 ILE B O 1
ATOM 3499 N N . PHE B 1 109 ? 14.086 -8.242 5.105 1 96.12 109 PHE B N 1
ATOM 3500 C CA . PHE B 1 109 ? 13.367 -8.711 6.277 1 96.12 109 PHE B CA 1
ATOM 3501 C C . PHE B 1 109 ? 12.156 -9.547 5.871 1 96.12 109 PHE B C 1
ATOM 3503 O O . PHE B 1 109 ? 11.961 -10.648 6.379 1 96.12 109 PHE B O 1
ATOM 3510 N N . ALA B 1 110 ? 11.312 -9.039 4.934 1 95.44 110 ALA B N 1
ATOM 3511 C CA . ALA B 1 110 ? 10.094 -9.703 4.496 1 95.44 110 ALA B CA 1
ATOM 3512 C C . ALA B 1 110 ? 10.398 -11.055 3.854 1 95.44 110 ALA B C 1
ATOM 3514 O O . ALA B 1 110 ? 9.727 -12.047 4.125 1 95.44 110 ALA B O 1
ATOM 3515 N N . VAL B 1 111 ? 11.445 -11.094 3.055 1 95.31 111 VAL B N 1
ATOM 3516 C CA . VAL B 1 111 ? 11.797 -12.312 2.328 1 95.31 111 VAL B CA 1
ATOM 3517 C C . VAL B 1 111 ? 12.453 -13.312 3.277 1 95.31 111 VAL B C 1
ATOM 3519 O O . VAL B 1 111 ? 12.102 -14.492 3.289 1 95.31 111 VAL B O 1
ATOM 3522 N N . ALA B 1 112 ? 13.398 -12.852 4.086 1 97.06 112 ALA B N 1
ATOM 3523 C CA . ALA B 1 112 ? 14.172 -13.711 4.977 1 97.06 112 ALA B CA 1
ATOM 3524 C C . ALA B 1 112 ? 13.266 -14.367 6.02 1 97.06 112 ALA B C 1
ATOM 3526 O O . ALA B 1 112 ? 13.5 -15.508 6.422 1 97.06 112 ALA B O 1
ATOM 3527 N N . VAL B 1 113 ? 12.305 -13.703 6.414 1 96.25 113 VAL B N 1
ATOM 3528 C CA . VAL B 1 113 ? 11.406 -14.242 7.426 1 96.25 113 VAL B CA 1
ATOM 3529 C C . VAL B 1 113 ? 10.195 -14.891 6.75 1 96.25 113 VAL B C 1
ATOM 3531 O O . VAL B 1 113 ? 9.75 -15.961 7.156 1 96.25 113 VAL B O 1
ATOM 3534 N N . GLY B 1 114 ? 9.672 -14.266 5.734 1 96.06 114 GLY B N 1
ATOM 3535 C CA . GLY B 1 114 ? 8.43 -14.68 5.105 1 96.06 114 GLY B CA 1
ATOM 3536 C C . GLY B 1 114 ? 8.523 -16.031 4.438 1 96.06 114 GLY B C 1
ATOM 3537 O O . GLY B 1 114 ? 7.629 -16.875 4.59 1 96.06 114 GLY B O 1
ATOM 3538 N N . ILE B 1 115 ? 9.555 -16.266 3.693 1 95.62 115 ILE B N 1
ATOM 3539 C CA . ILE B 1 115 ? 9.695 -17.516 2.953 1 95.62 115 ILE B CA 1
ATOM 3540 C C . ILE B 1 115 ? 9.836 -18.688 3.93 1 95.62 115 ILE B C 1
ATOM 3542 O O . ILE B 1 115 ? 9.07 -19.641 3.879 1 95.62 115 ILE B O 1
ATOM 3546 N N . PRO B 1 116 ? 10.805 -18.609 4.891 1 95.94 116 PRO B N 1
ATOM 3547 C CA . PRO B 1 116 ? 10.938 -19.734 5.832 1 95.94 116 PRO B CA 1
ATOM 3548 C C . PRO B 1 116 ? 9.656 -19.984 6.633 1 95.94 116 PRO B C 1
ATOM 3550 O O . PRO B 1 116 ? 9.273 -21.141 6.836 1 95.94 116 PRO B O 1
ATOM 3553 N N . VAL B 1 117 ? 9.023 -18.984 7.074 1 95.62 117 VAL B N 1
ATOM 3554 C CA . VAL B 1 117 ? 7.805 -19.125 7.859 1 95.62 117 VAL B CA 1
ATOM 3555 C C . VAL B 1 117 ? 6.707 -19.75 6.996 1 95.62 117 VAL B C 1
ATOM 3557 O O . VAL B 1 117 ? 5.969 -20.625 7.457 1 95.62 117 VAL B O 1
ATOM 3560 N N . GLY B 1 118 ? 6.578 -19.297 5.758 1 94.19 118 GLY B N 1
ATOM 3561 C CA . GLY B 1 118 ? 5.598 -19.875 4.848 1 94.19 118 GLY B CA 1
ATOM 3562 C C . GLY B 1 118 ? 5.852 -21.344 4.543 1 94.19 118 GLY B C 1
ATOM 3563 O O . GLY B 1 118 ? 4.918 -22.141 4.5 1 94.19 118 GLY B O 1
ATOM 3564 N N . VAL B 1 119 ? 7.098 -21.656 4.352 1 94.38 119 VAL B N 1
ATOM 3565 C CA . VAL B 1 119 ? 7.48 -23.031 4.07 1 94.38 119 VAL B CA 1
ATOM 3566 C C . VAL B 1 119 ? 7.156 -23.922 5.273 1 94.38 119 VAL B C 1
ATOM 3568 O O . VAL B 1 119 ? 6.535 -24.969 5.125 1 94.38 119 VAL B O 1
ATOM 3571 N N . LEU B 1 120 ? 7.566 -23.438 6.422 1 94 120 LEU B N 1
ATOM 3572 C CA . LEU B 1 120 ? 7.352 -24.219 7.637 1 94 120 LEU B CA 1
ATOM 3573 C C . LEU B 1 120 ? 5.863 -24.375 7.93 1 94 120 LEU B C 1
ATOM 3575 O O . LEU B 1 120 ? 5.426 -25.438 8.398 1 94 120 LEU B O 1
ATOM 3579 N N . ALA B 1 121 ? 5.164 -23.375 7.703 1 92.19 121 ALA B N 1
ATOM 3580 C CA . ALA B 1 121 ? 3.721 -23.438 7.914 1 92.19 121 ALA B CA 1
ATOM 3581 C C . ALA B 1 121 ? 3.074 -24.469 6.988 1 92.19 121 ALA B C 1
ATOM 3583 O O . ALA B 1 121 ? 2.156 -25.188 7.387 1 92.19 121 ALA B O 1
ATOM 3584 N N . ALA B 1 122 ? 3.545 -24.5 5.777 1 90.88 122 ALA B N 1
ATOM 3585 C CA . ALA B 1 122 ? 3.006 -25.453 4.809 1 90.88 122 ALA B CA 1
ATOM 3586 C C . ALA B 1 122 ? 3.391 -26.891 5.172 1 90.88 122 ALA B C 1
ATOM 3588 O O . ALA B 1 122 ? 2.58 -27.812 5.035 1 90.88 122 ALA B O 1
ATOM 3589 N N . VAL B 1 123 ? 4.641 -27.062 5.59 1 90.88 123 VAL B N 1
ATOM 3590 C CA . VAL B 1 123 ? 5.156 -28.391 5.91 1 90.88 123 VAL B CA 1
ATOM 3591 C C . VAL B 1 123 ? 4.445 -28.938 7.148 1 90.88 123 VAL B C 1
ATOM 3593 O O . VAL B 1 123 ? 4.191 -30.141 7.25 1 90.88 123 VAL B O 1
ATOM 3596 N N . LYS B 1 124 ? 4.152 -28.078 8.055 1 91.81 124 LYS B N 1
ATOM 3597 C CA . LYS B 1 124 ? 3.438 -28.484 9.266 1 91.81 124 LYS B CA 1
ATOM 3598 C C . LYS B 1 124 ? 1.969 -28.078 9.195 1 91.81 124 LYS B C 1
ATOM 3600 O O . LYS B 1 124 ? 1.441 -27.469 10.125 1 91.81 124 LYS B O 1
ATOM 3605 N N . ARG B 1 125 ? 1.521 -28.438 8.164 1 86.25 125 ARG B N 1
ATOM 3606 C CA . ARG B 1 125 ? 0.146 -28.031 7.902 1 86.25 125 ARG B CA 1
ATOM 3607 C C . ARG B 1 125 ? -0.784 -28.484 9.023 1 86.25 125 ARG B C 1
ATOM 3609 O O . ARG B 1 125 ? -0.743 -29.641 9.445 1 86.25 125 ARG B O 1
ATOM 3616 N N . GLY B 1 126 ? -1.648 -27.531 9.555 1 82.56 126 GLY B N 1
ATOM 3617 C CA . GLY B 1 126 ? -2.625 -27.859 10.578 1 82.56 126 GLY B CA 1
ATOM 3618 C C . GLY B 1 126 ? -2.061 -27.797 11.984 1 82.56 126 GLY B C 1
ATOM 3619 O O . GLY B 1 126 ? -2.801 -27.922 12.961 1 82.56 126 GLY B O 1
ATOM 3620 N N . SER B 1 127 ? -0.816 -27.594 12.086 1 87.56 127 SER B N 1
ATOM 3621 C CA . SER B 1 127 ? -0.167 -27.5 13.391 1 87.56 127 SER B CA 1
ATOM 3622 C C . SER B 1 127 ? -0.412 -26.141 14.031 1 87.56 127 SER B C 1
ATOM 3624 O O . SER B 1 127 ? -0.976 -25.234 13.391 1 87.56 127 SER B O 1
ATOM 3626 N N . ILE B 1 128 ? -0.006 -26.062 15.297 1 85.94 128 ILE B N 1
ATOM 3627 C CA . ILE B 1 128 ? -0.107 -24.797 16.016 1 85.94 128 ILE B CA 1
ATOM 3628 C C . ILE B 1 128 ? 0.773 -23.75 15.352 1 85.94 128 ILE B C 1
ATOM 3630 O O . ILE B 1 128 ? 0.416 -22.562 15.305 1 85.94 128 ILE B O 1
ATOM 3634 N N . PHE B 1 129 ? 1.858 -24.219 14.859 1 87.62 129 PHE B N 1
ATOM 3635 C CA . PHE B 1 129 ? 2.752 -23.281 14.188 1 87.62 129 PHE B CA 1
ATOM 3636 C C . PHE B 1 129 ? 2.102 -22.719 12.922 1 87.62 129 PHE B C 1
ATOM 3638 O O . PHE B 1 129 ? 2.205 -21.531 12.641 1 87.62 129 PHE B O 1
ATOM 3645 N N . ASP B 1 130 ? 1.528 -23.562 12.195 1 87.94 130 ASP B N 1
ATOM 3646 C CA . ASP B 1 130 ? 0.82 -23.156 10.984 1 87.94 130 ASP B CA 1
ATOM 3647 C C . ASP B 1 130 ? -0.236 -22.094 11.297 1 87.94 130 ASP B C 1
ATOM 3649 O O . ASP B 1 130 ? -0.208 -21 10.734 1 87.94 130 ASP B O 1
ATOM 3653 N N . HIS B 1 131 ? -0.945 -22.391 12.312 1 80.69 131 HIS B N 1
ATOM 3654 C CA . HIS B 1 131 ? -2.035 -21.5 12.672 1 80.69 131 HIS B CA 1
ATOM 3655 C C . HIS B 1 131 ? -1.5 -20.188 13.242 1 80.69 131 HIS B C 1
ATOM 3657 O O . HIS B 1 131 ? -2.02 -19.109 12.922 1 80.69 131 HIS B O 1
ATOM 3663 N N . THR B 1 132 ? -0.526 -20.312 13.953 1 83.31 132 THR B N 1
ATOM 3664 C CA . THR B 1 132 ? 0.05 -19.109 14.562 1 83.31 132 THR B CA 1
ATOM 3665 C C . THR B 1 132 ? 0.733 -18.25 13.508 1 83.31 132 THR B C 1
ATOM 3667 O O . 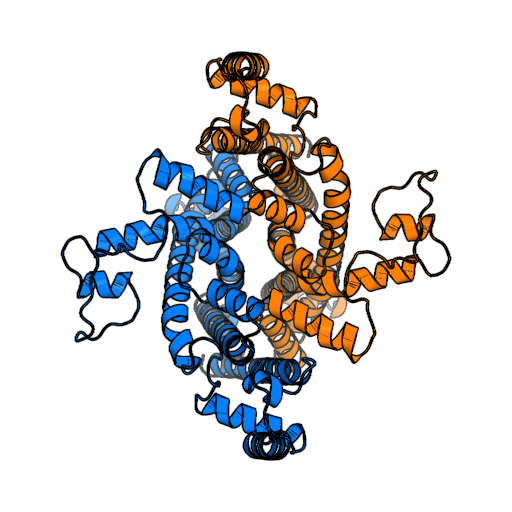THR B 1 132 ? 0.607 -17.031 13.531 1 83.31 132 THR B O 1
ATOM 3670 N N . ALA B 1 133 ? 1.456 -18.859 12.625 1 85.44 133 ALA B N 1
ATOM 3671 C CA . ALA B 1 133 ? 2.166 -18.109 11.586 1 85.44 133 ALA B CA 1
ATOM 3672 C C . ALA B 1 133 ? 1.191 -17.375 10.68 1 85.44 133 ALA B C 1
ATOM 3674 O O . ALA B 1 133 ? 1.377 -16.188 10.391 1 85.44 133 ALA B O 1
ATOM 3675 N N . VAL B 1 134 ? 0.19 -18.047 10.352 1 80.12 134 VAL B N 1
ATOM 3676 C CA . VAL B 1 134 ? -0.808 -17.453 9.469 1 80.12 134 VAL B CA 1
ATOM 3677 C C . VAL B 1 134 ? -1.599 -16.391 10.219 1 80.12 134 VAL B C 1
ATOM 3679 O O . VAL B 1 134 ? -1.89 -15.328 9.68 1 80.12 134 VAL B O 1
ATOM 3682 N N . GLY B 1 135 ? -1.89 -16.656 11.43 1 78.38 135 GLY B N 1
ATOM 3683 C CA . GLY B 1 135 ? -2.59 -15.688 12.266 1 78.38 135 GLY B CA 1
ATOM 3684 C C . GLY B 1 135 ? -1.804 -14.406 12.484 1 78.38 135 GLY B C 1
ATOM 3685 O O . GLY B 1 135 ? -2.348 -13.312 12.359 1 78.38 135 GLY B O 1
ATOM 3686 N N . LEU B 1 136 ? -0.572 -14.555 12.719 1 81.31 136 LEU B N 1
ATOM 3687 C CA . LEU B 1 136 ? 0.287 -13.398 12.953 1 81.31 136 LEU B CA 1
ATOM 3688 C C . LEU B 1 136 ? 0.464 -12.594 11.672 1 81.31 136 LEU B C 1
ATOM 3690 O O . LEU B 1 136 ? 0.526 -11.359 11.719 1 81.31 136 LEU B O 1
ATOM 3694 N N . ALA B 1 137 ? 0.636 -13.312 10.633 1 80.69 137 ALA B N 1
ATOM 3695 C CA . ALA B 1 137 ? 0.755 -12.625 9.352 1 80.69 137 ALA B CA 1
ATOM 3696 C C . ALA B 1 137 ? -0.505 -11.82 9.039 1 80.69 137 ALA B C 1
ATOM 3698 O O . ALA B 1 137 ? -0.425 -10.688 8.562 1 80.69 137 ALA B O 1
ATOM 3699 N N . LEU B 1 138 ? -1.602 -12.398 9.398 1 74.81 138 LEU B N 1
ATOM 3700 C CA . LEU B 1 138 ? -2.881 -11.734 9.188 1 74.81 138 LEU B CA 1
ATOM 3701 C C . LEU B 1 138 ? -3.025 -10.523 10.109 1 74.81 138 LEU B C 1
ATOM 3703 O O . LEU B 1 138 ? -3.57 -9.492 9.711 1 74.81 138 LEU B O 1
ATOM 3707 N N . THR B 1 139 ? -2.586 -10.664 11.273 1 74.31 139 THR B N 1
ATOM 3708 C CA . THR B 1 139 ? -2.643 -9.562 12.234 1 74.31 139 THR B CA 1
ATOM 3709 C C . THR B 1 139 ? -1.824 -8.375 11.742 1 74.31 139 THR B C 1
ATOM 3711 O O . THR B 1 139 ? -2.285 -7.23 11.797 1 74.31 139 THR B O 1
ATOM 3714 N N . GLY B 1 140 ? -0.596 -8.672 11.391 1 73.19 140 GLY B N 1
ATOM 3715 C CA . GLY B 1 140 ? 0.243 -7.613 10.852 1 73.19 140 GLY B CA 1
ATOM 3716 C C . GLY B 1 140 ? -0.363 -6.934 9.641 1 73.19 140 GLY B C 1
ATOM 3717 O O . GLY B 1 140 ? -0.307 -5.707 9.516 1 73.19 140 GLY B O 1
ATOM 3718 N N . TYR B 1 141 ? -0.971 -7.684 8.906 1 74.06 141 TYR B N 1
ATOM 3719 C CA . TYR B 1 141 ? -1.599 -7.219 7.672 1 74.06 141 TYR B CA 1
ATOM 3720 C C . TYR B 1 141 ? -2.834 -6.379 7.973 1 74.06 141 TYR B C 1
ATOM 3722 O O . TYR B 1 141 ? -3.16 -5.453 7.227 1 74.06 141 TYR B O 1
ATOM 3730 N N . SER B 1 142 ? -3.469 -6.629 9.109 1 72.69 142 SER B N 1
ATOM 3731 C CA . SER B 1 142 ? -4.77 -6.039 9.406 1 72.69 142 SER B CA 1
ATOM 3732 C C . SER B 1 142 ? -4.617 -4.73 10.18 1 72.69 142 SER B C 1
ATOM 3734 O O . SER B 1 142 ? -5.586 -3.984 10.344 1 72.69 142 SER B O 1
ATOM 3736 N N . MET B 1 143 ? -3.459 -4.496 10.586 1 76.94 143 MET B N 1
ATOM 3737 C CA . MET B 1 143 ? -3.229 -3.27 11.344 1 76.94 143 MET B CA 1
ATOM 3738 C C . MET B 1 143 ? -2.824 -2.125 10.422 1 76.94 143 MET B C 1
ATOM 3740 O O . MET B 1 143 ? -2.027 -2.316 9.5 1 76.94 143 MET B O 1
ATOM 3744 N N . PRO B 1 144 ? -3.469 -0.954 10.68 1 75.5 144 PRO B N 1
ATOM 3745 C CA . PRO B 1 144 ? -2.963 0.202 9.938 1 75.5 144 PRO B CA 1
ATOM 3746 C C . PRO B 1 144 ? -1.478 0.457 10.18 1 75.5 144 PRO B C 1
ATOM 3748 O O . PRO B 1 144 ? -1.01 0.359 11.312 1 75.5 144 PRO B O 1
ATOM 3751 N N . ILE B 1 145 ? -0.849 0.706 9.133 1 79.06 145 ILE B N 1
ATOM 3752 C CA . ILE B 1 145 ? 0.605 0.818 9.18 1 79.06 145 ILE B CA 1
ATOM 3753 C C . ILE B 1 145 ? 1.006 1.92 10.156 1 79.06 145 ILE B C 1
ATOM 3755 O O . ILE B 1 145 ? 2.002 1.79 10.875 1 79.06 145 ILE B O 1
ATOM 3759 N N . PHE B 1 146 ? 0.333 3.055 10.109 1 76.06 146 PHE B N 1
ATOM 3760 C CA . PHE B 1 146 ? 0.707 4.152 10.992 1 76.06 146 PHE B CA 1
ATOM 3761 C C . PHE B 1 146 ? 0.554 3.744 12.453 1 76.06 146 PHE B C 1
ATOM 3763 O O . PHE B 1 146 ? 1.383 4.102 13.297 1 76.06 146 PHE B O 1
ATOM 3770 N N . TRP B 1 147 ? -0.489 3.084 12.727 1 77.12 147 TRP B N 1
ATOM 3771 C CA . TRP B 1 147 ? -0.725 2.629 14.094 1 77.12 147 TRP B CA 1
ATOM 3772 C C . TRP B 1 147 ? 0.317 1.598 14.508 1 77.12 147 TRP B C 1
ATOM 3774 O O . TRP B 1 147 ? 0.823 1.637 15.633 1 77.12 147 TRP B O 1
ATOM 3784 N N . TRP B 1 148 ? 0.515 0.715 13.656 1 83.31 148 TRP B N 1
ATOM 3785 C CA . TRP B 1 148 ? 1.526 -0.307 13.906 1 83.31 148 TRP B CA 1
ATOM 3786 C C . TRP B 1 148 ? 2.883 0.328 14.188 1 83.31 148 TRP B C 1
ATOM 3788 O O . TRP B 1 148 ? 3.568 -0.057 15.141 1 83.31 148 TRP B O 1
ATOM 3798 N N . GLY B 1 149 ? 3.258 1.252 13.375 1 85.81 149 GLY B N 1
ATOM 3799 C CA . GLY B 1 149 ? 4.512 1.959 13.586 1 85.81 149 GLY B CA 1
ATOM 3800 C C . GLY B 1 149 ? 4.566 2.688 14.914 1 85.81 149 GLY B C 1
ATOM 3801 O O . GLY B 1 149 ? 5.562 2.594 15.641 1 85.81 149 GLY B O 1
ATOM 3802 N N . MET B 1 150 ? 3.557 3.363 15.219 1 80.12 150 MET B N 1
ATOM 3803 C CA . MET B 1 150 ? 3.51 4.133 16.453 1 80.12 150 MET B CA 1
ATOM 3804 C C . MET B 1 150 ? 3.572 3.213 17.672 1 80.12 150 MET B C 1
ATOM 3806 O O . MET B 1 150 ? 4.238 3.525 18.656 1 80.12 150 MET B O 1
ATOM 3810 N N . MET B 1 151 ? 2.9 2.098 17.578 1 82.44 151 MET B N 1
ATOM 3811 C CA . MET B 1 151 ? 2.895 1.14 18.672 1 82.44 151 MET B CA 1
ATOM 3812 C C . MET B 1 151 ? 4.289 0.559 18.891 1 82.44 151 MET B C 1
ATOM 3814 O O . MET B 1 151 ? 4.719 0.384 20.047 1 82.44 151 MET B O 1
ATOM 3818 N N . LEU B 1 152 ? 4.883 0.229 17.875 1 87.5 152 LEU B N 1
ATOM 3819 C CA . LEU B 1 152 ? 6.223 -0.335 18 1 87.5 152 LEU B CA 1
ATOM 3820 C C . LEU B 1 152 ? 7.191 0.687 18.578 1 87.5 152 LEU B C 1
ATOM 3822 O O . LEU B 1 152 ? 8.062 0.334 19.375 1 87.5 152 LEU B O 1
ATOM 3826 N N . ILE B 1 153 ? 7.031 1.947 18.172 1 87.62 153 ILE B N 1
ATOM 3827 C CA . ILE B 1 153 ? 7.867 2.996 18.734 1 87.62 153 ILE B CA 1
ATOM 3828 C C . ILE B 1 153 ? 7.621 3.09 20.234 1 87.62 153 ILE B C 1
ATOM 3830 O O . ILE B 1 153 ? 8.57 3.135 21.031 1 87.62 153 ILE B O 1
ATOM 3834 N N . MET B 1 154 ? 6.469 3.125 20.641 1 82.56 154 MET B N 1
ATOM 3835 C CA . MET B 1 154 ? 6.098 3.299 22.047 1 82.56 154 MET B CA 1
ATOM 3836 C C . MET B 1 154 ? 6.578 2.121 22.875 1 82.56 154 MET B C 1
ATOM 3838 O O . MET B 1 154 ? 7.098 2.309 23.984 1 82.56 154 MET B O 1
ATOM 3842 N N . LEU B 1 155 ? 6.438 0.953 22.344 1 83.31 155 LEU B N 1
ATOM 3843 C CA . LEU B 1 155 ? 6.777 -0.245 23.109 1 83.31 155 LEU B CA 1
ATOM 3844 C C . LEU B 1 155 ? 8.281 -0.505 23.062 1 83.31 155 LEU B C 1
ATOM 3846 O O . LEU B 1 155 ? 8.922 -0.627 24.109 1 83.31 155 LEU B O 1
ATOM 3850 N N . VAL B 1 156 ? 8.812 -0.504 21.938 1 89.44 156 VAL B N 1
ATOM 3851 C CA . VAL B 1 156 ? 10.18 -0.971 21.75 1 89.44 156 VAL B CA 1
ATOM 3852 C C . VAL B 1 156 ? 11.156 0.176 22.016 1 89.44 156 VAL B C 1
ATOM 3854 O O . VAL B 1 156 ? 12.203 -0.019 22.641 1 89.44 156 VAL B O 1
ATOM 3857 N N . SER B 1 157 ? 10.805 1.34 21.516 1 89.31 157 SER B N 1
ATOM 3858 C CA . SER B 1 157 ? 11.734 2.455 21.609 1 89.31 157 SER B CA 1
ATOM 3859 C C . SER B 1 157 ? 11.562 3.211 22.922 1 89.31 157 SER B C 1
ATOM 3861 O O . SER B 1 157 ? 12.547 3.566 23.578 1 89.31 157 SER B O 1
ATOM 3863 N N . VAL B 1 158 ? 10.414 3.475 23.297 1 83.81 158 VAL B N 1
ATOM 3864 C CA . VAL B 1 158 ? 10.156 4.332 24.438 1 83.81 158 VAL B CA 1
ATOM 3865 C C . VAL B 1 158 ? 10.117 3.49 25.719 1 83.81 158 VAL B C 1
ATOM 3867 O O . VAL B 1 158 ? 10.867 3.752 26.656 1 83.81 158 VAL B O 1
ATOM 3870 N N . HIS B 1 159 ? 9.414 2.453 25.719 1 82.12 159 HIS B N 1
ATOM 3871 C CA . HIS B 1 159 ? 9.234 1.672 26.938 1 82.12 159 HIS B CA 1
ATOM 3872 C C . HIS B 1 159 ? 10.453 0.8 27.219 1 82.12 159 HIS B C 1
ATOM 3874 O O . HIS B 1 159 ? 11.008 0.837 28.312 1 82.12 159 HIS B O 1
ATOM 3880 N N . TRP B 1 160 ? 10.859 -0.006 26.219 1 89.94 160 TRP B N 1
ATOM 3881 C CA . TRP B 1 160 ? 11.953 -0.954 26.422 1 89.94 160 TRP B CA 1
ATOM 3882 C C . TRP B 1 160 ? 13.297 -0.321 26.078 1 89.94 160 TRP B C 1
ATOM 3884 O O . TRP B 1 160 ? 14.352 -0.871 26.406 1 89.94 160 TRP B O 1
ATOM 3894 N N . ASN B 1 161 ? 13.273 0.831 25.406 1 91.69 161 ASN B N 1
ATOM 3895 C CA . ASN B 1 161 ? 14.484 1.558 25.047 1 91.69 161 ASN B CA 1
ATOM 3896 C C . ASN B 1 161 ? 15.445 0.681 24.25 1 91.69 161 ASN B C 1
ATOM 3898 O O . ASN B 1 161 ? 16.656 0.673 24.516 1 91.69 161 ASN B O 1
ATOM 3902 N N . LEU B 1 162 ? 14.898 -0.071 23.344 1 92.38 162 LEU B N 1
ATOM 3903 C CA . LEU B 1 162 ? 15.727 -1.007 22.578 1 92.38 162 LEU B CA 1
ATOM 3904 C C . LEU B 1 162 ? 16.203 -0.374 21.281 1 92.38 162 LEU B C 1
ATOM 3906 O O . LEU B 1 162 ? 17.219 -0.782 20.719 1 92.38 162 LEU B O 1
ATOM 3910 N N . THR B 1 163 ? 15.438 0.483 20.719 1 93.56 163 THR B N 1
ATOM 3911 C CA . THR B 1 163 ? 15.773 1.147 19.453 1 93.56 163 THR B CA 1
ATOM 3912 C C . THR B 1 163 ? 15.484 2.645 19.547 1 93.56 163 THR B C 1
ATOM 3914 O O . THR B 1 163 ? 14.727 3.086 20.422 1 93.56 163 THR B O 1
ATOM 3917 N N . PRO B 1 164 ? 16.156 3.406 18.672 1 92.5 164 PRO B N 1
ATOM 3918 C CA . PRO B 1 164 ? 15.828 4.836 18.641 1 92.5 164 PRO B CA 1
ATOM 3919 C C . PRO B 1 164 ? 14.43 5.105 18.109 1 92.5 164 PRO B C 1
ATOM 3921 O O . PRO B 1 164 ? 13.82 4.234 17.484 1 92.5 164 PRO B O 1
ATOM 3924 N N . VAL B 1 165 ? 13.961 6.305 18.375 1 87.38 165 VAL B N 1
ATOM 3925 C CA . VAL B 1 165 ? 12.594 6.68 18.047 1 87.38 165 VAL B CA 1
ATOM 3926 C C . VAL B 1 165 ? 12.523 7.18 16.594 1 87.38 165 VAL B C 1
ATOM 3928 O O . VAL B 1 165 ? 11.531 6.957 15.906 1 87.38 165 VAL B O 1
ATOM 3931 N N . SER B 1 166 ? 13.57 7.895 16.188 1 90.06 166 SER B N 1
ATOM 3932 C CA . SER B 1 166 ? 13.461 8.547 14.883 1 90.06 166 SER B CA 1
ATOM 3933 C C . SER B 1 166 ? 14.836 8.758 14.258 1 90.06 166 SER B C 1
ATOM 3935 O O . SER B 1 166 ? 15.859 8.688 14.945 1 90.06 166 SER B O 1
ATOM 3937 N N . GLY B 1 167 ? 14.773 8.922 12.93 1 91 167 GLY B N 1
ATOM 3938 C CA . GLY B 1 167 ? 16 9.273 12.227 1 91 167 GLY B CA 1
ATOM 3939 C C . GLY B 1 167 ? 16.75 8.07 11.695 1 91 167 GLY B C 1
ATOM 3940 O O . GLY B 1 167 ? 16.312 6.926 11.875 1 91 167 GLY B O 1
ATOM 3941 N N . ARG B 1 168 ? 17.844 8.375 11.062 1 93.5 168 ARG B N 1
ATOM 3942 C CA . ARG B 1 168 ? 18.672 7.332 10.461 1 93.5 168 ARG B CA 1
ATOM 3943 C C . ARG B 1 168 ? 19.859 6.988 11.352 1 93.5 168 ARG B C 1
ATOM 3945 O O . ARG B 1 168 ? 20.391 5.875 11.289 1 93.5 168 ARG B O 1
ATOM 3952 N N . VAL B 1 169 ? 20.297 7.957 12.031 1 93 169 VAL B N 1
ATOM 3953 C CA . VAL B 1 169 ? 21.406 7.812 12.961 1 93 169 VAL B CA 1
ATOM 3954 C C . VAL B 1 169 ? 21.266 8.82 14.102 1 93 169 VAL B C 1
ATOM 3956 O O . VAL B 1 169 ? 20.516 9.797 13.984 1 93 169 VAL B O 1
ATOM 3959 N N . SER B 1 170 ? 22.016 8.5 15.141 1 92.12 170 SER B N 1
ATOM 3960 C CA . SER B 1 170 ? 22.047 9.438 16.266 1 92.12 170 SER B CA 1
ATOM 3961 C C . SER B 1 170 ? 22.844 10.688 15.922 1 92.12 170 SER B C 1
ATOM 3963 O O . SER B 1 170 ? 23.672 10.664 15.008 1 92.12 170 SER B O 1
ATOM 3965 N N . ASP B 1 171 ? 22.547 11.703 16.625 1 86.62 171 ASP B N 1
ATOM 3966 C CA . ASP B 1 171 ? 23.234 12.969 16.438 1 86.62 171 ASP B CA 1
ATOM 3967 C C . ASP B 1 171 ? 24.719 12.844 16.766 1 86.62 171 ASP B C 1
ATOM 3969 O O . ASP B 1 171 ? 25.531 13.672 16.328 1 86.62 171 ASP B O 1
ATOM 3973 N N . MET B 1 172 ? 25.078 11.82 17.391 1 84.62 172 MET B N 1
ATOM 3974 C CA . MET B 1 172 ? 26.453 11.633 17.828 1 84.62 172 MET B CA 1
ATOM 3975 C C . MET B 1 172 ? 27.281 10.984 16.734 1 84.62 172 MET B C 1
ATOM 3977 O O . MET B 1 172 ? 28.516 10.992 16.781 1 84.62 172 MET B O 1
ATOM 3981 N N . VAL B 1 173 ? 26.625 10.453 15.75 1 88.44 173 VAL B N 1
ATOM 3982 C CA . VAL B 1 173 ? 27.344 9.812 14.648 1 88.44 173 VAL B CA 1
ATOM 3983 C C . VAL B 1 173 ? 27.781 10.875 13.633 1 88.44 173 VAL B C 1
ATOM 3985 O O . VAL B 1 173 ? 26.938 11.617 13.109 1 88.44 173 VAL B O 1
ATOM 3988 N N . PHE B 1 174 ? 29.094 10.977 13.469 1 86.69 174 PHE B N 1
ATOM 3989 C CA . PHE B 1 174 ? 29.656 11.93 12.523 1 86.69 174 PHE B CA 1
ATOM 3990 C C . PHE B 1 174 ? 30.5 11.219 11.461 1 86.69 174 PHE B C 1
ATOM 3992 O O . PHE B 1 174 ? 31.438 10.492 11.797 1 86.69 174 PHE B O 1
ATOM 3999 N N . LEU B 1 175 ? 30.078 11.352 10.25 1 90.5 175 LEU B N 1
ATOM 4000 C CA . LEU B 1 175 ? 30.844 10.812 9.125 1 90.5 175 LEU B CA 1
ATOM 4001 C C . LEU B 1 175 ? 31.578 11.922 8.375 1 90.5 175 LEU B C 1
ATOM 4003 O O . LEU B 1 175 ? 30.953 12.914 7.98 1 90.5 175 LEU B O 1
ATOM 4007 N N . ASP B 1 176 ? 32.875 11.805 8.289 1 88.44 176 ASP B N 1
ATOM 4008 C CA . ASP B 1 176 ? 33.719 12.781 7.625 1 88.44 176 ASP B CA 1
ATOM 4009 C C . ASP B 1 176 ? 33.406 12.867 6.137 1 88.44 176 ASP B C 1
ATOM 4011 O O . ASP B 1 176 ? 33.562 11.883 5.406 1 88.44 176 ASP B O 1
ATOM 4015 N N . ASP B 1 177 ? 33.031 13.977 5.656 1 87.12 177 ASP B N 1
ATOM 4016 C CA . ASP B 1 177 ? 32.594 14.18 4.277 1 87.12 177 ASP B CA 1
ATOM 4017 C C . ASP B 1 177 ? 33.781 14.117 3.312 1 87.12 177 ASP B C 1
ATOM 4019 O O . ASP B 1 177 ? 33.594 14.125 2.094 1 87.12 177 ASP B O 1
ATOM 4023 N N . THR B 1 178 ? 35.031 14.039 3.85 1 90.94 178 THR B N 1
ATOM 4024 C CA . THR B 1 178 ? 36.219 13.906 3.004 1 90.94 178 THR B CA 1
ATOM 4025 C C . THR B 1 178 ? 36.344 12.477 2.486 1 90.94 178 THR B C 1
ATOM 4027 O O . THR B 1 178 ? 37.062 12.227 1.517 1 90.94 178 THR B O 1
ATOM 4030 N N . ASN B 1 179 ? 35.75 11.578 3.188 1 90.38 179 ASN B N 1
ATOM 4031 C CA . ASN B 1 179 ? 35.719 10.195 2.732 1 90.38 179 ASN B CA 1
ATOM 4032 C C . ASN B 1 179 ? 34.75 10 1.562 1 90.38 179 ASN B C 1
ATOM 4034 O O . ASN B 1 179 ? 33.875 10.82 1.347 1 90.38 179 ASN B O 1
ATOM 4038 N N . PRO B 1 180 ? 35.031 9.055 0.746 1 92.25 180 PRO B N 1
ATOM 4039 C CA . PRO B 1 180 ? 34.125 8.773 -0.359 1 92.25 180 PRO B CA 1
ATOM 4040 C C . PRO B 1 180 ? 32.812 8.094 0.105 1 92.25 180 PRO B C 1
ATOM 4042 O O . PRO B 1 180 ? 32.594 6.918 -0.179 1 92.25 180 PRO B O 1
ATOM 4045 N N . LEU B 1 181 ? 32.031 8.891 0.659 1 93.44 181 LEU B N 1
ATOM 4046 C CA . LEU B 1 181 ? 30.781 8.398 1.215 1 93.44 181 LEU B CA 1
ATOM 4047 C C . LEU B 1 181 ? 29.812 8.016 0.105 1 93.44 181 LEU B C 1
ATOM 4049 O O . LEU B 1 181 ? 29.734 8.695 -0.919 1 93.44 181 LEU B O 1
ATOM 4053 N N . THR B 1 182 ? 29.094 6.961 0.335 1 93.44 182 THR B N 1
ATOM 4054 C CA . THR B 1 182 ? 28.094 6.48 -0.621 1 93.44 182 THR B CA 1
ATOM 4055 C C . THR B 1 182 ? 26.75 7.156 -0.392 1 93.44 182 THR B C 1
ATOM 4057 O O . THR B 1 182 ? 25.938 7.242 -1.308 1 93.44 182 THR B O 1
ATOM 4060 N N . GLY B 1 183 ? 26.469 7.527 0.82 1 92.75 183 GLY B N 1
ATOM 4061 C CA . GLY B 1 183 ? 25.188 8.086 1.178 1 92.75 183 GLY B CA 1
ATOM 4062 C C . GLY B 1 183 ? 24.266 7.086 1.853 1 92.75 183 GLY B C 1
ATOM 4063 O O . GLY B 1 183 ? 23.203 7.457 2.375 1 92.75 183 GLY B O 1
ATOM 4064 N N . PHE B 1 184 ? 24.688 5.871 1.827 1 95.56 184 PHE B N 1
ATOM 4065 C CA . PHE B 1 184 ? 24 4.832 2.588 1 95.56 184 PHE B CA 1
ATOM 4066 C C . PHE B 1 184 ? 24.594 4.715 3.99 1 95.56 184 PHE B C 1
ATOM 4068 O O . PHE B 1 184 ? 25.766 4.375 4.156 1 95.56 184 PHE B O 1
ATOM 4075 N N . MET B 1 185 ? 23.766 4.867 4.945 1 95.62 185 MET B N 1
ATOM 4076 C CA . MET B 1 185 ? 24.25 4.996 6.312 1 95.62 185 MET B CA 1
ATOM 4077 C C . MET B 1 185 ? 24.812 3.67 6.816 1 95.62 185 MET B C 1
ATOM 4079 O O . MET B 1 185 ? 25.812 3.648 7.551 1 95.62 185 MET B O 1
ATOM 4083 N N . LEU B 1 186 ? 24.203 2.592 6.445 1 96.25 186 LEU B N 1
ATOM 4084 C CA . LEU B 1 186 ? 24.703 1.296 6.883 1 96.25 186 LEU B CA 1
ATOM 4085 C C . LEU B 1 186 ? 26.078 1.021 6.293 1 96.25 186 LEU B C 1
ATOM 4087 O O . LEU B 1 186 ? 26.984 0.574 7 1 96.25 186 LEU B O 1
ATOM 4091 N N . ILE B 1 187 ? 26.234 1.354 5.051 1 96.12 187 ILE B N 1
ATOM 4092 C CA . ILE B 1 187 ? 27.516 1.127 4.375 1 96.12 187 ILE B CA 1
ATOM 4093 C C . ILE B 1 187 ? 28.547 2.115 4.891 1 96.12 187 ILE B C 1
ATOM 4095 O O . ILE B 1 187 ? 29.672 1.724 5.242 1 96.12 187 ILE B O 1
ATOM 4099 N N . ASP B 1 188 ? 28.234 3.371 4.945 1 96.62 188 ASP B N 1
ATOM 4100 C CA . ASP B 1 188 ? 29.172 4.422 5.324 1 96.62 188 ASP B CA 1
ATOM 4101 C C . ASP B 1 188 ? 29.641 4.25 6.766 1 96.62 188 ASP B C 1
ATOM 4103 O O . ASP B 1 188 ? 30.812 4.457 7.074 1 96.62 188 ASP B O 1
ATOM 4107 N N . THR B 1 189 ? 28.734 3.871 7.664 1 96 189 THR B N 1
ATOM 4108 C CA . THR B 1 189 ? 29.125 3.688 9.062 1 96 189 THR B CA 1
ATOM 4109 C C . THR B 1 189 ? 29.938 2.412 9.234 1 96 189 THR B C 1
ATOM 4111 O O . THR B 1 189 ? 30.781 2.328 10.125 1 96 189 THR B O 1
ATOM 4114 N N . ALA B 1 190 ? 29.719 1.422 8.422 1 96.06 190 ALA B N 1
ATOM 4115 C CA . ALA B 1 190 ? 30.484 0.174 8.492 1 96.06 190 ALA B CA 1
ATOM 4116 C C . ALA B 1 190 ? 31.922 0.378 8.031 1 96.06 190 ALA B C 1
ATOM 4118 O O . ALA B 1 190 ? 32.844 -0.196 8.602 1 96.06 190 ALA B O 1
ATOM 4119 N N . ILE B 1 191 ? 32.062 1.18 7.047 1 96.12 191 ILE B N 1
ATOM 4120 C CA . ILE B 1 191 ? 33.375 1.323 6.422 1 96.12 191 ILE B CA 1
ATOM 4121 C C . ILE B 1 191 ? 34.125 2.486 7.062 1 96.12 191 ILE B C 1
ATOM 4123 O O . ILE B 1 191 ? 35.312 2.371 7.371 1 96.12 191 ILE B O 1
ATOM 4127 N N . TRP B 1 192 ? 33.469 3.57 7.289 1 94.06 192 TRP B N 1
ATOM 4128 C CA . TRP B 1 192 ? 34.156 4.793 7.68 1 94.06 192 TRP B CA 1
ATOM 4129 C C . TRP B 1 192 ? 33.75 5.23 9.078 1 94.06 192 TRP B C 1
ATOM 4131 O O . TRP B 1 192 ? 34.281 6.211 9.609 1 94.06 192 TRP B O 1
ATOM 4141 N N . GLY B 1 193 ? 32.812 4.504 9.672 1 92.56 193 GLY B N 1
ATOM 4142 C CA . GLY B 1 193 ? 32.312 4.922 10.969 1 92.56 193 GLY B CA 1
ATOM 4143 C C . GLY B 1 193 ? 33.219 4.496 12.117 1 92.56 193 GLY B C 1
ATOM 4144 O O . GLY B 1 193 ? 34.031 3.586 11.961 1 92.56 193 GLY B O 1
ATOM 4145 N N . GLU B 1 194 ? 33.062 5.188 13.195 1 93.75 194 GLU B N 1
ATOM 4146 C CA . GLU B 1 194 ? 33.75 4.793 14.43 1 93.75 194 GLU B CA 1
ATOM 4147 C C . GLU B 1 194 ? 33.062 3.574 15.055 1 93.75 194 GLU B C 1
ATOM 4149 O O . GLU B 1 194 ? 32.062 3.096 14.547 1 93.75 194 GLU B O 1
ATOM 4154 N N . GLU B 1 195 ? 33.719 3.096 16.078 1 92.12 195 GLU B N 1
ATOM 4155 C CA . GLU B 1 195 ? 33.156 1.943 16.781 1 92.12 195 GLU B CA 1
ATOM 4156 C C . GLU B 1 195 ? 31.766 2.244 17.297 1 92.12 195 GLU B C 1
ATOM 4158 O O . GLU B 1 195 ? 31.531 3.281 17.938 1 92.12 195 GLU B O 1
ATOM 4163 N N . GLY B 1 196 ? 30.844 1.423 16.969 1 93.31 196 GLY B N 1
ATOM 4164 C CA . GLY B 1 196 ? 29.484 1.597 17.484 1 93.31 196 GLY B CA 1
ATOM 4165 C C . GLY B 1 196 ? 28.562 2.285 16.484 1 93.31 196 GLY B C 1
ATOM 4166 O O . GLY B 1 196 ? 27.344 2.209 16.609 1 93.31 196 GLY B O 1
ATOM 4167 N N . ASN B 1 197 ? 29.203 2.963 15.508 1 94.88 197 ASN B N 1
ATOM 4168 C CA . ASN B 1 197 ? 28.391 3.727 14.57 1 94.88 197 ASN B CA 1
ATOM 4169 C C . ASN B 1 197 ? 27.516 2.814 13.719 1 94.88 197 ASN B C 1
ATOM 4171 O O . ASN B 1 197 ? 26.359 3.145 13.438 1 94.88 197 ASN B O 1
ATOM 4175 N N . PHE B 1 198 ? 28.094 1.764 13.375 1 96.31 198 PHE B N 1
ATOM 4176 C CA . PHE B 1 198 ? 27.328 0.812 12.578 1 96.31 198 PHE B CA 1
ATOM 4177 C C . PHE B 1 198 ? 26.141 0.263 13.367 1 96.31 198 PHE B C 1
ATOM 4179 O O . PHE B 1 198 ? 25.047 0.131 12.844 1 96.31 198 PHE B O 1
ATOM 4186 N N . ILE B 1 199 ? 26.359 -0.034 14.57 1 95.69 199 ILE B N 1
ATOM 4187 C CA . ILE B 1 199 ? 25.328 -0.562 15.445 1 95.69 199 ILE B CA 1
ATOM 4188 C C . ILE B 1 199 ? 24.234 0.495 15.648 1 95.69 199 ILE B C 1
ATOM 4190 O O . ILE B 1 199 ? 23.047 0.169 15.734 1 95.69 199 ILE B O 1
ATOM 4194 N N . ASP B 1 200 ? 24.656 1.721 15.734 1 96 200 ASP B N 1
ATOM 4195 C CA . ASP B 1 200 ? 23.703 2.82 15.859 1 96 200 ASP B CA 1
ATOM 4196 C C . ASP B 1 200 ? 22.812 2.914 14.633 1 96 200 ASP B C 1
ATOM 4198 O O . ASP B 1 200 ? 21.578 3.02 14.758 1 96 200 ASP B O 1
ATOM 4202 N N . ALA B 1 201 ? 23.438 2.83 13.5 1 96.31 201 ALA B N 1
ATOM 4203 C CA . ALA B 1 201 ? 22.672 2.881 12.25 1 96.31 201 ALA B CA 1
ATOM 4204 C C . ALA B 1 201 ? 21.719 1.699 12.133 1 96.31 201 ALA B C 1
ATOM 4206 O O . ALA B 1 201 ? 20.578 1.858 11.688 1 96.31 201 ALA B O 1
ATOM 4207 N N . LEU B 1 202 ? 22.156 0.597 12.516 1 96.31 202 LEU B N 1
ATOM 4208 C CA . LEU B 1 202 ? 21.344 -0.607 12.484 1 96.31 202 LEU B CA 1
ATOM 4209 C C . LEU B 1 202 ? 20.156 -0.479 13.43 1 96.31 202 LEU B C 1
ATOM 4211 O O . LEU B 1 202 ? 19.031 -0.876 13.086 1 96.31 202 LEU B O 1
ATOM 4215 N N . ALA B 1 203 ? 20.422 0.042 14.562 1 96.06 203 ALA B N 1
ATOM 4216 C CA . ALA B 1 203 ? 19.359 0.207 15.562 1 96.06 203 ALA B CA 1
ATOM 4217 C C . ALA B 1 203 ? 18.266 1.147 15.055 1 96.06 203 ALA B C 1
ATOM 4219 O O . ALA B 1 203 ? 17.094 0.966 15.367 1 96.06 203 ALA B O 1
ATOM 4220 N N . HIS B 1 204 ? 18.625 2.146 14.305 1 96.06 204 HIS B N 1
ATOM 4221 C CA . HIS B 1 204 ? 17.672 3.096 13.742 1 96.06 204 HIS B CA 1
ATOM 4222 C C . HIS B 1 204 ? 16.891 2.473 12.586 1 96.06 204 HIS B C 1
ATOM 4224 O O . HIS B 1 204 ? 15.781 2.904 12.281 1 96.06 204 HIS B O 1
ATOM 4230 N N . MET B 1 205 ? 17.438 1.427 12 1 96.88 205 MET B N 1
ATOM 4231 C CA . MET B 1 205 ? 16.891 0.827 10.789 1 96.88 205 MET B CA 1
ATOM 4232 C C . MET B 1 205 ? 15.891 -0.274 11.133 1 96.88 205 MET B C 1
ATOM 4234 O O . MET B 1 205 ? 14.93 -0.507 10.383 1 96.88 205 MET B O 1
ATOM 4238 N N . ILE B 1 206 ? 15.984 -0.897 12.172 1 96.62 206 ILE B N 1
ATOM 4239 C CA . ILE B 1 206 ? 15.297 -2.141 12.5 1 96.62 206 ILE B CA 1
ATOM 4240 C C . ILE B 1 206 ? 13.789 -1.907 12.523 1 96.62 206 ILE B C 1
ATOM 4242 O O . ILE B 1 206 ? 13.047 -2.559 11.789 1 96.62 206 ILE B O 1
ATOM 4246 N N . LEU B 1 207 ? 13.312 -0.923 13.297 1 95.69 207 LEU B N 1
ATOM 4247 C CA . LEU B 1 207 ? 11.875 -0.75 13.484 1 95.69 207 LEU B CA 1
ATOM 4248 C C . LEU B 1 207 ? 11.219 -0.242 12.203 1 95.69 207 LEU B C 1
ATOM 4250 O O . LEU B 1 207 ? 10.203 -0.785 11.766 1 95.69 207 LEU B O 1
ATOM 4254 N N . PRO B 1 208 ? 11.812 0.816 11.578 1 95.25 208 PRO B N 1
ATOM 4255 C CA . PRO B 1 208 ? 11.195 1.262 10.328 1 95.25 208 PRO B CA 1
ATOM 4256 C C . PRO B 1 208 ? 11.164 0.17 9.266 1 95.25 208 PRO B C 1
ATOM 4258 O O . PRO B 1 208 ? 10.195 0.06 8.516 1 95.25 208 PRO B O 1
ATOM 4261 N N . ALA B 1 209 ? 12.211 -0.617 9.219 1 95.88 209 ALA B N 1
ATOM 4262 C CA . ALA B 1 209 ? 12.258 -1.705 8.242 1 95.88 209 ALA B CA 1
ATOM 4263 C C . ALA B 1 209 ? 11.203 -2.762 8.547 1 95.88 209 ALA B C 1
ATOM 4265 O O . ALA B 1 209 ? 10.578 -3.307 7.637 1 95.88 209 ALA B O 1
ATOM 4266 N N . MET B 1 210 ? 11.047 -3.035 9.742 1 94.56 210 MET B N 1
ATOM 4267 C CA . MET B 1 210 ? 10.031 -4.012 10.148 1 94.56 210 MET B CA 1
ATOM 4268 C C . MET B 1 210 ? 8.633 -3.504 9.828 1 94.56 210 MET B C 1
ATOM 4270 O O . MET B 1 210 ? 7.793 -4.258 9.328 1 94.56 210 MET B O 1
ATOM 4274 N N . VAL B 1 211 ? 8.391 -2.271 10.117 1 92.38 211 VAL B N 1
ATOM 4275 C CA . VAL B 1 211 ? 7.07 -1.687 9.883 1 92.38 211 VAL B CA 1
ATOM 4276 C C . VAL B 1 211 ? 6.77 -1.67 8.391 1 92.38 211 VAL B C 1
ATOM 4278 O O . VAL B 1 211 ? 5.699 -2.109 7.961 1 92.38 211 VAL B O 1
ATOM 4281 N N . LEU B 1 212 ? 7.703 -1.225 7.617 1 91.81 212 LEU B N 1
ATOM 4282 C CA . LEU B 1 212 ? 7.523 -1.158 6.172 1 91.81 212 LEU B CA 1
ATOM 4283 C C . LEU B 1 212 ? 7.434 -2.557 5.57 1 91.81 212 LEU B C 1
ATOM 4285 O O . LEU B 1 212 ? 6.742 -2.766 4.57 1 91.81 212 LEU B O 1
ATOM 4289 N N . GLY B 1 213 ? 8.094 -3.506 6.16 1 92.88 213 GLY B N 1
ATOM 4290 C CA . GLY B 1 213 ? 8.156 -4.859 5.633 1 92.88 213 GLY B CA 1
ATOM 4291 C C . GLY B 1 213 ? 7.023 -5.742 6.121 1 92.88 213 GLY B C 1
ATOM 4292 O O . GLY B 1 213 ? 6.891 -6.887 5.684 1 92.88 213 GLY B O 1
ATOM 4293 N N . THR B 1 214 ? 6.195 -5.242 6.934 1 90.56 214 THR B N 1
ATOM 4294 C CA . THR B 1 214 ? 5.156 -6.055 7.555 1 90.56 214 THR B CA 1
ATOM 4295 C C . THR B 1 214 ? 4.168 -6.562 6.508 1 90.56 214 THR B C 1
ATOM 4297 O O . THR B 1 214 ? 3.852 -7.754 6.473 1 90.56 214 THR B O 1
ATOM 4300 N N . ILE B 1 215 ? 3.711 -5.695 5.629 1 86.88 215 ILE B N 1
ATOM 4301 C CA . ILE B 1 215 ? 2.717 -6.086 4.637 1 86.88 215 ILE B CA 1
ATOM 4302 C C . ILE B 1 215 ? 3.344 -7.051 3.631 1 86.88 215 ILE B C 1
ATOM 4304 O O . ILE B 1 215 ? 2.822 -8.148 3.402 1 86.88 215 ILE B O 1
ATOM 4308 N N . PRO B 1 216 ? 4.504 -6.695 3.092 1 90.88 216 PRO B N 1
ATOM 4309 C CA . PRO B 1 216 ? 5.148 -7.676 2.215 1 90.88 216 PRO B CA 1
ATOM 4310 C C . PRO B 1 216 ? 5.398 -9.016 2.906 1 90.88 216 PRO B C 1
ATOM 4312 O O . PRO B 1 216 ? 5.293 -10.07 2.275 1 90.88 216 PRO B O 1
ATOM 4315 N N . LEU B 1 217 ? 5.754 -8.945 4.145 1 92.5 217 LEU B N 1
ATOM 4316 C CA . LEU B 1 217 ? 5.984 -10.172 4.898 1 92.5 217 LEU B CA 1
ATOM 4317 C C . LEU B 1 217 ? 4.734 -11.047 4.91 1 92.5 217 LEU B C 1
ATOM 4319 O O . LEU B 1 217 ? 4.809 -12.25 4.641 1 92.5 217 LEU B O 1
ATOM 4323 N N . ALA B 1 218 ? 3.68 -10.461 5.242 1 88.62 218 ALA B N 1
ATOM 4324 C CA . ALA B 1 218 ? 2.42 -11.195 5.301 1 88.62 218 ALA B CA 1
ATOM 4325 C C . ALA B 1 218 ? 2.064 -11.789 3.941 1 88.62 218 ALA B C 1
ATOM 4327 O O . ALA B 1 218 ? 1.61 -12.93 3.855 1 88.62 218 ALA B O 1
ATOM 4328 N N . VAL B 1 219 ? 2.246 -11.078 2.896 1 87.81 219 VAL B N 1
ATOM 4329 C CA . VAL B 1 219 ? 1.924 -11.516 1.543 1 87.81 219 VAL B CA 1
ATOM 4330 C C . VAL B 1 219 ? 2.84 -12.672 1.142 1 87.81 219 VAL B C 1
ATOM 4332 O O . VAL B 1 219 ? 2.381 -13.664 0.573 1 87.81 219 VAL B O 1
ATOM 4335 N N . ILE B 1 220 ? 4.039 -12.547 1.457 1 92.06 220 ILE B N 1
ATOM 4336 C CA . ILE B 1 220 ? 5.016 -13.562 1.082 1 92.06 220 ILE B CA 1
ATOM 4337 C C . ILE B 1 220 ? 4.758 -14.844 1.869 1 92.06 220 ILE B C 1
ATOM 4339 O O . ILE B 1 220 ? 4.84 -15.945 1.319 1 92.06 220 ILE B O 1
ATOM 4343 N N . VAL B 1 221 ? 4.469 -14.711 3.137 1 92.31 221 VAL B N 1
ATOM 4344 C CA . VAL B 1 221 ? 4.141 -15.883 3.949 1 92.31 221 VAL B CA 1
ATOM 4345 C C . VAL B 1 221 ? 2.955 -16.625 3.334 1 92.31 221 VAL B C 1
ATOM 4347 O O . VAL B 1 221 ? 3.014 -17.844 3.129 1 92.31 221 VAL B O 1
ATOM 4350 N N . ARG B 1 222 ? 1.995 -15.93 2.965 1 85.56 222 ARG B N 1
ATOM 4351 C CA . ARG B 1 222 ? 0.77 -16.531 2.453 1 85.56 222 ARG B CA 1
ATOM 4352 C C . ARG B 1 222 ? 0.994 -17.141 1.076 1 85.56 222 ARG B C 1
ATOM 4354 O O . ARG B 1 222 ? 0.522 -18.25 0.797 1 85.56 222 ARG B O 1
ATOM 4361 N N . MET B 1 223 ? 1.643 -16.438 0.264 1 88.38 223 MET B N 1
ATOM 4362 C CA . MET B 1 223 ? 1.902 -16.953 -1.078 1 88.38 223 MET B CA 1
ATOM 4363 C C . MET B 1 223 ? 2.805 -18.172 -1.026 1 88.38 223 MET B C 1
ATOM 4365 O O . MET B 1 223 ? 2.562 -19.156 -1.726 1 88.38 223 MET B O 1
ATOM 4369 N N . THR B 1 224 ? 3.787 -18.078 -0.194 1 92.44 224 THR B N 1
ATOM 4370 C CA . THR B 1 224 ? 4.707 -19.203 -0.064 1 92.44 224 THR B CA 1
ATOM 4371 C C . THR B 1 224 ? 3.988 -20.422 0.486 1 92.44 224 THR B C 1
ATOM 4373 O O . THR B 1 224 ? 4.152 -21.531 -0.035 1 92.44 224 THR B O 1
ATOM 4376 N N . ARG B 1 225 ? 3.256 -20.188 1.473 1 90.81 225 ARG B N 1
ATOM 4377 C CA . ARG B 1 225 ? 2.508 -21.297 2.055 1 90.81 225 ARG B CA 1
ATOM 4378 C C . ARG B 1 225 ? 1.559 -21.906 1.034 1 90.81 225 ARG B C 1
ATOM 4380 O O . ARG B 1 225 ? 1.496 -23.141 0.897 1 90.81 225 ARG B O 1
ATOM 4387 N N . SER B 1 226 ? 0.833 -21.109 0.369 1 84.12 226 SER B N 1
ATOM 4388 C CA . SER B 1 226 ? -0.139 -21.578 -0.611 1 84.12 226 SER B CA 1
ATOM 4389 C C . SER B 1 226 ? 0.543 -22.344 -1.741 1 84.12 226 SER B C 1
ATOM 4391 O O . SER B 1 226 ? 0.078 -23.422 -2.143 1 84.12 226 SER B O 1
ATOM 4393 N N . SER B 1 227 ? 1.59 -21.797 -2.242 1 87.06 227 SER B N 1
ATOM 4394 C CA . SER B 1 227 ? 2.324 -22.438 -3.33 1 87.06 227 SER B CA 1
ATOM 4395 C C . SER B 1 227 ? 2.941 -23.766 -2.881 1 87.06 227 SER B C 1
ATOM 4397 O O . SER B 1 227 ? 2.928 -24.75 -3.627 1 87.06 227 SER B O 1
ATOM 4399 N N . MET B 1 228 ? 3.465 -23.812 -1.674 1 90.19 228 MET B N 1
ATOM 4400 C CA . MET B 1 228 ? 4.059 -25.031 -1.123 1 90.19 228 MET B CA 1
ATOM 4401 C C . MET B 1 228 ? 3.004 -2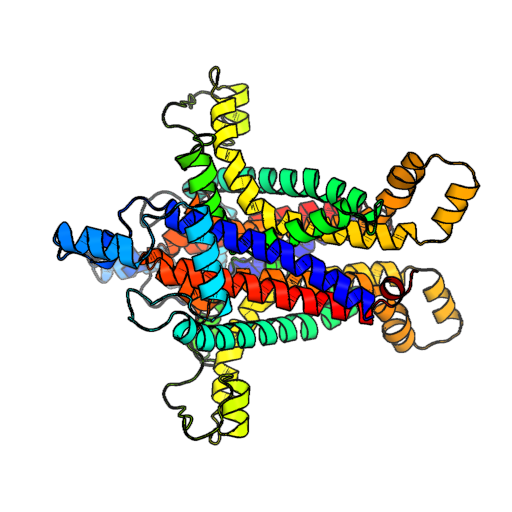6.125 -0.957 1 90.19 228 MET B C 1
ATOM 4403 O O . MET B 1 228 ? 3.262 -27.281 -1.26 1 90.19 228 MET B O 1
ATOM 4407 N N . LEU B 1 229 ? 1.875 -25.797 -0.495 1 85.38 229 LEU B N 1
ATOM 4408 C CA . LEU B 1 229 ? 0.797 -26.75 -0.303 1 85.38 229 LEU B CA 1
ATOM 4409 C C . LEU B 1 229 ? 0.364 -27.359 -1.636 1 85.38 229 LEU B C 1
ATOM 4411 O O . LEU B 1 229 ? 0.065 -28.547 -1.713 1 85.38 229 LEU B O 1
ATOM 4415 N N . GLU B 1 230 ? 0.339 -26.5 -2.613 1 82.25 230 GLU B N 1
ATOM 4416 C CA . GLU B 1 230 ? -0.028 -26.969 -3.945 1 82.25 230 GLU B CA 1
ATOM 4417 C C . GLU B 1 230 ? 1.012 -27.938 -4.492 1 82.25 230 GLU B C 1
ATOM 4419 O O . GLU B 1 230 ? 0.661 -28.984 -5.051 1 82.25 230 GLU B O 1
ATOM 4424 N N . VAL B 1 231 ? 2.205 -27.594 -4.32 1 84.25 231 VAL B N 1
ATOM 4425 C CA . VAL B 1 231 ? 3.295 -28.391 -4.879 1 84.25 231 VAL B CA 1
ATOM 4426 C C . VAL B 1 231 ? 3.453 -29.672 -4.09 1 84.25 231 VAL B C 1
ATOM 4428 O O . VAL B 1 231 ? 3.738 -30.734 -4.66 1 84.25 231 VAL B O 1
ATOM 4431 N N . LEU B 1 232 ? 3.307 -29.672 -2.779 1 87.25 232 LEU B N 1
ATOM 4432 C CA . LEU B 1 232 ? 3.467 -30.844 -1.927 1 87.25 232 LEU B CA 1
ATOM 4433 C C . LEU B 1 232 ? 2.385 -31.875 -2.215 1 87.25 232 LEU B C 1
ATOM 4435 O O . LEU B 1 232 ? 2.553 -33.062 -1.908 1 87.25 232 LEU B O 1
ATOM 4439 N N . GLY B 1 233 ? 1.348 -31.422 -2.799 1 82 233 GLY B N 1
ATOM 4440 C CA . GLY B 1 233 ? 0.262 -32.344 -3.131 1 82 233 GLY B CA 1
ATOM 4441 C C . GLY B 1 233 ? 0.408 -32.969 -4.504 1 82 233 GLY B C 1
ATOM 4442 O O . GLY B 1 233 ? -0.389 -33.812 -4.887 1 82 233 GLY B O 1
ATOM 4443 N N . GLU B 1 234 ? 1.457 -32.656 -5.172 1 82.88 234 GLU B N 1
ATOM 4444 C CA . GLU B 1 234 ? 1.644 -33.125 -6.543 1 82.88 234 GLU B CA 1
ATOM 4445 C C . GLU B 1 234 ? 2.193 -34.562 -6.57 1 82.88 234 GLU B C 1
ATOM 4447 O O . GLU B 1 234 ? 2.846 -35 -5.621 1 82.88 234 GLU B O 1
ATOM 4452 N N . ASP B 1 235 ? 1.954 -35.219 -7.695 1 81.75 235 ASP B N 1
ATOM 4453 C CA . ASP B 1 235 ? 2.328 -36.625 -7.855 1 81.75 235 ASP B CA 1
ATOM 4454 C C . ASP B 1 235 ? 3.848 -36.781 -7.871 1 81.75 235 ASP B C 1
ATOM 4456 O O . ASP B 1 235 ? 4.371 -37.812 -7.383 1 81.75 235 ASP B O 1
ATOM 4460 N N . TYR B 1 236 ? 4.5 -35.875 -8.43 1 79.94 236 TYR B N 1
ATOM 4461 C CA . TYR B 1 236 ? 5.945 -36.062 -8.539 1 79.94 236 TYR B CA 1
ATOM 4462 C C . TYR B 1 236 ? 6.602 -36 -7.164 1 79.94 236 TYR B C 1
ATOM 4464 O O . TYR B 1 236 ? 7.688 -36.531 -6.961 1 79.94 236 TYR B O 1
ATOM 4472 N N . ILE B 1 237 ? 5.973 -35.406 -6.262 1 85.56 237 ILE B N 1
ATOM 4473 C CA . ILE B 1 237 ? 6.477 -35.375 -4.891 1 85.56 237 ILE B CA 1
ATOM 4474 C C . ILE B 1 237 ? 6.285 -36.719 -4.219 1 85.56 237 ILE B C 1
ATOM 4476 O O . ILE B 1 237 ? 7.16 -37.188 -3.486 1 85.56 237 ILE B O 1
ATOM 4480 N N . ARG B 1 238 ? 5.219 -37.312 -4.492 1 84 238 ARG B N 1
ATOM 4481 C CA . ARG B 1 238 ? 4.98 -38.656 -3.973 1 84 238 ARG B CA 1
ATOM 4482 C C . ARG B 1 238 ? 5.996 -39.625 -4.527 1 84 238 ARG B C 1
ATOM 4484 O O . ARG B 1 238 ? 6.48 -40.5 -3.803 1 84 238 ARG B O 1
ATOM 4491 N N . THR B 1 239 ? 6.227 -39.438 -5.797 1 84.81 239 THR B N 1
ATOM 4492 C CA . THR B 1 239 ? 7.219 -40.281 -6.438 1 84.81 239 THR B CA 1
ATOM 4493 C C . THR B 1 239 ? 8.602 -40.062 -5.824 1 84.81 239 THR B C 1
ATOM 4495 O O . THR B 1 239 ? 9.336 -41.031 -5.602 1 84.81 239 THR B O 1
ATOM 4498 N N . ALA B 1 240 ? 8.906 -38.906 -5.523 1 85.5 240 ALA B N 1
ATOM 4499 C CA . ALA B 1 240 ? 10.195 -38.562 -4.922 1 85.5 240 ALA B CA 1
ATOM 4500 C C . ALA B 1 240 ? 10.312 -39.156 -3.521 1 85.5 240 ALA B C 1
ATOM 4502 O O . ALA B 1 240 ? 11.375 -39.656 -3.135 1 85.5 240 ALA B O 1
ATOM 4503 N N . ARG B 1 241 ? 9.25 -39.188 -2.807 1 86.69 241 ARG B N 1
ATOM 4504 C CA . ARG B 1 241 ? 9.219 -39.781 -1.472 1 86.69 241 ARG B CA 1
ATOM 4505 C C . ARG B 1 241 ? 9.352 -41.312 -1.54 1 86.69 241 ARG B C 1
ATOM 4507 O O . ARG B 1 241 ? 10.039 -41.906 -0.711 1 86.69 241 ARG B O 1
ATOM 4514 N N . ALA B 1 242 ? 8.805 -41.812 -2.557 1 87.81 242 ALA B N 1
ATOM 4515 C CA . ALA B 1 242 ? 8.836 -43.25 -2.74 1 87.81 242 ALA B CA 1
ATOM 4516 C C . ALA B 1 242 ? 10.234 -43.719 -3.133 1 87.81 242 ALA B C 1
ATOM 4518 O O . ALA B 1 242 ? 10.625 -44.875 -2.83 1 87.81 242 ALA B O 1
ATOM 4519 N N . LYS B 1 243 ? 10.953 -42.875 -3.738 1 90 243 LYS B N 1
ATOM 4520 C CA . LYS B 1 243 ? 12.312 -43.188 -4.164 1 90 243 LYS B CA 1
ATOM 4521 C C . LYS B 1 243 ? 13.289 -43.125 -2.99 1 90 243 LYS B C 1
ATOM 4523 O O . LYS B 1 243 ? 14.469 -43.438 -3.143 1 90 243 LYS B O 1
ATOM 4528 N N . GLY B 1 244 ? 12.836 -42.688 -1.866 1 87.19 244 GLY B N 1
ATOM 4529 C CA . GLY B 1 244 ? 13.648 -42.75 -0.66 1 87.19 244 GLY B CA 1
ATOM 4530 C C . GLY B 1 244 ? 14.352 -41.438 -0.349 1 87.19 244 GLY B C 1
ATOM 4531 O O . GLY B 1 244 ? 15.281 -41.406 0.463 1 87.19 244 GLY B O 1
ATOM 4532 N N . LEU B 1 245 ? 14.039 -40.469 -0.95 1 86.5 245 LEU B N 1
ATOM 4533 C CA . LEU B 1 245 ? 14.672 -39.156 -0.661 1 86.5 245 LEU B CA 1
ATOM 4534 C C . LEU B 1 245 ? 14.289 -38.688 0.732 1 86.5 245 LEU B C 1
ATOM 4536 O O . LEU B 1 245 ? 13.203 -38.969 1.226 1 86.5 245 LEU B O 1
ATOM 4540 N N . THR B 1 246 ? 15.258 -37.969 1.323 1 88.44 246 THR B N 1
ATOM 4541 C CA . THR B 1 246 ? 15.008 -37.438 2.656 1 88.44 246 THR B CA 1
ATOM 4542 C C . THR B 1 246 ? 13.938 -36.344 2.609 1 88.44 246 THR B C 1
ATOM 4544 O O . THR B 1 246 ? 13.75 -35.719 1.577 1 88.44 246 THR B O 1
ATOM 4547 N N . ARG B 1 247 ? 13.266 -36.156 3.699 1 86.81 247 ARG B N 1
ATOM 4548 C CA . ARG B 1 247 ? 12.188 -35.188 3.803 1 86.81 247 ARG B CA 1
ATOM 4549 C C . ARG B 1 247 ? 12.695 -33.781 3.484 1 86.81 247 ARG B C 1
ATOM 4551 O O . ARG B 1 247 ? 12.023 -33 2.781 1 86.81 247 ARG B O 1
ATOM 4558 N N . MET B 1 248 ? 13.82 -33.5 3.988 1 89.06 248 MET B N 1
ATOM 4559 C CA . MET B 1 248 ? 14.383 -32.156 3.791 1 89.06 248 MET B CA 1
ATOM 4560 C C . MET B 1 248 ? 14.719 -31.922 2.322 1 89.06 248 MET B C 1
ATOM 4562 O O . MET B 1 248 ? 14.516 -30.812 1.804 1 89.06 248 MET B O 1
ATOM 4566 N N . ARG B 1 249 ? 15.188 -32.938 1.702 1 87.5 249 ARG B N 1
ATOM 4567 C CA . ARG B 1 249 ? 15.531 -32.812 0.291 1 87.5 249 ARG B CA 1
ATOM 4568 C C . ARG B 1 249 ? 14.281 -32.625 -0.568 1 87.5 249 ARG B C 1
ATOM 4570 O O . ARG B 1 249 ? 14.281 -31.844 -1.524 1 87.5 249 ARG B O 1
ATOM 4577 N N . VAL B 1 250 ? 13.266 -33.375 -0.182 1 89.06 250 VAL B N 1
ATOM 4578 C CA . VAL B 1 250 ? 12.008 -33.25 -0.912 1 89.06 250 VAL B CA 1
ATOM 4579 C C . VAL B 1 250 ? 11.438 -31.859 -0.768 1 89.06 250 VAL B C 1
ATOM 4581 O O . VAL B 1 250 ? 10.984 -31.25 -1.748 1 89.06 250 VAL B O 1
ATOM 4584 N N . ILE B 1 251 ? 11.547 -31.312 0.396 1 88.88 251 ILE B N 1
ATOM 4585 C CA . ILE B 1 251 ? 10.945 -30.016 0.7 1 88.88 251 ILE B CA 1
ATOM 4586 C C . ILE B 1 251 ? 11.758 -28.906 0.036 1 88.88 251 ILE B C 1
ATOM 4588 O O . ILE B 1 251 ? 11.203 -28.062 -0.655 1 88.88 251 ILE B O 1
ATOM 4592 N N . ILE B 1 252 ? 13.055 -28.859 0.178 1 87.31 252 ILE B N 1
ATOM 4593 C CA . ILE B 1 252 ? 13.906 -27.734 -0.208 1 87.31 252 ILE B CA 1
ATOM 4594 C C . ILE B 1 252 ? 14.234 -27.828 -1.696 1 87.31 252 ILE B C 1
ATOM 4596 O O . ILE B 1 252 ? 14.172 -26.812 -2.412 1 87.31 252 ILE B O 1
ATOM 4600 N N . VAL B 1 253 ? 14.453 -28.984 -2.217 1 84.94 253 VAL B N 1
ATOM 4601 C CA . VAL B 1 253 ? 14.961 -29.125 -3.576 1 84.94 253 VAL B CA 1
ATOM 4602 C C . VAL B 1 253 ? 13.797 -29.344 -4.543 1 84.94 253 VAL B C 1
ATOM 4604 O O . VAL B 1 253 ? 13.773 -28.75 -5.625 1 84.94 253 VAL B O 1
ATOM 4607 N N . HIS B 1 254 ? 12.852 -30.094 -4.188 1 84.38 254 HIS B N 1
ATOM 4608 C CA . HIS B 1 254 ? 11.805 -30.469 -5.137 1 84.38 254 HIS B CA 1
ATOM 4609 C C . HIS B 1 254 ? 10.57 -29.578 -4.965 1 84.38 254 HIS B C 1
ATOM 4611 O O . HIS B 1 254 ? 10.016 -29.094 -5.945 1 84.38 254 HIS B O 1
ATOM 4617 N N . ALA B 1 255 ? 10.195 -29.344 -3.758 1 89.25 255 ALA B N 1
ATOM 4618 C CA . ALA B 1 255 ? 8.953 -28.625 -3.525 1 89.25 255 ALA B CA 1
ATOM 4619 C C . ALA B 1 255 ? 9.172 -27.109 -3.586 1 89.25 255 ALA B C 1
ATOM 4621 O O . ALA B 1 255 ? 8.5 -26.406 -4.344 1 89.25 255 ALA B O 1
ATOM 4622 N N . LEU B 1 256 ? 10.156 -26.656 -2.873 1 89.94 256 LEU B N 1
ATOM 4623 C CA . LEU B 1 256 ? 10.375 -25.219 -2.742 1 89.94 256 LEU B CA 1
ATOM 4624 C C . LEU B 1 256 ? 10.766 -24.609 -4.082 1 89.94 256 LEU B C 1
ATOM 4626 O O . LEU B 1 256 ? 10.312 -23.5 -4.418 1 89.94 256 LEU B O 1
ATOM 4630 N N . ARG B 1 257 ? 11.539 -25.25 -4.832 1 83.81 257 ARG B N 1
ATOM 4631 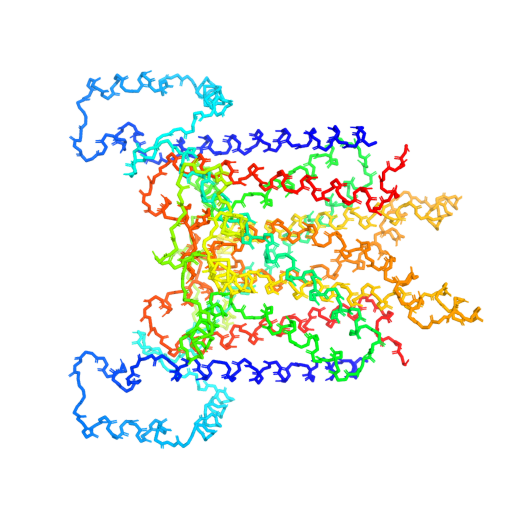C CA . ARG B 1 257 ? 11.984 -24.75 -6.125 1 83.81 257 ARG B CA 1
ATOM 4632 C C . ARG B 1 257 ? 10.797 -24.453 -7.035 1 83.81 257 ARG B C 1
ATOM 4634 O O . ARG B 1 257 ? 10.773 -23.406 -7.703 1 83.81 257 ARG B O 1
ATOM 4641 N N . ASN B 1 258 ? 9.867 -25.312 -7.031 1 81.75 258 ASN B N 1
ATOM 4642 C CA . ASN B 1 258 ? 8.688 -25.141 -7.879 1 81.75 258 ASN B CA 1
ATOM 4643 C C . ASN B 1 258 ? 7.695 -24.156 -7.258 1 81.75 258 ASN B C 1
ATOM 4645 O O . ASN B 1 258 ? 6.992 -23.438 -7.973 1 81.75 258 ASN B O 1
ATOM 4649 N N . ALA B 1 259 ? 7.672 -24.188 -5.984 1 87.44 259 ALA B N 1
ATOM 4650 C CA . ALA B 1 259 ? 6.75 -23.312 -5.273 1 87.44 259 ALA B CA 1
ATOM 4651 C C . ALA B 1 259 ? 7.219 -21.859 -5.324 1 87.44 259 ALA B C 1
ATOM 4653 O O . ALA B 1 259 ? 6.426 -20.938 -5.133 1 87.44 259 ALA B O 1
ATOM 4654 N N . MET B 1 260 ? 8.5 -21.656 -5.688 1 88.44 260 MET B N 1
ATOM 4655 C CA . MET B 1 260 ? 9.094 -20.328 -5.625 1 88.44 260 MET B CA 1
ATOM 4656 C C . MET B 1 260 ? 8.68 -19.484 -6.828 1 88.44 260 MET B C 1
ATOM 4658 O O . MET B 1 260 ? 8.766 -18.266 -6.793 1 88.44 260 MET B O 1
ATOM 4662 N N . LEU B 1 261 ? 8.102 -20.078 -7.836 1 81.44 261 LEU B N 1
ATOM 4663 C CA . LEU B 1 261 ? 7.805 -19.344 -9.062 1 81.44 261 LEU B CA 1
ATOM 4664 C C . LEU B 1 261 ? 6.777 -18.25 -8.805 1 81.44 261 LEU B C 1
ATOM 4666 O O . LEU B 1 261 ? 7.062 -17.062 -8.992 1 81.44 261 LEU B O 1
ATOM 4670 N N . PRO B 1 262 ? 5.605 -18.594 -8.273 1 83.19 262 PRO B N 1
ATOM 4671 C CA . PRO B 1 262 ? 4.656 -17.516 -7.969 1 83.19 262 PRO B CA 1
ATOM 4672 C C . PRO B 1 262 ? 5.141 -16.609 -6.848 1 83.19 262 PRO B C 1
ATOM 4674 O O . PRO B 1 262 ? 4.809 -15.414 -6.828 1 83.19 262 PRO B O 1
ATOM 4677 N N . VAL B 1 263 ? 5.98 -17.188 -5.973 1 88.25 263 VAL B N 1
ATOM 4678 C CA . VAL B 1 263 ? 6.488 -16.422 -4.836 1 88.25 263 VAL B CA 1
ATOM 4679 C C . VAL B 1 263 ? 7.426 -15.328 -5.328 1 88.25 263 VAL B C 1
ATOM 4681 O O . VAL B 1 263 ? 7.344 -14.18 -4.871 1 88.25 263 VAL B O 1
ATOM 4684 N N . VAL B 1 264 ? 8.242 -15.664 -6.258 1 84.69 264 VAL B N 1
ATOM 4685 C CA . VAL B 1 264 ? 9.188 -14.695 -6.805 1 84.69 264 VAL B CA 1
ATOM 4686 C C . VAL B 1 264 ? 8.43 -13.586 -7.535 1 84.69 264 VAL B C 1
ATOM 4688 O O . VAL B 1 264 ? 8.797 -12.414 -7.457 1 84.69 264 VAL B O 1
ATOM 4691 N N . THR B 1 265 ? 7.391 -13.969 -8.211 1 80.06 265 THR B N 1
ATOM 4692 C CA . THR B 1 265 ? 6.566 -12.984 -8.906 1 80.06 265 THR B CA 1
ATOM 4693 C C . THR B 1 265 ? 5.941 -12.008 -7.914 1 80.06 265 THR B C 1
ATOM 4695 O O . THR B 1 265 ? 5.977 -10.797 -8.125 1 80.06 265 THR B O 1
ATOM 4698 N N . VAL B 1 266 ? 5.465 -12.562 -6.898 1 84 266 VAL B N 1
ATOM 4699 C CA . VAL B 1 266 ? 4.797 -11.734 -5.902 1 84 266 VAL B CA 1
ATOM 4700 C C . VAL B 1 266 ? 5.82 -10.828 -5.215 1 84 266 VAL B C 1
ATOM 4702 O O . VAL B 1 266 ? 5.516 -9.688 -4.871 1 84 266 VAL B O 1
ATOM 4705 N N . ILE B 1 267 ? 6.98 -11.344 -4.934 1 87.56 267 ILE B N 1
ATOM 4706 C CA . ILE B 1 267 ? 8.047 -10.539 -4.344 1 87.56 267 ILE B CA 1
ATOM 4707 C C . ILE B 1 267 ? 8.352 -9.344 -5.246 1 87.56 267 ILE B C 1
ATOM 4709 O O . ILE B 1 267 ? 8.484 -8.219 -4.77 1 87.56 267 ILE B O 1
ATOM 4713 N N . GLY B 1 268 ? 8.461 -9.609 -6.461 1 79.81 268 GLY B N 1
ATOM 4714 C CA . GLY B 1 268 ? 8.664 -8.531 -7.414 1 79.81 268 GLY B CA 1
ATOM 4715 C C . GLY B 1 268 ? 7.559 -7.492 -7.383 1 79.81 268 GLY B C 1
ATOM 4716 O O . GLY B 1 268 ? 7.832 -6.289 -7.441 1 79.81 268 GLY B O 1
ATOM 4717 N N . LEU B 1 269 ? 6.387 -7.977 -7.301 1 76.94 269 LEU B N 1
ATOM 4718 C CA . LEU B 1 269 ? 5.242 -7.074 -7.258 1 76.94 269 LEU B CA 1
ATOM 4719 C C . LEU B 1 269 ? 5.246 -6.25 -5.977 1 76.94 269 LEU B C 1
ATOM 4721 O O . LEU B 1 269 ? 4.801 -5.102 -5.969 1 76.94 269 LEU B O 1
ATOM 4725 N N . GLN B 1 270 ? 5.746 -6.801 -4.879 1 84.81 270 GLN B N 1
ATOM 4726 C CA . GLN B 1 270 ? 5.785 -6.109 -3.594 1 84.81 270 GLN B CA 1
ATOM 4727 C C . GLN B 1 270 ? 6.82 -4.984 -3.605 1 84.81 270 GLN B C 1
ATOM 4729 O O . GLN B 1 270 ? 6.68 -3.996 -2.883 1 84.81 270 GLN B O 1
ATOM 4734 N N . VAL B 1 271 ? 7.805 -5.066 -4.348 1 77.25 271 VAL B N 1
ATOM 4735 C CA . VAL B 1 271 ? 8.828 -4.031 -4.438 1 77.25 271 VAL B CA 1
ATOM 4736 C C . VAL B 1 271 ? 8.203 -2.723 -4.91 1 77.25 271 VAL B C 1
ATOM 4738 O O . VAL B 1 271 ? 8.523 -1.649 -4.398 1 77.25 271 VAL B O 1
ATOM 4741 N N . GLY B 1 272 ? 7.375 -2.818 -5.801 1 68.12 272 GLY B N 1
ATOM 4742 C CA . GLY B 1 272 ? 6.695 -1.628 -6.285 1 68.12 272 GLY B CA 1
ATOM 4743 C C . GLY B 1 272 ? 5.762 -1.013 -5.258 1 68.12 272 GLY B C 1
ATOM 4744 O O . GLY B 1 272 ? 5.652 0.212 -5.168 1 68.12 272 GLY B O 1
ATOM 4745 N N . THR B 1 273 ? 5.203 -1.839 -4.473 1 71.12 273 THR B N 1
ATOM 4746 C CA . THR B 1 273 ? 4.238 -1.34 -3.5 1 71.12 273 THR B CA 1
ATOM 4747 C C . THR B 1 273 ? 4.949 -0.748 -2.285 1 71.12 273 THR B C 1
ATOM 4749 O O . THR B 1 273 ? 4.379 0.081 -1.57 1 71.12 273 THR B O 1
ATOM 4752 N N . LEU B 1 274 ? 6.148 -1.24 -1.99 1 75.06 274 LEU B N 1
ATOM 4753 C CA . LEU B 1 274 ? 6.895 -0.765 -0.83 1 75.06 274 LEU B CA 1
ATOM 4754 C C . LEU B 1 274 ? 7.184 0.729 -0.942 1 75.06 274 LEU B C 1
ATOM 4756 O O . LEU B 1 274 ? 7.113 1.454 0.052 1 75.06 274 LEU B O 1
ATOM 4760 N N . LEU B 1 275 ? 7.492 1.078 -2.109 1 67.31 275 LEU B N 1
ATOM 4761 C CA . LEU B 1 275 ? 7.836 2.482 -2.303 1 67.31 275 LEU B CA 1
ATOM 4762 C C . LEU B 1 275 ? 6.641 3.383 -2.01 1 67.31 275 LEU B C 1
ATOM 4764 O O . LEU B 1 275 ? 6.793 4.449 -1.41 1 67.31 275 LEU B O 1
ATOM 4768 N N . ALA B 1 276 ? 5.457 2.859 -2.334 1 63.78 276 ALA B N 1
ATOM 4769 C CA . ALA B 1 276 ? 4.238 3.602 -2.029 1 63.78 276 ALA B CA 1
ATOM 4770 C C . ALA B 1 276 ? 3.979 3.637 -0.525 1 63.78 276 ALA B C 1
ATOM 4772 O O . ALA B 1 276 ? 3.535 4.656 0.011 1 63.78 276 ALA B O 1
ATOM 4773 N N . GLY B 1 277 ? 4.309 2.559 0.132 1 70 277 GLY B N 1
ATOM 4774 C CA . GLY B 1 277 ? 4.105 2.477 1.57 1 70 277 GLY B CA 1
ATOM 4775 C C . GLY B 1 277 ? 5.152 3.24 2.363 1 70 277 GLY B C 1
ATOM 4776 O O . GLY B 1 277 ? 4.945 3.539 3.541 1 70 277 GLY B O 1
ATOM 4777 N N . ALA B 1 278 ? 6.109 3.598 1.727 1 82.62 278 ALA B N 1
ATOM 4778 C CA . ALA B 1 278 ? 7.215 4.262 2.412 1 82.62 278 ALA B CA 1
ATOM 4779 C C . ALA B 1 278 ? 6.801 5.641 2.918 1 82.62 278 ALA B C 1
ATOM 4781 O O . ALA B 1 278 ? 7.324 6.121 3.926 1 82.62 278 ALA B O 1
ATOM 4782 N N . ILE B 1 279 ? 5.805 6.164 2.35 1 81 279 ILE B N 1
ATOM 4783 C CA . ILE B 1 279 ? 5.398 7.516 2.711 1 81 279 ILE B CA 1
ATOM 4784 C C . ILE B 1 279 ? 4.996 7.559 4.184 1 81 279 ILE B C 1
ATOM 4786 O O . ILE B 1 279 ? 5.492 8.391 4.945 1 81 279 ILE B O 1
ATOM 4790 N N . LEU B 1 280 ? 4.164 6.676 4.645 1 80.69 280 LEU B N 1
ATOM 4791 C CA . LEU B 1 280 ? 3.678 6.68 6.02 1 80.69 280 LEU B CA 1
ATOM 4792 C C . LEU B 1 280 ? 4.781 6.27 6.988 1 80.69 280 LEU B C 1
ATOM 4794 O O . LEU B 1 280 ? 4.941 6.875 8.055 1 80.69 280 LEU B O 1
ATOM 4798 N N . THR B 1 281 ? 5.516 5.277 6.598 1 89.38 281 THR B N 1
ATOM 4799 C CA . THR B 1 281 ? 6.586 4.789 7.461 1 89.38 281 THR B CA 1
ATOM 4800 C C . THR B 1 281 ? 7.648 5.867 7.664 1 89.38 281 THR B C 1
ATOM 4802 O O . THR B 1 281 ? 8.117 6.078 8.789 1 89.38 281 THR B O 1
ATOM 4805 N N . GLU B 1 282 ? 7.973 6.539 6.59 1 91.81 282 GLU B N 1
ATOM 4806 C CA . GLU B 1 282 ? 8.977 7.594 6.672 1 91.81 282 GLU B CA 1
ATOM 4807 C C . GLU B 1 282 ? 8.5 8.75 7.543 1 91.81 282 GLU B C 1
ATOM 4809 O O . GLU B 1 282 ? 9.289 9.367 8.266 1 91.81 282 GLU B O 1
ATOM 4814 N N . THR B 1 283 ? 7.25 9.008 7.453 1 84.5 283 THR B N 1
ATOM 4815 C CA . THR B 1 283 ? 6.68 10.094 8.242 1 84.5 283 THR B CA 1
ATOM 4816 C C . THR B 1 283 ? 6.668 9.742 9.727 1 84.5 283 THR B C 1
ATOM 4818 O O . THR B 1 283 ? 7.043 10.562 10.562 1 84.5 283 THR B O 1
ATOM 4821 N N . ILE B 1 284 ? 6.344 8.555 10.07 1 84.88 284 ILE B N 1
ATOM 4822 C CA . ILE B 1 284 ? 6.203 8.117 11.453 1 84.88 284 ILE B CA 1
ATOM 4823 C C . ILE B 1 284 ? 7.578 8.062 12.117 1 84.88 284 ILE B C 1
ATOM 4825 O O . ILE B 1 284 ? 7.73 8.445 13.281 1 84.88 284 ILE B O 1
ATOM 4829 N N . PHE B 1 285 ? 8.555 7.676 11.398 1 92.75 285 PHE B N 1
ATOM 4830 C CA . PHE B 1 285 ? 9.883 7.48 11.969 1 92.75 285 PHE B CA 1
ATOM 4831 C C . PHE B 1 285 ? 10.781 8.672 11.672 1 92.75 285 PHE B C 1
ATOM 4833 O O . PHE B 1 285 ? 11.992 8.617 11.914 1 92.75 285 PHE B O 1
ATOM 4840 N N . SER B 1 286 ? 10.188 9.758 11.047 1 91.5 286 SER B N 1
ATOM 4841 C CA . SER B 1 286 ? 10.969 10.93 10.633 1 91.5 286 SER B CA 1
ATOM 4842 C C . SER B 1 286 ? 12.18 10.516 9.812 1 91.5 286 SER B C 1
ATOM 4844 O O . SER B 1 286 ? 13.289 11.016 10.039 1 91.5 286 SER B O 1
ATOM 4846 N N . TRP B 1 287 ? 11.922 9.523 9.039 1 93.69 287 TRP B N 1
ATOM 4847 C CA . TRP B 1 287 ? 12.93 9.047 8.102 1 93.69 287 TRP B CA 1
ATOM 4848 C C . TRP B 1 287 ? 13.086 10.031 6.938 1 93.69 287 TRP B C 1
ATOM 4850 O O . TRP B 1 287 ? 12.102 10.43 6.312 1 93.69 287 TRP B O 1
ATOM 4860 N N . PRO B 1 288 ? 14.25 10.516 6.73 1 93.69 288 PRO B N 1
ATOM 4861 C CA . PRO B 1 288 ? 14.43 11.508 5.668 1 93.69 288 PRO B CA 1
ATOM 4862 C C . PRO B 1 288 ? 14.398 10.891 4.273 1 93.69 288 PRO B C 1
ATOM 4864 O O . PRO B 1 288 ? 15.383 10.953 3.537 1 93.69 288 PRO B O 1
ATOM 4867 N N . GLY B 1 289 ? 13.258 10.453 3.875 1 93.25 289 GLY B N 1
ATOM 4868 C CA . GLY B 1 289 ? 13.094 9.75 2.609 1 93.25 289 GLY B CA 1
ATOM 4869 C C . GLY B 1 289 ? 12.289 10.539 1.593 1 93.25 289 GLY B C 1
ATOM 4870 O O . GLY B 1 289 ? 12.008 11.727 1.801 1 93.25 289 GLY B O 1
ATOM 4871 N N . LEU B 1 290 ? 12.047 9.906 0.485 1 90.19 290 LEU B N 1
ATOM 4872 C CA . LEU B 1 290 ? 11.383 10.523 -0.657 1 90.19 290 LEU B CA 1
ATOM 4873 C C . LEU B 1 290 ? 9.914 10.789 -0.351 1 90.19 290 LEU B C 1
ATOM 4875 O O . LEU B 1 290 ? 9.359 11.812 -0.768 1 90.19 290 LEU B O 1
ATOM 4879 N N . GLY B 1 291 ? 9.367 9.844 0.265 1 84.56 291 GLY B N 1
ATOM 4880 C CA . GLY B 1 291 ? 7.953 9.984 0.555 1 84.56 291 GLY B CA 1
ATOM 4881 C C . GLY B 1 291 ? 7.633 11.211 1.39 1 84.56 291 GLY B C 1
ATOM 4882 O O . GLY B 1 291 ? 6.789 12.023 1.012 1 84.56 291 GLY B O 1
ATOM 4883 N N . ARG B 1 292 ? 8.258 11.328 2.445 1 85.62 292 ARG B N 1
ATOM 4884 C CA . ARG B 1 292 ? 8.07 12.477 3.324 1 85.62 292 ARG B CA 1
ATOM 4885 C C . ARG B 1 292 ? 8.43 13.773 2.605 1 85.62 292 ARG B C 1
ATOM 4887 O O . ARG B 1 292 ? 7.738 14.781 2.76 1 85.62 292 ARG B O 1
ATOM 4894 N N . TRP B 1 293 ? 9.438 13.711 1.832 1 90.06 293 TRP B N 1
ATOM 4895 C CA . TRP B 1 293 ? 9.914 14.859 1.076 1 90.06 293 TRP B CA 1
ATOM 4896 C C . TRP B 1 293 ? 8.852 15.344 0.089 1 90.06 293 TRP B C 1
ATOM 4898 O O . TRP B 1 293 ? 8.586 16.547 -0.017 1 90.06 293 TRP B O 1
ATOM 4908 N N . LEU B 1 294 ? 8.211 14.469 -0.515 1 86.88 294 LEU B N 1
ATOM 4909 C CA . LEU B 1 294 ? 7.207 14.812 -1.517 1 86.88 294 LEU B CA 1
ATOM 4910 C C . LEU B 1 294 ? 5.938 15.336 -0.855 1 86.88 294 LEU B C 1
ATOM 4912 O O . LEU B 1 294 ? 5.301 16.25 -1.366 1 86.88 294 LEU B O 1
ATOM 4916 N N . ILE B 1 295 ? 5.609 14.75 0.187 1 79.88 295 ILE B N 1
ATOM 4917 C CA . ILE B 1 295 ? 4.41 15.188 0.893 1 79.88 295 ILE B CA 1
ATOM 4918 C C . ILE B 1 295 ? 4.609 16.609 1.416 1 79.88 295 ILE B C 1
ATOM 4920 O O . ILE B 1 295 ? 3.701 17.438 1.34 1 79.88 295 ILE B O 1
ATOM 4924 N N . ASP B 1 296 ? 5.758 16.859 1.943 1 82.62 296 ASP B N 1
ATOM 4925 C CA . ASP B 1 296 ? 6.082 18.203 2.412 1 82.62 296 ASP B CA 1
ATOM 4926 C C . ASP B 1 296 ? 6.031 19.203 1.268 1 82.62 296 ASP B C 1
ATOM 4928 O O . ASP B 1 296 ? 5.539 20.328 1.437 1 82.62 296 ASP B O 1
ATOM 4932 N N . ALA B 1 297 ? 6.574 18.812 0.198 1 84.94 297 ALA B N 1
ATOM 4933 C CA . ALA B 1 297 ? 6.594 19.688 -0.974 1 84.94 297 ALA B CA 1
ATOM 4934 C C . ALA B 1 297 ? 5.18 19.984 -1.456 1 84.94 297 ALA B C 1
ATOM 4936 O O . ALA B 1 297 ? 4.891 21.109 -1.891 1 84.94 297 ALA B O 1
ATOM 4937 N N . LEU B 1 298 ? 4.371 19.031 -1.421 1 76.12 298 LEU B N 1
ATOM 4938 C CA . LEU B 1 298 ? 2.982 19.203 -1.832 1 76.12 298 LEU B CA 1
ATOM 4939 C C . LEU B 1 298 ? 2.256 20.172 -0.9 1 76.12 298 LEU B C 1
ATOM 4941 O O . LEU B 1 298 ? 1.487 21.016 -1.355 1 76.12 298 LEU B O 1
ATOM 4945 N N . GLN B 1 299 ? 2.492 19.984 0.339 1 74.44 299 GLN B N 1
ATOM 4946 C CA . GLN B 1 299 ? 1.844 20.828 1.334 1 74.44 299 GLN B CA 1
ATOM 4947 C C . GLN B 1 299 ? 2.307 22.281 1.206 1 74.44 299 GLN B C 1
ATOM 4949 O O . GLN B 1 299 ? 1.526 23.203 1.431 1 74.44 299 GLN B O 1
ATOM 4954 N N . ARG B 1 300 ? 3.537 22.453 0.778 1 78.25 300 ARG B N 1
ATOM 4955 C CA . ARG B 1 300 ? 4.121 23.781 0.658 1 78.25 300 ARG B CA 1
ATOM 4956 C C . ARG B 1 300 ? 3.982 24.312 -0.764 1 78.25 300 ARG B C 1
ATOM 4958 O O . ARG B 1 300 ? 4.457 25.406 -1.071 1 78.25 300 ARG B O 1
ATOM 4965 N N . ARG B 1 301 ? 3.428 23.578 -1.573 1 76.25 301 ARG B N 1
ATOM 4966 C CA . ARG B 1 301 ? 3.203 23.938 -2.971 1 76.25 301 ARG B CA 1
ATOM 4967 C C . ARG B 1 301 ? 4.52 24.25 -3.672 1 76.25 301 ARG B C 1
ATOM 4969 O O . ARG B 1 301 ? 4.629 25.266 -4.363 1 76.25 301 ARG B O 1
ATOM 4976 N N . ASP B 1 302 ? 5.504 23.562 -3.268 1 83.69 302 ASP B N 1
ATOM 4977 C CA . ASP B 1 302 ? 6.781 23.625 -3.973 1 83.69 302 ASP B CA 1
ATOM 4978 C C . ASP B 1 302 ? 6.719 22.859 -5.293 1 83.69 302 ASP B C 1
ATOM 4980 O O . ASP B 1 302 ? 7.188 21.719 -5.379 1 83.69 302 ASP B O 1
ATOM 4984 N N . TYR B 1 303 ? 6.301 23.531 -6.281 1 77.56 303 TYR B N 1
ATOM 4985 C CA . TYR B 1 303 ? 5.906 22.891 -7.531 1 77.56 303 TYR B CA 1
ATOM 4986 C C . TYR B 1 303 ? 7.105 22.25 -8.227 1 77.56 303 TYR B C 1
ATOM 4988 O O . TYR B 1 303 ? 7.012 21.125 -8.727 1 77.56 303 TYR B O 1
ATOM 4996 N N . PRO B 1 304 ? 8.25 22.875 -8.234 1 83 304 PRO B N 1
ATOM 4997 C CA . PRO B 1 304 ? 9.391 22.203 -8.867 1 83 304 PRO B CA 1
ATOM 4998 C C . PRO B 1 304 ? 9.766 20.891 -8.188 1 83 304 PRO B C 1
ATOM 5000 O O . PRO B 1 304 ? 10.109 19.922 -8.859 1 83 304 PRO B O 1
ATOM 5003 N N . VAL B 1 305 ? 9.648 20.859 -6.93 1 87.19 305 VAL B N 1
ATOM 5004 C CA . VAL B 1 305 ? 9.977 19.656 -6.188 1 87.19 305 VAL B CA 1
ATOM 5005 C C . VAL B 1 305 ? 8.922 18.578 -6.457 1 87.19 305 VAL B C 1
ATOM 5007 O O . VAL B 1 305 ? 9.258 17.406 -6.613 1 87.19 305 VAL B O 1
ATOM 5010 N N . VAL B 1 306 ? 7.719 19.016 -6.504 1 83.25 306 VAL B N 1
ATOM 5011 C CA . VAL B 1 306 ? 6.645 18.062 -6.754 1 83.25 306 VAL B CA 1
ATOM 5012 C C . VAL B 1 306 ? 6.793 17.484 -8.156 1 83.25 306 VAL B C 1
ATOM 5014 O O . VAL B 1 306 ? 6.762 16.266 -8.336 1 83.25 306 VAL B O 1
ATOM 5017 N N . GLN B 1 307 ? 7.012 18.328 -9.109 1 82.88 307 GLN B N 1
ATOM 5018 C CA . GLN B 1 307 ? 7.121 17.891 -10.492 1 82.88 307 GLN B CA 1
ATOM 5019 C C . GLN B 1 307 ? 8.375 17.031 -10.703 1 82.88 307 GLN B C 1
ATOM 5021 O O . GLN B 1 307 ? 8.289 15.914 -11.211 1 82.88 307 GLN B O 1
ATOM 5026 N N . GLY B 1 308 ? 9.453 17.609 -10.328 1 86.25 308 GLY B N 1
ATOM 5027 C CA . GLY B 1 308 ? 10.711 16.906 -10.5 1 86.25 308 GLY B CA 1
ATOM 5028 C C . GLY B 1 308 ? 10.828 15.672 -9.617 1 86.25 308 GLY B C 1
ATOM 5029 O O . GLY B 1 308 ? 11.344 14.633 -10.055 1 86.25 308 GLY B O 1
ATOM 5030 N N . GLY B 1 309 ? 10.375 15.836 -8.414 1 87.88 309 GLY B N 1
ATOM 5031 C CA . GLY B 1 309 ? 10.438 14.727 -7.477 1 87.88 309 GLY B CA 1
ATOM 5032 C C . GLY B 1 309 ? 9.594 13.539 -7.895 1 87.88 309 GLY B C 1
ATOM 5033 O O . GLY B 1 309 ? 10.039 12.391 -7.82 1 87.88 309 GLY B O 1
ATOM 5034 N N . VAL B 1 310 ? 8.445 13.781 -8.328 1 84.62 310 VAL B N 1
ATOM 5035 C CA . VAL B 1 310 ? 7.535 12.727 -8.766 1 84.62 310 VAL B CA 1
ATOM 5036 C C . VAL B 1 310 ? 8.117 12.008 -9.984 1 84.62 310 VAL B C 1
ATOM 5038 O O . VAL B 1 310 ? 8.039 10.789 -10.094 1 84.62 310 VAL B O 1
ATOM 5041 N N . LEU B 1 311 ? 8.641 12.789 -10.836 1 86.44 311 LEU B N 1
ATOM 5042 C CA . LEU B 1 311 ? 9.266 12.211 -12.023 1 86.44 311 LEU B CA 1
ATOM 5043 C C . LEU B 1 311 ? 10.414 11.281 -11.625 1 86.44 311 LEU B C 1
ATOM 5045 O O . LEU B 1 311 ? 10.523 10.172 -12.141 1 86.44 311 LEU B O 1
ATOM 5049 N N . LEU B 1 312 ? 11.18 11.766 -10.766 1 88.06 312 LEU B N 1
ATOM 5050 C CA . LEU B 1 312 ? 12.344 10.984 -10.352 1 88.06 312 LEU B CA 1
ATOM 5051 C C . LEU B 1 312 ? 11.914 9.734 -9.594 1 88.06 312 LEU B C 1
ATOM 5053 O O . LEU B 1 312 ? 12.484 8.664 -9.789 1 88.06 312 LEU B O 1
ATOM 5057 N N . VAL B 1 313 ? 10.969 9.875 -8.758 1 85 313 VAL B N 1
ATOM 5058 C CA . VAL B 1 313 ? 10.477 8.742 -7.988 1 85 313 VAL B CA 1
ATOM 5059 C C . VAL B 1 313 ? 9.852 7.711 -8.93 1 85 313 VAL B C 1
ATOM 5061 O O . VAL B 1 313 ? 10.07 6.508 -8.781 1 85 313 VAL B O 1
ATOM 5064 N N . ALA B 1 314 ? 9.047 8.195 -9.82 1 82.31 314 ALA B N 1
ATOM 5065 C CA . ALA B 1 314 ? 8.445 7.305 -10.812 1 82.31 314 ALA B CA 1
ATOM 5066 C C . ALA B 1 314 ? 9.523 6.562 -11.609 1 82.31 314 ALA B C 1
ATOM 5068 O O . ALA B 1 314 ? 9.398 5.363 -11.859 1 82.31 314 ALA B O 1
ATOM 5069 N N . THR B 1 315 ? 10.508 7.254 -11.992 1 81.56 315 THR B N 1
ATOM 5070 C CA . THR B 1 315 ? 11.609 6.66 -12.742 1 81.56 315 THR B CA 1
ATOM 5071 C C . THR B 1 315 ? 12.312 5.586 -11.906 1 81.56 315 THR B C 1
ATOM 5073 O O . THR B 1 315 ? 12.664 4.527 -12.43 1 81.56 315 THR B O 1
ATOM 5076 N N . MET B 1 316 ? 12.5 5.898 -10.711 1 80.75 316 MET B N 1
ATOM 5077 C CA . MET B 1 316 ? 13.125 4.934 -9.812 1 80.75 316 MET B CA 1
ATOM 5078 C C . MET B 1 316 ? 12.289 3.662 -9.711 1 80.75 316 MET B C 1
ATOM 5080 O O . MET B 1 316 ? 12.828 2.553 -9.766 1 80.75 316 MET B O 1
ATOM 5084 N N . ILE B 1 317 ? 11.055 3.824 -9.586 1 77.69 317 ILE B N 1
ATOM 5085 C CA . ILE B 1 317 ? 10.148 2.686 -9.461 1 77.69 317 ILE B CA 1
ATOM 5086 C C . ILE B 1 317 ? 10.195 1.85 -10.742 1 77.69 317 ILE B C 1
ATOM 5088 O O . ILE B 1 317 ? 10.227 0.618 -10.68 1 77.69 317 ILE B O 1
ATOM 5092 N N . ILE B 1 318 ? 10.227 2.488 -11.852 1 79 318 ILE B N 1
ATOM 5093 C CA . ILE B 1 318 ? 10.305 1.804 -13.133 1 79 318 ILE B CA 1
ATOM 5094 C C . ILE B 1 318 ? 11.602 1.001 -13.219 1 79 318 ILE B C 1
ATOM 5096 O O . ILE B 1 318 ? 11.594 -0.154 -13.648 1 79 318 ILE B O 1
ATOM 5100 N N . LEU B 1 319 ? 12.633 1.589 -12.773 1 79.06 319 LEU B N 1
ATOM 5101 C CA . LEU B 1 319 ? 13.93 0.932 -12.844 1 79.06 319 LEU B CA 1
ATOM 5102 C C . LEU B 1 319 ? 13.977 -0.273 -11.906 1 79.06 319 LEU B C 1
ATOM 5104 O O . LEU B 1 319 ? 14.516 -1.322 -12.273 1 79.06 319 LEU B O 1
ATOM 5108 N N . VAL B 1 320 ? 13.469 -0.097 -10.781 1 75.88 320 VAL B N 1
ATOM 5109 C CA . VAL B 1 320 ? 13.461 -1.192 -9.82 1 75.88 320 VAL B CA 1
ATOM 5110 C C . VAL B 1 320 ? 12.594 -2.338 -10.352 1 75.88 320 VAL B C 1
ATOM 5112 O O . VAL B 1 320 ? 12.961 -3.508 -10.211 1 75.88 320 VAL B O 1
ATOM 5115 N N . ASN B 1 321 ? 11.492 -1.996 -10.953 1 73.62 321 ASN B N 1
ATOM 5116 C CA . ASN B 1 321 ? 10.633 -3.02 -11.539 1 73.62 321 ASN B CA 1
ATOM 5117 C C . ASN B 1 321 ? 11.312 -3.73 -12.703 1 73.62 321 ASN B C 1
ATOM 5119 O O . ASN B 1 321 ? 11.141 -4.938 -12.883 1 73.62 321 ASN B O 1
ATOM 5123 N N . LEU B 1 322 ? 11.977 -3.002 -13.43 1 76.12 322 LEU B N 1
ATOM 5124 C CA . LEU B 1 322 ? 12.727 -3.596 -14.523 1 76.12 322 LEU B CA 1
ATOM 5125 C C . LEU B 1 322 ? 13.766 -4.582 -14 1 76.12 322 LEU B C 1
ATOM 5127 O O . LEU B 1 322 ? 13.953 -5.656 -14.578 1 76.12 322 LEU B O 1
ATOM 5131 N N . LEU B 1 323 ? 14.367 -4.188 -12.953 1 75.5 323 LEU B N 1
ATOM 5132 C CA . LEU B 1 323 ? 15.359 -5.059 -12.336 1 75.5 323 LEU B CA 1
ATOM 5133 C C . LEU B 1 323 ? 14.719 -6.336 -11.812 1 75.5 323 LEU B C 1
ATOM 5135 O O . LEU B 1 323 ? 15.273 -7.426 -11.953 1 75.5 323 LEU B O 1
ATOM 5139 N N . VAL B 1 324 ? 13.617 -6.18 -11.258 1 71.19 324 VAL B N 1
ATOM 5140 C CA . VAL B 1 324 ? 12.891 -7.324 -10.719 1 71.19 324 VAL B CA 1
ATOM 5141 C C . VAL B 1 324 ? 12.461 -8.242 -11.859 1 71.19 324 VAL B C 1
ATOM 5143 O O . VAL B 1 324 ? 12.547 -9.469 -11.742 1 71.19 324 VAL B O 1
ATOM 5146 N N . ASP B 1 325 ? 11.984 -7.723 -12.938 1 70.5 325 ASP B N 1
ATOM 5147 C CA . ASP B 1 325 ? 11.586 -8.516 -14.102 1 70.5 325 ASP B CA 1
ATOM 5148 C C . ASP B 1 325 ? 12.781 -9.258 -14.688 1 70.5 325 ASP B C 1
ATOM 5150 O O . ASP B 1 325 ? 12.648 -10.406 -15.117 1 70.5 325 ASP B O 1
ATOM 5154 N N . LEU B 1 326 ? 13.836 -8.555 -14.703 1 73.12 326 LEU B N 1
ATOM 5155 C CA . LEU B 1 326 ? 15.047 -9.195 -15.219 1 73.12 326 LEU B CA 1
ATOM 5156 C C . LEU B 1 326 ? 15.477 -10.344 -14.32 1 73.12 326 LEU B C 1
ATOM 5158 O O . LEU B 1 326 ? 15.922 -11.391 -14.812 1 73.12 326 LEU B O 1
ATOM 5162 N N . LEU B 1 327 ? 15.32 -10.156 -13.094 1 70.31 327 LEU B N 1
ATOM 5163 C CA . LEU B 1 327 ? 15.664 -11.203 -12.141 1 70.31 327 LEU B CA 1
ATOM 5164 C C . LEU B 1 327 ? 14.703 -12.383 -12.258 1 70.31 327 LEU B C 1
ATOM 5166 O O . LEU B 1 327 ? 15.109 -13.539 -12.125 1 70.31 327 LEU B O 1
ATOM 5170 N N . TYR B 1 328 ? 13.508 -12.031 -12.484 1 66.25 328 TYR B N 1
ATOM 5171 C CA . TYR B 1 328 ? 12.508 -13.07 -12.711 1 66.25 328 TYR B CA 1
ATOM 5172 C C . TYR B 1 328 ? 12.852 -13.906 -13.938 1 66.25 328 TYR B C 1
ATOM 5174 O O . TYR B 1 328 ? 12.672 -15.125 -13.938 1 66.25 328 TYR B O 1
ATOM 5182 N N . GLY B 1 329 ? 13.258 -13.227 -15.023 1 66.19 329 GLY B N 1
ATOM 5183 C CA . GLY B 1 329 ? 13.672 -13.93 -16.234 1 66.19 329 GLY B CA 1
ATOM 5184 C C . GLY B 1 329 ? 14.836 -14.875 -16 1 66.19 329 GLY B C 1
ATOM 5185 O O . GLY B 1 329 ? 14.898 -15.945 -16.609 1 66.19 329 GLY B O 1
ATOM 5186 N N . VAL B 1 330 ? 15.578 -14.492 -15.055 1 66.81 330 VAL B N 1
ATOM 5187 C CA . VAL B 1 330 ? 16.734 -15.328 -14.758 1 66.81 330 VAL B CA 1
ATOM 5188 C C . VAL B 1 330 ? 16.297 -16.547 -13.945 1 66.81 330 VAL B C 1
ATOM 5190 O O . VAL B 1 330 ? 16.812 -17.656 -14.141 1 66.81 330 VAL B O 1
ATOM 5193 N N . VAL B 1 331 ? 15.344 -16.406 -13.164 1 65.12 331 VAL B N 1
ATOM 5194 C CA . VAL B 1 331 ? 14.914 -17.453 -12.258 1 65.12 331 VAL B CA 1
ATOM 5195 C C . VAL B 1 331 ? 13.977 -18.422 -12.992 1 65.12 331 VAL B C 1
ATOM 5197 O O . VAL B 1 331 ? 13.984 -19.625 -12.719 1 65.12 331 VAL B O 1
ATOM 5200 N N . ASN B 1 332 ? 13.156 -17.859 -13.797 1 61.94 332 ASN B N 1
ATOM 5201 C CA . ASN B 1 332 ? 12.258 -18.719 -14.555 1 61.94 332 ASN B CA 1
ATOM 5202 C C . ASN B 1 332 ? 12.68 -18.828 -16.016 1 61.94 332 ASN B C 1
ATOM 5204 O O . ASN B 1 332 ? 12.25 -18.031 -16.859 1 61.94 332 ASN B O 1
ATOM 5208 N N . PRO B 1 333 ? 13.688 -19.734 -16.266 1 57.22 333 PRO B N 1
ATOM 5209 C CA . PRO B 1 333 ? 14.219 -19.875 -17.625 1 57.22 333 PRO B CA 1
ATOM 5210 C C . PRO B 1 333 ? 13.117 -20.125 -18.656 1 57.22 333 PRO B C 1
ATOM 5212 O O . PRO B 1 333 ? 13.336 -19.906 -19.859 1 57.22 333 PRO B O 1
ATOM 5215 N N . ARG B 1 334 ? 12.031 -20.625 -18.188 1 55 334 ARG B N 1
ATOM 5216 C CA . ARG B 1 334 ? 10.969 -20.906 -19.141 1 55 334 ARG B CA 1
ATOM 5217 C C . ARG B 1 334 ? 10.438 -19.609 -19.781 1 55 334 ARG B C 1
ATOM 5219 O O . ARG B 1 334 ? 9.852 -19.641 -20.859 1 55 334 ARG B O 1
ATOM 5226 N N . ILE B 1 335 ? 10.617 -18.641 -19.078 1 53.94 335 ILE B N 1
ATOM 5227 C CA . ILE B 1 335 ? 10.148 -17.359 -19.594 1 53.94 335 ILE B CA 1
ATOM 5228 C C . ILE B 1 335 ? 11.18 -16.781 -20.562 1 53.94 335 ILE B C 1
ATOM 5230 O O . ILE B 1 335 ? 10.844 -15.969 -21.422 1 53.94 335 ILE B O 1
ATOM 5234 N N . ARG B 1 336 ? 12.547 -17.125 -20.328 1 50.75 336 ARG B N 1
ATOM 5235 C CA . ARG B 1 336 ? 13.609 -16.625 -21.188 1 50.75 336 ARG B CA 1
ATOM 5236 C C . ARG B 1 336 ? 13.438 -17.156 -22.625 1 50.75 336 ARG B C 1
ATOM 5238 O O . ARG B 1 336 ? 13.789 -16.469 -23.578 1 50.75 336 ARG B O 1
ATOM 5245 N N . HIS B 1 337 ? 13.414 -18.438 -22.625 1 44.09 337 HIS B N 1
ATOM 5246 C CA . HIS B 1 337 ? 13.727 -19.141 -23.875 1 44.09 337 HIS B CA 1
ATOM 5247 C C . HIS B 1 337 ? 12.578 -19.047 -24.875 1 44.09 337 HIS B C 1
ATOM 5249 O O . HIS B 1 337 ? 12.688 -19.531 -26 1 44.09 337 HIS B O 1
ATOM 5255 N N . LYS B 1 338 ? 11.359 -18.922 -24.531 1 44.81 338 LYS B N 1
ATOM 5256 C CA . LYS B 1 338 ? 10.625 -19.391 -25.703 1 44.81 338 LYS B CA 1
ATOM 5257 C C . LYS B 1 338 ? 10.656 -18.359 -26.828 1 44.81 338 LYS B C 1
ATOM 5259 O O . LYS B 1 338 ? 10.266 -17.203 -26.641 1 44.81 338 LYS B O 1
ATOM 5264 N N . LYS B 1 339 ? 11.578 -18.672 -27.891 1 39.16 339 LYS B N 1
ATOM 5265 C CA . LYS B 1 339 ? 11.617 -18.297 -29.312 1 39.16 339 LYS B CA 1
ATOM 5266 C C . LYS B 1 339 ? 10.211 -18.203 -29.891 1 39.16 339 LYS B C 1
ATOM 5268 O O . LYS B 1 339 ? 9.352 -19.047 -29.594 1 39.16 339 LYS B O 1
#

Secondary structure (DSSP, 8-state):
-HHHHHHHHHHHHHHHHHHHHHHHHHHHHSSS-HHHHHHGGG---HHHHHHHHHHTTTTS-HHHHHHHHHHHHHTT---B-TTT-SBHHHHHHHHHHHHHHHHHHHHHHHHHHHHHHHHHHHHTTTSHHHHHHHHHHHHHHHS-HHHHHHHHIIIIIIIS--S-SSSSS-TT----TTS---S-HHHHHHHHPPTTHHHHHHHHHHHHHHHHHHHHHHHHHHHHHHHHHHHHTSHHHHHHHHTT--HHHIIIIIIHHHHHHHHHHHHHHHHHHHHHHHHHHHHHTT---HHHHHHHHHHTT-HHHHHHHHHHHHHHHHHHHHHHHHHHHHH-HHHH---/-HHHHHHHHHHHHHHHHHHHHHHHHHHHHSSS-HHHHHHGGG---HHHHHHHHHHTTTTS-HHHHHHHHHHHHHTT---B-TTT-SBHHHHHHHHHHHHHHHHHHHHHHHHHHHHHHHHHHHHTTTSHHHHHHHHHHHHHHHS-HHHHHHHHIIIIIIIS--S-SSSSS-TT----TTS---S-HHHHHHHHPPTTHHHHHHHHHHHHHHHHHHHHHHHHHHHHHHHHHHHHTSHHHHHHHHTT--HHHIIIIIIHHHHHHHHHHHHHHHHHHHHHHHHHHHHHTT---HHHHHHHHHHTT-HHHHHHHHHHHHHHHHHHHHHHHHHHHHH-HHHH---

Organism: Salmonella typhimurium (strain SL1344) (NCBI:txid216597)

pLDDT: mean 82.79, std 11.07, range [38.97, 97.06]

Sequence (678 aa):
MLQFILRRLGLVIPTFIGITLLTFAFVHMIPGDPVMIMAGERGISPERHAQLLAELGLDKPMWQQYLHYIWGVMHGDLGISLKSRIPVWDEFVPRFKATLELGVCAMIFAVAVGIPVGVLAAVKRGSIFDHTAVGLALTGYSMPIFWWGMMLIMLVSVHWNLTPVSGRVSDMVFLDDTNPLTGFMLIDTAIWGEEGNFIDALAHMILPAMVLGTIPLAVIVRMTRSSMLEVLGEDYIRTARAKGLTRMRVIIVHALRNAMLPVVTVIGLQVGTLLAGAILTETIFSWPGLGRWLIDALQRRDYPVVQGGVLLVATMIILVNLLVDLLYGVVNPRIRHKKMLQFILRRLGLVIPTFIGITLLTFAFVHMIPGDPVMIMAGERGISPERHAQLLAELGLDKPMWQQYLHYIWGVMHGDLGISLKSRIPVWDEFVPRFKATLELGVCAMIFAVAVGIPVGVLAAVKRGSIFDHTAVGLALTGYSMPIFWWGMMLIMLVSVHWNLTPVSGRVSDMVFLDDTNPLTGFMLIDTAIWGEEGNFIDALAHMILPAMVLGTIPLAVIVRMTRSSMLEVLGEDYIRTARAKGLTRMRVIIVHALRNAMLPVVTVIGLQVGTLLAGAILTETIFSWPGLGRWLIDALQRRDYPVVQGGVLLVATMIILVNLLVDLLYGVVNPRIRHKK